Protein AF-A0A0F6YM26-F1 (afdb_monomer_lite)

Sequence (655 aa):
MTMIHPYLPYLMPYDPSFLGRGFEVSLPTLEPSTLAQAYRGGEPLDYIHYSLVLNRRRRLAVYAACNIDGARRVRGISKRPRWQPDPRAESAQTSDRDGYSESAFDHGHLVRRLDVVWGETPKEAKHANDATFFLTNSAPQHKNFNQDEWAELEDWVLERAADNSYRLCVFTGPVFEDDDPRYSELSEEVLERIAPGYRIPKVYWKVIVLRDERGGDSLAAACFAMSQVDAWNDKQGAKYNELKTYQVSLRRIESWCGLRFADAVRRADVLSDHELDRNASVAPVPILSADSIRFRSLASERSRGTSRASDCGCEGPDRIAALEERIAVLAAAVEAATKAQNTGSAAGDWPEAPPVAPPERIASRAIARDWTSVVELATDQHAKARLLEIGASAPRVARQVESADRMAERILGGAPAAAGEFPDCACIELEGRGWQCSGVLIAPRLVLSAAHCDAAGRVTRVLLGGRSVHGIFLESGDVVEAEGSVRHHEYRRGIPGGDLVLVVLAKEAKQAALSIASREELMKENEITAVGFGNADQWGSTGFGEKRKAILPLGPVPPRDSVSAYEGLARTLNYSPRLEFVAGRKGLDIDTCNGDSGGPVYVKIGAEWKLAGITSRATREAGRPCGDGGIYTLVSEYVKWIADVAARHDISFSI

InterPro domains:
  IPR001254 Serine proteases, trypsin domain [PF00089] (411-642)
  IPR001254 Serine proteases, trypsin domain [PS50240] (411-647)
  IPR001254 Serine proteases, trypsin domain [SM00020] (410-642)
  IPR001254 Serine proteases, trypsin domain [cd00190] (411-645)
  IPR001314 Peptidase S1A, chymotrypsin family [PR00722] (438-453)
  IPR001314 Peptidase S1A, chymotrypsin family [PR00722] (495-509)
  IPR001314 Peptidase S1A, chymotrypsin family [PR00722] (590-602)
  IPR001604 DNA/RNA non-specific endonuclease/pyrophosphatase/phosphodiesterase domain [PF01223] (42-267)
  IPR001604 DNA/RNA non-specific endonuclease/pyrophosphatase/phosphodiesterase domain [SM00892] (46-268)
  IPR009003 Peptidase S1, PA clan [SSF50494] (409-648)
  IPR018114 Serine proteases, trypsin family, histidine active site [PS00134] (448-453)
  IPR020821 ENPP1-3/EXOG-like, endonuclease/phosphodiesterase domain [SM00477] (47-268)
  IPR033116 Serine proteases, trypsin family, serine active site [PS00135] (591-602)
  IPR040255 Non-specific endonuclease [PTHR13966] (43-268)
  IPR044925 His-Me finger superfamily [SSF54060] (41-268)
  IPR044929 DNA/RNA non-specific endonuclease superfamily [G3DSA:3.40.570.10] (29-277)

Organism: NCBI:txid927083

pLDDT: mean 71.38, std 22.91, range [25.0, 98.44]

Radius of gyration: 29.72 Å; chains: 1; bounding box: 84×70×95 Å

Foldseek 3Di:
DPPPDPQVVQFDEAAQCQQHDPNGWDDWDFFPVQQVQWDPSQDWDTGHQKIFTFGLQQLETLKIKGKAFLQQADPDLDDQDAADEDPVAVNRFDDPQQPQVQFQWDFAFQDDLRRRQGDPDNVSSNSSSVVSSHRRRTATAGPLRRPPDVVVVVVLVNVVCNVVRFMKMKMKRAFDDPVQDWPCLQDPVRHDRGDGDHGHGQKMKMKIWGFLPQFPTAIKIWIWMFGRVLVSPPPDPPNDPDRWIWTDQPVLSCVRSSIGIDVSSNVNYPCNVQVVPPPDDDPTHTDPDSVSGDMDDPDDDPDDDDDDDDDDDDDDVVVVVVVVVVVVVVVVVVVVVVVVVVDDDDDDDDDDDDDDDDPVVVVVVVVVPCVVVVLVLLPDPVSVVVLVVVCVVPVVSVVVSVVSVQQDDFVLRFHQADQQRQQQKKWWQFPSGGTFAIWGFAFQFKIKFFQVVCPPFGTFKMWGSFQFPRPSSRVRIDIFTFPTKDFQPPDDPLAAARRMMITGTPGTDPDDHFAADALVRVQVDQKKKQWFQAARDLVRSDRRGGITIFIWGWDDQDDLVGQVVCVVVCVQFVYRSNWKTKTHAAPPSTWRAGRSGNTFIWDCDPPDIHGQWGWHAGTPPDPTRIRGITMTTGVNNCVVVVVVVCVVVVTDGDD

Structure (mmCIF, N/CA/C/O backbone):
data_AF-A0A0F6YM26-F1
#
_entry.id   AF-A0A0F6YM26-F1
#
loop_
_atom_site.group_PDB
_atom_site.id
_atom_site.type_symbol
_atom_site.label_atom_id
_atom_site.label_alt_id
_atom_site.label_comp_id
_atom_site.label_asym_id
_atom_site.label_entity_id
_atom_site.label_seq_id
_atom_site.pdbx_PDB_ins_code
_atom_site.Cartn_x
_atom_site.Cartn_y
_atom_site.Cartn_z
_atom_site.occupancy
_atom_site.B_iso_or_equiv
_atom_site.auth_seq_id
_atom_site.auth_comp_id
_atom_site.auth_asym_id
_atom_site.auth_atom_id
_atom_site.pdbx_PDB_model_num
ATOM 1 N N . MET A 1 1 ? 2.046 -1.412 -50.780 1.00 32.84 1 MET A N 1
ATOM 2 C CA . MET A 1 1 ? 3.424 -0.893 -50.672 1.00 32.84 1 MET A CA 1
ATOM 3 C C . MET A 1 1 ? 3.799 -0.969 -49.205 1.00 32.84 1 MET A C 1
ATOM 5 O O . MET A 1 1 ? 3.254 -0.208 -48.419 1.00 32.84 1 MET A O 1
ATOM 9 N N . THR A 1 2 ? 4.579 -1.975 -48.811 1.00 31.62 2 THR A N 1
ATOM 10 C CA . THR A 1 2 ? 4.907 -2.226 -47.401 1.00 31.62 2 THR A CA 1
ATOM 11 C C . THR A 1 2 ? 5.763 -1.070 -46.898 1.00 31.62 2 THR A C 1
ATOM 13 O O . THR A 1 2 ? 6.871 -0.880 -47.396 1.00 31.62 2 THR A O 1
ATOM 16 N N . MET A 1 3 ? 5.240 -0.256 -45.977 1.00 33.78 3 MET A N 1
ATOM 17 C CA . MET A 1 3 ? 6.001 0.861 -45.418 1.00 33.78 3 MET A CA 1
ATOM 18 C C . MET A 1 3 ? 7.179 0.297 -44.626 1.00 33.78 3 MET A C 1
ATOM 20 O O . MET A 1 3 ? 7.000 -0.266 -43.548 1.00 33.78 3 MET A O 1
ATOM 24 N N . ILE A 1 4 ? 8.383 0.434 -45.184 1.00 43.25 4 ILE A N 1
ATOM 25 C CA . ILE A 1 4 ? 9.629 0.172 -44.470 1.00 43.25 4 ILE A CA 1
ATOM 26 C C . ILE A 1 4 ? 9.667 1.183 -43.324 1.00 43.25 4 ILE A C 1
ATOM 28 O O . ILE A 1 4 ? 9.852 2.377 -43.550 1.00 43.25 4 ILE A O 1
ATOM 32 N N . HIS A 1 5 ? 9.412 0.703 -42.106 1.00 52.41 5 HIS A N 1
ATOM 33 C CA . HIS A 1 5 ? 9.424 1.514 -40.895 1.00 52.41 5 HIS A CA 1
ATOM 34 C C . HIS A 1 5 ? 10.746 2.304 -40.828 1.00 52.41 5 HIS A C 1
ATOM 36 O O . HIS A 1 5 ? 11.807 1.685 -40.960 1.00 52.41 5 HIS A O 1
ATOM 42 N N . PRO A 1 6 ? 10.726 3.640 -40.648 1.00 54.47 6 PRO A N 1
ATOM 43 C CA . PRO A 1 6 ? 11.885 4.500 -40.931 1.00 54.47 6 PRO A CA 1
ATOM 44 C C . PRO A 1 6 ? 13.125 4.234 -40.056 1.00 54.47 6 PRO A C 1
ATOM 46 O O . PRO A 1 6 ? 14.207 4.731 -40.356 1.00 54.47 6 PRO A O 1
ATOM 49 N N . TYR A 1 7 ? 12.978 3.414 -39.014 1.00 55.03 7 TYR A N 1
ATOM 50 C CA . TYR A 1 7 ? 14.021 3.021 -38.066 1.00 55.03 7 TYR A CA 1
ATOM 51 C C . TYR A 1 7 ? 14.627 1.627 -38.341 1.00 55.03 7 TYR A C 1
ATOM 53 O O . TYR A 1 7 ? 15.608 1.262 -37.701 1.00 55.03 7 TYR A O 1
ATOM 61 N N . LEU A 1 8 ? 14.104 0.856 -39.309 1.00 53.28 8 LEU A N 1
ATOM 62 C CA . LEU A 1 8 ? 14.617 -0.482 -39.666 1.00 53.28 8 LEU A CA 1
ATOM 63 C C . LEU A 1 8 ? 16.129 -0.563 -39.976 1.00 53.28 8 LEU A C 1
ATOM 65 O O . LEU A 1 8 ? 16.716 -1.582 -39.622 1.00 53.28 8 LEU A O 1
ATOM 69 N N . PRO A 1 9 ? 16.799 0.452 -40.570 1.00 58.94 9 PRO A N 1
ATOM 70 C CA . PRO A 1 9 ? 18.251 0.405 -40.788 1.00 58.94 9 PRO A CA 1
ATOM 71 C C . PRO A 1 9 ? 19.094 0.439 -39.502 1.00 58.94 9 PRO A C 1
ATOM 73 O O . PRO A 1 9 ? 20.309 0.291 -39.582 1.00 58.94 9 PRO A O 1
ATOM 76 N N . TYR A 1 10 ? 18.467 0.682 -38.347 1.00 67.00 10 TYR A N 1
ATOM 77 C CA . TYR A 1 10 ? 19.109 0.796 -37.038 1.00 67.00 10 TYR A CA 1
ATOM 78 C C . TYR A 1 10 ? 18.432 -0.098 -35.985 1.00 67.00 10 TYR A C 1
ATOM 80 O O . TYR A 1 10 ? 18.497 0.198 -34.796 1.00 67.00 10 TYR A O 1
ATOM 88 N N . LEU A 1 11 ? 17.755 -1.175 -36.404 1.00 81.44 11 LEU A N 1
ATOM 89 C CA . LEU A 1 11 ? 17.110 -2.115 -35.486 1.00 81.44 11 LEU A CA 1
ATOM 90 C C . LEU A 1 11 ? 18.165 -2.957 -34.748 1.00 81.44 11 LEU A C 1
ATOM 92 O O . LEU A 1 11 ? 18.592 -4.004 -35.231 1.00 81.44 11 LEU A O 1
ATOM 96 N N . MET A 1 12 ? 18.577 -2.478 -33.580 1.00 90.50 12 MET A N 1
ATOM 97 C CA . MET A 1 12 ? 19.415 -3.195 -32.622 1.00 90.50 12 MET A CA 1
ATOM 98 C C . MET A 1 12 ? 18.558 -3.408 -31.372 1.00 90.50 12 MET A C 1
ATOM 100 O O . MET A 1 12 ? 18.499 -2.495 -30.560 1.00 90.50 12 MET A O 1
ATOM 104 N N . PRO A 1 13 ? 17.807 -4.518 -31.257 1.00 94.81 13 PRO A N 1
ATOM 105 C CA . PRO A 1 13 ? 16.873 -4.740 -30.151 1.00 94.81 13 PRO A CA 1
ATOM 106 C C . PRO A 1 13 ? 17.578 -4.828 -28.795 1.00 94.81 13 PRO A C 1
ATOM 108 O O . PRO A 1 13 ? 18.801 -4.721 -28.701 1.00 94.81 13 PRO A O 1
ATOM 111 N N . TYR A 1 14 ? 16.800 -5.079 -27.741 1.00 96.81 14 TYR A N 1
ATOM 112 C CA . TYR A 1 14 ? 17.371 -5.532 -26.480 1.00 96.81 14 TYR A CA 1
ATOM 113 C C . TYR A 1 14 ? 18.284 -6.758 -26.701 1.00 96.81 14 TYR A C 1
ATOM 115 O O . TYR A 1 14 ? 17.843 -7.772 -27.244 1.00 96.81 14 TYR A O 1
ATOM 123 N N . ASP A 1 15 ? 19.541 -6.663 -26.267 1.00 96.69 15 ASP A N 1
ATOM 124 C CA . ASP A 1 15 ? 20.550 -7.721 -26.332 1.00 96.69 15 ASP A CA 1
ATOM 125 C C . ASP A 1 15 ? 20.672 -8.432 -24.968 1.00 96.69 15 ASP A C 1
ATOM 127 O O . ASP A 1 15 ? 21.162 -7.833 -24.002 1.00 96.69 15 ASP A O 1
ATOM 131 N N . PRO A 1 16 ? 20.286 -9.720 -24.868 1.00 95.62 16 PRO A N 1
ATOM 132 C CA . PRO A 1 16 ? 20.492 -10.519 -23.663 1.00 95.62 16 PRO A CA 1
ATOM 133 C C . PRO A 1 16 ? 21.963 -10.718 -23.285 1.00 95.62 16 PRO A C 1
ATOM 135 O O . PRO A 1 16 ? 22.264 -10.913 -22.111 1.00 95.62 16 PRO A O 1
ATOM 138 N N . SER A 1 17 ? 22.889 -10.684 -24.249 1.00 94.38 17 SER A N 1
ATOM 139 C CA . SER A 1 17 ? 24.329 -10.925 -24.037 1.00 94.38 17 SER A CA 1
ATOM 140 C C . SER A 1 17 ? 25.120 -9.653 -23.698 1.00 94.38 17 SER A C 1
ATOM 142 O O . SER A 1 17 ? 26.346 -9.699 -23.566 1.00 94.38 17 SER A O 1
ATOM 144 N N . PHE A 1 18 ? 24.439 -8.516 -23.540 1.00 93.69 18 PHE A N 1
ATOM 145 C CA . PHE A 1 18 ? 25.036 -7.181 -23.454 1.00 93.69 18 PHE A CA 1
ATOM 146 C C . PHE A 1 18 ? 26.049 -6.996 -22.305 1.00 93.69 18 PHE A C 1
ATOM 148 O O . PHE A 1 18 ? 27.061 -6.297 -22.457 1.00 93.69 18 PHE A O 1
ATOM 155 N N . LEU A 1 19 ? 25.810 -7.659 -21.166 1.00 89.25 19 LEU A N 1
ATOM 156 C CA . LEU A 1 19 ? 26.705 -7.652 -19.998 1.00 89.25 19 LEU A CA 1
ATOM 157 C C . LEU A 1 19 ? 27.965 -8.521 -20.185 1.00 89.25 19 LEU A C 1
ATOM 159 O O . LEU A 1 19 ? 28.849 -8.510 -19.331 1.00 89.25 19 LEU A O 1
ATOM 163 N N . GLY A 1 20 ? 28.080 -9.237 -21.305 1.00 86.94 20 GLY A N 1
ATOM 164 C CA . GLY A 1 20 ? 29.219 -10.080 -21.647 1.00 86.94 20 GLY A CA 1
ATOM 165 C C . GLY A 1 20 ? 28.920 -11.578 -21.574 1.00 86.94 20 GLY A C 1
ATOM 166 O O . GLY A 1 20 ? 27.896 -12.035 -21.067 1.00 86.94 20 GLY A O 1
ATOM 167 N N . ARG A 1 21 ? 29.853 -12.373 -22.107 1.00 83.00 21 ARG A N 1
ATOM 168 C CA . ARG A 1 21 ? 29.729 -13.834 -22.186 1.00 83.00 21 ARG A CA 1
ATOM 169 C C . ARG A 1 21 ? 29.605 -14.448 -20.786 1.00 83.00 21 ARG A C 1
ATOM 171 O O . ARG A 1 21 ? 30.507 -14.284 -19.974 1.00 83.00 21 ARG A O 1
ATOM 178 N N . GLY A 1 22 ? 28.538 -15.214 -20.558 1.00 82.25 22 GLY A N 1
ATOM 179 C CA . GLY A 1 22 ? 28.232 -15.840 -19.263 1.00 82.25 22 GLY A CA 1
ATOM 180 C C . GLY A 1 22 ? 27.305 -15.013 -18.363 1.00 82.25 22 GLY A C 1
ATOM 181 O O . GLY A 1 22 ? 26.810 -15.541 -17.372 1.00 82.25 22 GLY A O 1
ATOM 182 N N . PHE A 1 23 ? 27.009 -13.767 -18.742 1.00 88.25 23 PHE A N 1
ATOM 183 C CA . PHE A 1 23 ? 26.165 -12.823 -18.001 1.00 88.25 23 PHE A CA 1
ATOM 184 C C . PHE A 1 23 ? 24.869 -12.528 -18.761 1.00 88.25 23 PHE A C 1
ATOM 186 O O . PHE A 1 23 ? 24.423 -11.388 -18.844 1.00 88.25 23 PHE A O 1
ATOM 193 N N . GLU A 1 24 ? 24.285 -13.571 -19.355 1.00 91.69 24 GLU A N 1
ATOM 194 C CA . GLU A 1 24 ? 23.088 -13.456 -20.185 1.00 91.69 24 GLU A CA 1
ATOM 195 C C . GLU A 1 24 ? 21.850 -13.112 -19.344 1.00 91.69 24 GLU A C 1
ATOM 197 O O . GLU A 1 24 ? 21.493 -13.813 -18.392 1.00 91.69 24 GLU A O 1
ATOM 202 N N . VAL A 1 25 ? 21.175 -12.031 -19.730 1.00 94.88 25 VAL A N 1
ATOM 203 C CA . VAL A 1 25 ? 19.949 -11.527 -19.111 1.00 94.88 25 VAL A CA 1
ATOM 204 C C . VAL A 1 25 ? 18.832 -11.617 -20.151 1.00 94.88 25 VAL A C 1
ATOM 206 O O . VAL A 1 25 ? 18.571 -10.683 -20.894 1.00 94.88 25 VAL A O 1
ATOM 209 N N . SER A 1 26 ? 18.183 -12.774 -20.264 1.00 96.62 26 SER A N 1
ATOM 210 C CA . SER A 1 26 ? 17.068 -12.944 -21.206 1.00 96.62 26 SER A CA 1
ATOM 211 C C . SER A 1 26 ? 15.850 -12.098 -20.830 1.00 96.62 26 SER A C 1
ATOM 213 O O . SER A 1 26 ? 15.578 -11.875 -19.648 1.00 96.62 26 SER A O 1
ATOM 215 N N . LEU A 1 27 ? 15.065 -11.703 -21.840 1.00 97.88 27 LEU A N 1
ATOM 216 C CA . LEU A 1 27 ? 13.735 -11.124 -21.637 1.00 97.88 27 LEU A CA 1
ATOM 217 C C . LEU A 1 27 ? 12.867 -12.047 -20.755 1.00 97.88 27 LEU A C 1
ATOM 219 O O . LEU A 1 27 ? 12.913 -13.270 -20.936 1.00 97.88 27 LEU A O 1
ATOM 223 N N . PRO A 1 28 ? 12.063 -11.505 -19.821 1.00 96.88 28 PRO A N 1
ATOM 224 C CA . PRO A 1 28 ? 11.199 -12.321 -18.985 1.00 96.88 28 PRO A CA 1
ATOM 225 C C . PRO A 1 28 ? 10.093 -12.979 -19.817 1.00 96.88 28 PRO A C 1
ATOM 227 O O . PRO A 1 28 ? 9.453 -12.361 -20.674 1.00 96.88 28 PRO A O 1
ATOM 230 N N . THR A 1 29 ? 9.848 -14.251 -19.518 1.00 96.38 29 THR A N 1
ATOM 231 C CA . THR A 1 29 ? 8.728 -15.021 -20.074 1.00 96.38 29 THR A CA 1
ATOM 232 C C . THR A 1 29 ? 7.409 -14.616 -19.412 1.00 96.38 29 THR A C 1
ATOM 234 O O . THR A 1 29 ? 7.402 -14.156 -18.271 1.00 96.38 29 THR A O 1
ATOM 237 N N . LEU A 1 30 ? 6.291 -14.766 -20.128 1.00 95.44 30 LEU A N 1
ATOM 238 C CA . LEU A 1 30 ? 4.954 -14.472 -19.605 1.00 95.44 30 LEU A CA 1
ATOM 239 C C . LEU A 1 30 ? 4.305 -15.737 -19.030 1.00 95.44 30 LEU A C 1
ATOM 241 O O . LEU A 1 30 ? 4.261 -16.771 -19.698 1.00 95.44 30 LEU A O 1
ATOM 245 N N . GLU A 1 31 ? 3.727 -15.633 -17.836 1.00 86.94 31 GLU A N 1
ATOM 246 C CA . GLU A 1 31 ? 2.837 -16.657 -17.281 1.00 86.94 31 GLU A CA 1
ATOM 247 C C . GLU A 1 31 ? 1.518 -16.730 -18.085 1.00 86.94 31 GLU A C 1
ATOM 249 O O . GLU A 1 31 ? 1.109 -15.728 -18.687 1.00 86.94 31 GLU A O 1
ATOM 254 N N . PRO A 1 32 ? 0.802 -17.876 -18.102 1.00 85.06 32 PRO A N 1
ATOM 255 C CA . PRO A 1 32 ? -0.331 -18.103 -19.009 1.00 85.06 32 PRO A CA 1
ATOM 256 C C . PRO A 1 32 ? -1.444 -17.041 -18.975 1.00 85.06 32 PRO A C 1
ATOM 258 O O . PRO A 1 32 ? -2.026 -16.727 -20.014 1.00 85.06 32 PRO A O 1
ATOM 261 N N . SER A 1 33 ? -1.733 -16.461 -17.806 1.00 79.50 33 SER A N 1
ATOM 262 C CA . SER A 1 33 ? -2.749 -15.413 -17.617 1.00 79.50 33 SER A CA 1
ATOM 263 C C . SER A 1 33 ? -2.362 -14.067 -18.242 1.00 79.50 33 SER A C 1
ATOM 265 O O . SER A 1 33 ? -3.223 -13.373 -18.794 1.00 79.50 33 SER A O 1
ATOM 267 N N . THR A 1 34 ? -1.078 -13.704 -18.194 1.00 83.94 34 THR A N 1
ATOM 268 C CA . THR A 1 34 ? -0.533 -12.502 -18.841 1.00 83.94 34 THR A CA 1
ATOM 269 C C . THR A 1 34 ? -0.334 -12.748 -20.336 1.00 83.94 34 THR A C 1
ATOM 271 O O . THR A 1 34 ? -0.713 -11.908 -21.154 1.00 83.94 34 THR A O 1
ATOM 274 N N . LEU A 1 35 ? 0.154 -13.936 -20.713 1.00 92.69 35 LEU A N 1
ATOM 275 C CA . LEU A 1 35 ? 0.329 -14.365 -22.103 1.00 92.69 35 LEU A CA 1
ATOM 276 C C . LEU A 1 35 ? -0.985 -14.317 -22.900 1.00 92.69 35 LEU A C 1
ATOM 278 O O . LEU A 1 35 ? -1.013 -13.784 -24.007 1.00 92.69 35 LEU A O 1
ATOM 282 N N . ALA A 1 36 ? -2.091 -14.792 -22.316 1.00 90.69 36 ALA A N 1
ATOM 283 C CA . ALA A 1 36 ? -3.419 -14.751 -22.937 1.00 90.69 36 ALA A CA 1
ATOM 284 C C . ALA A 1 36 ? -3.937 -13.323 -23.217 1.00 90.69 36 ALA A C 1
ATOM 286 O O . ALA A 1 36 ? -4.826 -13.135 -24.049 1.00 90.69 36 ALA A O 1
ATOM 287 N N . GLN A 1 37 ? -3.388 -12.312 -22.536 1.00 89.44 37 GLN A N 1
ATOM 288 C CA . GLN A 1 37 ? -3.732 -10.897 -22.712 1.00 89.44 37 GLN A CA 1
ATOM 289 C C . GLN A 1 37 ? -2.705 -10.132 -23.559 1.00 89.44 37 GLN A C 1
ATOM 291 O O . GLN A 1 37 ? -2.953 -8.983 -23.943 1.00 89.44 37 GLN A O 1
ATOM 296 N N . ALA A 1 38 ? -1.563 -10.746 -23.869 1.00 93.19 38 ALA A N 1
ATOM 297 C CA . ALA A 1 38 ? -0.500 -10.121 -24.632 1.00 93.19 38 ALA A CA 1
ATOM 298 C C . ALA A 1 38 ? -0.879 -9.940 -26.112 1.00 93.19 38 ALA A C 1
ATOM 300 O O . ALA A 1 38 ? -1.518 -10.778 -26.755 1.00 93.19 38 ALA A O 1
ATOM 301 N N . TYR A 1 39 ? -0.464 -8.814 -26.681 1.00 95.38 39 TYR A N 1
ATOM 302 C CA . TYR A 1 39 ? -0.532 -8.576 -28.114 1.00 95.38 39 TYR A CA 1
ATOM 303 C C . TYR A 1 39 ? 0.406 -9.544 -28.841 1.00 95.38 39 TYR A C 1
ATOM 305 O O . TYR A 1 39 ? 1.466 -9.891 -28.328 1.00 95.38 39 TYR A O 1
ATOM 313 N N . ARG A 1 40 ? -0.011 -10.010 -30.027 1.00 93.81 40 ARG A N 1
ATOM 314 C CA . ARG A 1 40 ? 0.735 -10.974 -30.860 1.00 93.81 40 ARG A CA 1
ATOM 315 C C . ARG A 1 40 ? 1.226 -12.232 -30.114 1.00 93.81 40 ARG A C 1
ATOM 317 O O . ARG A 1 40 ? 2.182 -12.851 -30.555 1.00 93.81 40 ARG A O 1
ATOM 324 N N . GLY A 1 41 ? 0.567 -12.631 -29.021 1.00 92.38 41 GLY A N 1
ATOM 325 C CA . GLY A 1 41 ? 0.967 -13.803 -28.236 1.00 92.38 41 GLY A CA 1
ATOM 326 C C . GLY A 1 41 ? 2.248 -13.606 -27.420 1.00 92.38 41 GLY A C 1
ATOM 327 O O . GLY A 1 41 ? 2.931 -14.582 -27.147 1.00 92.38 41 GLY A O 1
ATOM 328 N N . GLY A 1 42 ? 2.588 -12.367 -27.046 1.00 93.50 42 GLY A N 1
ATOM 329 C CA . GLY A 1 42 ? 3.776 -12.065 -26.237 1.00 93.50 42 GLY A CA 1
ATOM 330 C C . GLY A 1 42 ? 5.042 -11.764 -27.041 1.00 93.50 42 GLY A C 1
ATOM 331 O O . GLY A 1 42 ? 6.049 -11.405 -26.441 1.00 93.50 42 GLY A O 1
ATOM 332 N N . GLU A 1 43 ? 4.987 -11.858 -28.372 1.00 95.19 43 GLU A N 1
ATOM 333 C CA . GLU A 1 43 ? 6.086 -11.489 -29.272 1.00 95.19 43 GLU A CA 1
ATOM 334 C C . GLU A 1 43 ? 6.543 -10.031 -29.047 1.00 95.19 43 GLU A C 1
ATOM 336 O O . GLU A 1 43 ? 5.712 -9.116 -29.159 1.00 95.19 43 GLU A O 1
ATOM 341 N N . PRO A 1 44 ? 7.839 -9.784 -28.769 1.00 95.69 44 PRO A N 1
ATOM 342 C CA . PRO A 1 44 ? 8.360 -8.437 -28.581 1.00 95.69 44 PRO A CA 1
ATOM 343 C C . PRO A 1 44 ? 8.176 -7.524 -29.801 1.00 95.69 44 PRO A C 1
ATOM 345 O O . PRO A 1 44 ? 8.230 -7.931 -30.965 1.00 95.69 44 PRO A O 1
ATOM 348 N N . LEU A 1 45 ? 7.990 -6.237 -29.520 1.00 94.62 45 LEU A N 1
ATOM 349 C CA . LEU A 1 45 ? 8.225 -5.160 -30.468 1.00 94.62 45 LEU A CA 1
ATOM 350 C C . LEU A 1 45 ? 9.625 -4.613 -30.227 1.00 94.62 45 LEU A C 1
ATOM 352 O O . LEU A 1 45 ? 9.900 -4.017 -29.186 1.00 94.62 45 LEU A O 1
ATOM 356 N N . ASP A 1 46 ? 10.479 -4.806 -31.221 1.00 94.81 46 ASP A N 1
ATOM 357 C CA . ASP A 1 46 ? 11.862 -4.357 -31.201 1.00 94.81 46 ASP A CA 1
ATOM 358 C C . ASP A 1 46 ? 12.006 -2.907 -31.665 1.00 94.81 46 ASP A C 1
ATOM 360 O O . ASP A 1 46 ? 11.308 -2.445 -32.582 1.00 94.81 46 ASP A O 1
ATOM 364 N N . TYR A 1 47 ? 12.948 -2.208 -31.042 1.00 93.75 47 TYR A N 1
ATOM 365 C CA . TYR A 1 47 ? 13.390 -0.862 -31.387 1.00 93.75 47 TYR A CA 1
ATOM 366 C C . TYR A 1 47 ? 14.927 -0.857 -31.400 1.00 93.75 47 TYR A C 1
ATOM 368 O O . TYR A 1 47 ? 15.556 -1.891 -31.613 1.00 93.75 47 TYR A O 1
ATOM 376 N N . ILE A 1 48 ? 15.540 0.312 -31.238 1.00 93.44 48 ILE A N 1
ATOM 377 C CA . ILE A 1 48 ? 16.985 0.452 -31.072 1.00 93.44 48 ILE A CA 1
ATOM 378 C C . ILE A 1 48 ? 17.303 0.573 -29.573 1.00 93.44 48 ILE A C 1
ATOM 380 O O . ILE A 1 48 ? 16.704 1.382 -28.865 1.00 93.44 48 ILE A O 1
ATOM 384 N N . HIS A 1 49 ? 18.215 -0.272 -29.105 1.00 94.38 49 HIS A N 1
ATOM 385 C CA . HIS A 1 49 ? 18.677 -0.495 -27.731 1.00 94.38 49 HIS A CA 1
ATOM 386 C C . HIS A 1 49 ? 17.596 -0.901 -26.714 1.00 94.38 49 HIS A C 1
ATOM 388 O O . HIS A 1 49 ? 17.862 -0.939 -25.510 1.00 94.38 49 HIS A O 1
ATOM 394 N N . TYR A 1 50 ? 16.380 -1.220 -27.175 1.00 97.50 50 TYR A N 1
ATOM 395 C CA . TYR A 1 50 ? 15.297 -1.737 -26.338 1.00 97.50 50 TYR A CA 1
ATOM 396 C C . TYR A 1 50 ? 14.253 -2.556 -27.116 1.00 97.50 50 TYR A C 1
ATOM 398 O O . TYR A 1 50 ? 14.075 -2.393 -28.327 1.00 97.50 50 TYR A O 1
ATOM 406 N N . SER A 1 51 ? 13.517 -3.391 -26.382 1.00 98.00 51 SER A N 1
ATOM 407 C CA . SER A 1 51 ? 12.349 -4.152 -26.849 1.00 98.00 51 SER A CA 1
ATOM 408 C C . SER A 1 51 ? 11.233 -4.089 -25.798 1.00 98.00 51 SER A C 1
ATOM 410 O O . SER A 1 51 ? 11.506 -3.905 -24.613 1.00 98.00 51 SER A O 1
ATOM 412 N N . LEU A 1 52 ? 9.964 -4.227 -26.192 1.00 97.69 52 LEU A N 1
ATOM 413 C CA . LEU A 1 52 ? 8.832 -4.265 -25.248 1.00 97.69 52 LEU A CA 1
ATOM 414 C C . LEU A 1 52 ? 7.756 -5.268 -25.657 1.00 97.69 52 LEU A C 1
ATOM 416 O O . LEU A 1 52 ? 7.642 -5.616 -26.830 1.00 97.69 52 LEU A O 1
ATOM 420 N N . VAL A 1 53 ? 6.931 -5.698 -24.704 1.00 97.81 53 VAL A N 1
ATOM 421 C CA . VAL A 1 53 ? 5.786 -6.589 -24.953 1.00 97.81 53 VAL A CA 1
ATOM 422 C C . VAL A 1 53 ? 4.500 -5.874 -24.557 1.00 97.81 53 VAL A C 1
ATOM 424 O O . VAL A 1 53 ? 4.381 -5.388 -23.437 1.00 97.81 53 VAL A O 1
ATOM 427 N N . LEU A 1 54 ? 3.521 -5.799 -25.462 1.00 96.56 54 LEU A N 1
ATOM 428 C CA . LEU A 1 54 ? 2.254 -5.092 -25.233 1.00 96.56 54 LEU A CA 1
ATOM 429 C C . LEU A 1 54 ? 1.168 -5.995 -24.640 1.00 96.56 54 LEU A C 1
ATOM 431 O O . LEU A 1 54 ? 1.020 -7.147 -25.036 1.00 96.56 54 LEU A O 1
ATOM 435 N N . ASN A 1 55 ? 0.328 -5.438 -23.769 1.00 93.44 55 ASN A N 1
ATOM 436 C CA . ASN A 1 55 ? -0.954 -6.006 -23.365 1.00 93.44 55 ASN A CA 1
ATOM 437 C C . ASN A 1 55 ? -2.058 -5.467 -24.289 1.00 93.44 55 ASN A C 1
ATOM 439 O O . ASN A 1 55 ? -2.346 -4.267 -24.316 1.00 93.44 55 ASN A O 1
ATOM 443 N N . ARG A 1 56 ? -2.721 -6.365 -25.025 1.00 88.94 56 ARG A N 1
ATOM 444 C CA . ARG A 1 56 ? -3.755 -6.016 -26.010 1.00 88.94 56 ARG A CA 1
ATOM 445 C C . ARG A 1 56 ? -4.974 -5.342 -25.375 1.00 88.94 56 ARG A C 1
ATOM 447 O O . ARG A 1 56 ? -5.567 -4.465 -25.995 1.00 88.94 56 ARG A O 1
ATOM 454 N N . ARG A 1 57 ? -5.371 -5.764 -24.170 1.00 83.94 57 ARG A N 1
ATOM 455 C CA . ARG A 1 57 ? -6.574 -5.266 -23.479 1.00 83.94 57 ARG A CA 1
ATOM 456 C C . ARG A 1 57 ? -6.324 -3.921 -22.800 1.00 83.94 57 ARG A C 1
ATOM 458 O O . ARG A 1 57 ? -7.194 -3.057 -22.837 1.00 83.94 57 ARG A O 1
ATOM 465 N N . ARG A 1 58 ? -5.147 -3.744 -22.192 1.00 84.88 58 ARG A N 1
ATOM 466 C CA . ARG A 1 58 ? -4.750 -2.500 -21.512 1.00 84.88 58 ARG A CA 1
ATOM 467 C C . ARG A 1 58 ? -4.242 -1.424 -22.476 1.00 84.88 58 ARG A C 1
ATOM 469 O O . ARG A 1 58 ? -4.272 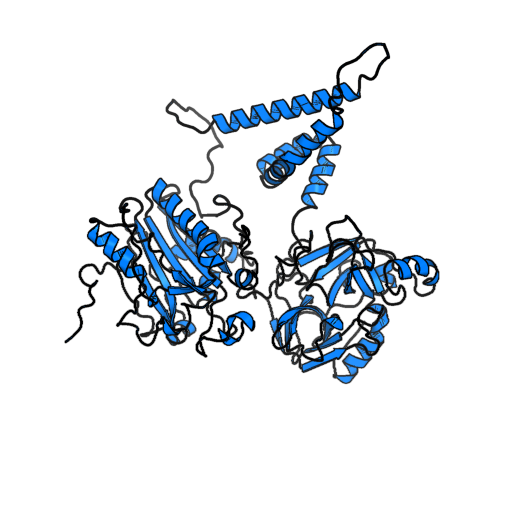-0.260 -22.101 1.00 84.88 58 ARG A O 1
ATOM 476 N N . ARG A 1 59 ? -3.834 -1.797 -23.700 1.00 89.94 59 ARG A N 1
ATOM 477 C CA . ARG A 1 59 ? -3.207 -0.914 -24.708 1.00 89.94 59 ARG A CA 1
ATOM 478 C C . ARG A 1 59 ? -1.908 -0.251 -24.215 1.00 89.94 59 ARG A C 1
ATOM 480 O O . ARG A 1 59 ? -1.589 0.871 -24.590 1.00 89.94 59 ARG A O 1
ATOM 487 N N . LEU A 1 60 ? -1.187 -0.969 -23.355 1.00 91.88 60 LEU A N 1
ATOM 488 C CA . LEU A 1 60 ? 0.026 -0.556 -22.646 1.00 91.88 60 LEU A CA 1
ATOM 489 C C . LEU A 1 60 ? 1.043 -1.697 -22.667 1.00 91.88 60 LEU A C 1
ATOM 491 O O . LEU A 1 60 ? 0.648 -2.856 -22.808 1.00 91.88 60 LEU A O 1
ATOM 495 N N . ALA A 1 61 ? 2.332 -1.408 -22.489 1.00 96.00 61 ALA A N 1
ATOM 496 C CA . ALA A 1 61 ? 3.325 -2.463 -22.309 1.00 96.00 61 ALA A CA 1
ATOM 497 C C . ALA A 1 61 ? 3.085 -3.249 -21.006 1.00 96.00 61 ALA A C 1
ATOM 499 O O . ALA A 1 61 ? 2.781 -2.661 -19.973 1.00 96.00 61 ALA A O 1
ATOM 500 N N . VAL A 1 62 ? 3.237 -4.575 -21.061 1.00 95.31 62 VAL A N 1
ATOM 501 C CA . VAL A 1 62 ? 3.425 -5.438 -19.881 1.00 95.31 62 VAL A CA 1
ATOM 502 C C . VAL A 1 62 ? 4.778 -5.112 -19.249 1.00 95.31 62 VAL A C 1
ATOM 504 O O . VAL A 1 62 ? 4.880 -4.919 -18.044 1.00 95.31 62 VAL A O 1
ATOM 507 N N . TYR A 1 63 ? 5.807 -5.019 -20.090 1.00 98.12 63 TYR A N 1
ATOM 508 C CA . TYR A 1 63 ? 7.127 -4.519 -19.738 1.00 98.12 63 TYR A CA 1
ATOM 509 C C . TYR A 1 63 ? 7.829 -3.964 -20.981 1.00 98.12 63 TYR A C 1
ATOM 511 O O . TYR A 1 63 ? 7.516 -4.347 -22.115 1.00 98.12 63 TYR A O 1
ATOM 519 N N . ALA A 1 64 ? 8.824 -3.118 -20.749 1.00 98.00 64 ALA A N 1
ATOM 520 C CA . ALA A 1 64 ? 9.868 -2.759 -21.695 1.00 98.00 64 ALA A CA 1
ATOM 521 C C . ALA A 1 64 ? 11.241 -3.093 -21.090 1.00 98.00 64 ALA A C 1
ATOM 523 O O . ALA A 1 64 ? 11.402 -3.061 -19.871 1.00 98.00 64 ALA A O 1
ATOM 524 N N . ALA A 1 65 ? 12.210 -3.444 -21.931 1.00 97.94 65 ALA A N 1
ATOM 525 C CA . ALA A 1 65 ? 13.556 -3.857 -21.548 1.00 97.94 65 ALA A CA 1
ATOM 526 C C . ALA A 1 65 ? 14.584 -3.123 -22.415 1.00 97.94 65 ALA A C 1
ATOM 528 O O . ALA A 1 65 ? 14.498 -3.194 -23.641 1.00 97.94 65 ALA A O 1
ATOM 529 N N . CYS A 1 66 ? 15.546 -2.430 -21.805 1.00 96.69 66 CYS A N 1
ATOM 530 C CA . CYS A 1 66 ? 16.595 -1.689 -22.505 1.00 96.69 66 CYS A CA 1
ATOM 531 C C . CYS A 1 66 ? 18.003 -2.041 -22.008 1.00 96.69 66 CYS A C 1
ATOM 533 O O . CYS A 1 66 ? 18.205 -2.517 -20.885 1.00 96.69 66 CYS A O 1
ATOM 535 N N . ASN A 1 67 ? 18.985 -1.781 -22.867 1.00 94.81 67 ASN A N 1
ATOM 536 C CA . ASN A 1 67 ? 20.402 -1.836 -22.534 1.00 94.81 67 ASN A CA 1
ATOM 537 C C . ASN A 1 67 ? 20.956 -0.410 -22.418 1.00 94.81 67 ASN A C 1
ATOM 539 O O . ASN A 1 67 ? 20.648 0.452 -23.246 1.00 94.81 67 ASN A O 1
ATOM 543 N N . ILE A 1 68 ? 21.802 -0.166 -21.417 1.00 90.75 68 ILE A N 1
ATOM 544 C CA . ILE A 1 68 ? 22.448 1.133 -21.174 1.00 90.75 68 ILE A CA 1
ATOM 545 C C . ILE A 1 68 ? 23.962 0.939 -21.234 1.00 90.75 68 ILE A C 1
ATOM 547 O O . ILE A 1 68 ? 24.511 0.243 -20.380 1.00 90.75 68 ILE A O 1
ATOM 551 N N . ASP A 1 69 ? 24.646 1.550 -22.209 1.00 89.31 69 ASP A N 1
ATOM 552 C CA . ASP A 1 69 ? 26.116 1.625 -22.242 1.00 89.31 69 ASP A CA 1
ATOM 553 C C . ASP A 1 69 ? 26.576 3.012 -21.759 1.00 89.31 69 ASP A C 1
ATOM 555 O O . ASP A 1 69 ? 26.503 4.004 -22.493 1.00 89.31 69 ASP A O 1
ATOM 559 N N . GLY A 1 70 ? 27.048 3.095 -20.509 1.00 83.12 70 GLY A N 1
ATOM 560 C CA . GLY A 1 70 ? 27.557 4.344 -19.936 1.00 83.12 70 GLY A CA 1
ATOM 561 C C . GLY A 1 70 ? 28.802 4.877 -20.658 1.00 83.12 70 GLY A C 1
ATOM 562 O O . GLY A 1 70 ? 28.947 6.092 -20.811 1.00 83.12 70 GLY A O 1
ATOM 563 N N . ALA A 1 71 ? 29.662 3.986 -21.165 1.00 82.50 71 ALA A N 1
ATOM 564 C CA . ALA A 1 71 ? 30.910 4.339 -21.845 1.00 82.50 71 ALA A CA 1
ATOM 565 C C . ALA A 1 71 ? 30.684 4.897 -23.263 1.00 82.50 71 ALA A C 1
ATOM 567 O O . ALA A 1 71 ? 31.441 5.751 -23.726 1.00 82.50 71 ALA A O 1
ATOM 568 N N . ARG A 1 72 ? 29.637 4.434 -23.958 1.00 88.06 72 ARG A N 1
ATOM 569 C CA . ARG A 1 72 ? 29.275 4.849 -25.330 1.00 88.06 72 ARG A CA 1
ATOM 570 C C . ARG A 1 72 ? 28.222 5.963 -25.382 1.00 88.06 72 ARG A C 1
ATOM 572 O O . ARG A 1 72 ? 27.679 6.245 -26.453 1.00 88.06 72 ARG A O 1
ATOM 579 N N . ARG A 1 73 ? 27.907 6.596 -24.247 1.00 87.12 73 ARG A N 1
ATOM 580 C CA . ARG A 1 73 ? 26.849 7.612 -24.130 1.00 87.12 73 ARG A CA 1
ATOM 581 C C . ARG A 1 73 ? 27.147 8.866 -24.962 1.00 87.12 73 ARG A C 1
ATOM 583 O O . ARG A 1 73 ? 28.154 9.546 -24.764 1.00 87.12 73 ARG A O 1
ATOM 590 N N . VAL A 1 74 ? 26.224 9.237 -25.848 1.00 86.00 74 VAL A N 1
ATOM 591 C CA . VAL A 1 74 ? 26.362 10.401 -26.735 1.00 86.00 74 VAL A CA 1
ATOM 592 C C . VAL A 1 74 ? 25.754 11.649 -26.090 1.00 86.00 74 VAL A C 1
ATOM 594 O O . VAL A 1 74 ? 24.557 11.725 -25.815 1.00 86.00 74 VAL A O 1
ATOM 597 N N . ARG A 1 75 ? 26.579 12.680 -25.882 1.00 83.69 75 ARG A N 1
ATOM 598 C CA . ARG A 1 75 ? 26.139 13.988 -25.365 1.00 83.69 75 ARG A CA 1
ATOM 599 C C . ARG A 1 75 ? 25.613 14.890 -26.495 1.00 83.69 75 ARG A C 1
ATOM 601 O O . ARG A 1 75 ? 25.927 14.695 -27.664 1.00 83.69 75 ARG A O 1
ATOM 608 N N . GLY A 1 76 ? 24.817 15.904 -26.143 1.00 79.50 76 GLY A N 1
ATOM 609 C CA . GLY A 1 76 ? 24.321 16.923 -27.086 1.00 79.50 76 GLY A CA 1
ATOM 610 C C . GLY A 1 76 ? 22.971 16.629 -27.760 1.00 79.50 76 GLY A C 1
ATOM 611 O O . GLY A 1 76 ? 22.451 17.485 -28.473 1.00 79.50 76 GLY A O 1
ATOM 612 N N . ILE A 1 77 ? 22.347 15.474 -27.503 1.00 80.00 77 ILE A N 1
ATOM 613 C CA . ILE A 1 77 ? 21.003 15.142 -28.012 1.00 80.00 77 ILE A CA 1
ATOM 614 C C . ILE A 1 77 ? 19.938 15.716 -27.054 1.00 80.00 77 ILE A C 1
ATOM 616 O O . ILE A 1 77 ? 19.422 15.063 -26.142 1.00 80.00 77 ILE A O 1
ATOM 620 N N . SER A 1 78 ? 19.657 17.010 -27.234 1.00 67.44 78 SER A N 1
ATOM 621 C CA . SER A 1 78 ? 18.762 17.807 -26.377 1.00 67.44 78 SER A CA 1
ATOM 622 C C . SER A 1 78 ? 17.330 17.949 -26.906 1.00 67.44 78 SER A C 1
ATOM 624 O O . SER A 1 78 ? 16.404 18.161 -26.123 1.00 67.44 78 SER A O 1
ATOM 626 N N . LYS A 1 79 ? 17.118 17.836 -28.224 1.00 76.69 79 LYS A N 1
ATOM 627 C CA . LYS A 1 79 ? 15.806 18.056 -28.850 1.00 76.69 79 LYS A CA 1
ATOM 628 C C . LYS A 1 79 ? 14.854 16.889 -28.564 1.00 76.69 79 LYS A C 1
ATOM 630 O O . LYS A 1 79 ? 15.054 15.792 -29.081 1.00 76.69 79 LYS A O 1
ATOM 635 N N . ARG A 1 80 ? 13.785 17.155 -27.806 1.00 81.06 80 ARG A N 1
ATOM 636 C CA . ARG A 1 80 ? 12.676 16.210 -27.603 1.00 81.06 80 ARG A CA 1
ATOM 637 C C . ARG A 1 80 ? 11.859 16.058 -28.910 1.00 81.06 80 ARG A C 1
ATOM 639 O O . ARG A 1 80 ? 11.464 17.080 -29.482 1.00 81.06 80 ARG A O 1
ATOM 646 N N . PRO A 1 81 ? 11.637 14.829 -29.412 1.00 85.25 81 PRO A N 1
ATOM 647 C CA . PRO A 1 81 ? 10.652 14.517 -30.448 1.00 85.25 81 PRO A CA 1
ATOM 648 C C . PRO A 1 81 ? 9.214 14.811 -29.993 1.00 85.25 81 PRO A C 1
ATOM 650 O O . PRO A 1 81 ? 8.968 15.201 -28.851 1.00 85.25 81 PRO A O 1
ATOM 653 N N . ARG A 1 82 ? 8.254 14.605 -30.899 1.00 86.31 82 ARG A N 1
ATOM 654 C CA . ARG A 1 82 ? 6.835 14.473 -30.541 1.00 86.31 82 ARG A CA 1
ATOM 655 C C . ARG A 1 82 ? 6.507 12.995 -30.364 1.00 86.31 82 ARG A C 1
ATOM 657 O O . ARG A 1 82 ? 7.118 12.166 -31.034 1.00 86.31 82 ARG A O 1
ATOM 664 N N . TRP A 1 83 ? 5.531 12.699 -29.511 1.00 87.44 83 TRP A N 1
ATOM 665 C CA . TRP A 1 83 ? 4.925 11.374 -29.447 1.00 87.44 83 TRP A CA 1
ATOM 666 C C . TRP A 1 83 ? 4.327 10.988 -30.801 1.00 87.44 83 TRP A C 1
ATOM 668 O O . TRP A 1 83 ? 3.812 11.845 -31.525 1.00 87.44 83 TRP A O 1
ATOM 678 N N . GLN A 1 84 ? 4.432 9.709 -31.153 1.00 89.06 84 GLN A N 1
ATOM 679 C CA . GLN A 1 84 ? 3.923 9.174 -32.412 1.00 89.06 84 GLN A CA 1
ATOM 680 C C . GLN A 1 84 ? 3.403 7.734 -32.238 1.00 89.06 84 GLN A C 1
ATOM 682 O O . GLN A 1 84 ? 3.978 6.962 -31.467 1.00 89.06 84 GLN A O 1
ATOM 687 N N . PRO A 1 85 ? 2.327 7.338 -32.939 1.00 89.00 85 PRO A N 1
ATOM 688 C CA . PRO A 1 85 ? 1.850 5.958 -32.923 1.00 89.00 85 PRO A CA 1
ATOM 689 C C . PRO A 1 85 ? 2.845 5.025 -33.623 1.00 89.00 85 PRO A C 1
ATOM 691 O O . PRO A 1 85 ? 3.409 5.373 -34.662 1.00 89.00 85 PRO A O 1
ATOM 694 N N . ASP A 1 86 ? 3.027 3.814 -33.093 1.00 90.75 86 ASP A N 1
ATOM 695 C CA . ASP A 1 86 ? 3.713 2.738 -33.810 1.00 90.75 86 ASP A CA 1
ATOM 696 C C . ASP A 1 86 ? 2.710 2.048 -34.760 1.00 90.75 86 ASP A C 1
ATOM 698 O O . ASP A 1 86 ? 1.719 1.474 -34.289 1.00 90.75 86 ASP A O 1
ATOM 702 N N . PRO A 1 87 ? 2.926 2.064 -36.089 1.00 88.75 87 PRO A N 1
ATOM 703 C CA . PRO A 1 87 ? 2.014 1.435 -37.049 1.00 88.75 87 PRO A CA 1
ATOM 704 C C . PRO A 1 87 ? 1.963 -0.100 -36.929 1.00 88.75 87 PRO A C 1
ATOM 706 O O . PRO A 1 87 ? 1.066 -0.738 -37.476 1.00 88.75 87 PRO A O 1
ATOM 709 N N . ARG A 1 88 ? 2.899 -0.726 -36.203 1.00 89.50 88 ARG A N 1
ATOM 710 C CA . ARG A 1 88 ? 2.905 -2.171 -35.909 1.00 89.50 88 ARG A CA 1
ATOM 711 C C . ARG A 1 88 ? 1.921 -2.554 -34.798 1.00 89.50 88 ARG A C 1
ATOM 713 O O . ARG A 1 88 ? 1.728 -3.745 -34.568 1.00 89.50 88 ARG A O 1
ATOM 720 N N . ALA A 1 89 ? 1.353 -1.574 -34.088 1.00 88.75 89 ALA A N 1
ATOM 721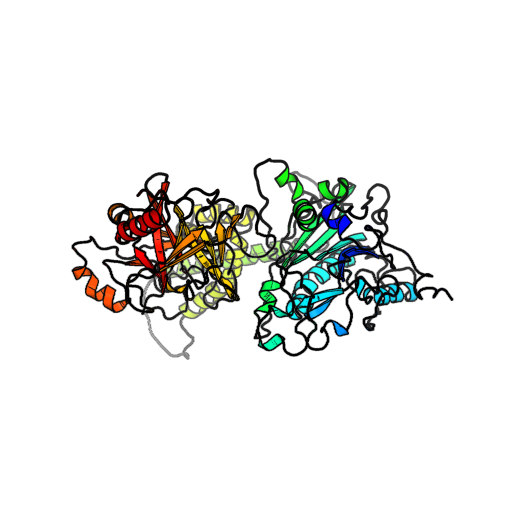 C CA . ALA A 1 89 ? 0.614 -1.774 -32.842 1.00 88.75 89 ALA A CA 1
ATOM 722 C C . ALA A 1 89 ? -0.678 -0.942 -32.728 1.00 88.75 89 ALA A C 1
ATOM 724 O O . ALA A 1 89 ? -1.184 -0.765 -31.622 1.00 88.75 89 ALA A O 1
ATOM 725 N N . GLU A 1 90 ? -1.248 -0.455 -33.839 1.00 81.81 90 GLU A N 1
ATOM 726 C CA . GLU A 1 90 ? -2.410 0.459 -33.846 1.00 81.81 90 GLU A CA 1
ATOM 727 C C . GLU A 1 90 ? -3.589 0.010 -32.965 1.00 81.81 90 GLU A C 1
ATOM 729 O O . GLU A 1 90 ? -4.218 0.835 -32.309 1.00 81.81 90 GLU A O 1
ATOM 734 N N . SER A 1 91 ? -3.862 -1.296 -32.882 1.00 82.44 91 SER A N 1
ATOM 735 C CA . SER A 1 91 ? -4.949 -1.856 -32.063 1.00 82.44 91 SER A CA 1
ATOM 736 C C . SER A 1 91 ? -4.597 -2.110 -30.586 1.00 82.44 91 SER A C 1
ATOM 738 O O . SER A 1 91 ? -5.425 -2.656 -29.859 1.00 82.44 91 SER A O 1
ATOM 740 N N . ALA A 1 92 ? -3.360 -1.840 -30.162 1.00 84.81 92 ALA A N 1
ATOM 741 C CA . ALA A 1 92 ? -2.799 -2.259 -28.872 1.00 84.81 92 ALA A CA 1
ATOM 742 C C . ALA A 1 92 ? -1.942 -1.172 -28.187 1.00 84.81 92 ALA A C 1
ATOM 744 O O . ALA A 1 92 ? -1.165 -1.490 -27.289 1.00 84.81 92 ALA A O 1
ATOM 745 N N . GLN A 1 93 ? -2.099 0.093 -28.586 1.00 83.69 93 GLN A N 1
ATOM 746 C CA . GLN A 1 93 ? -1.397 1.250 -28.020 1.00 83.69 93 GLN A CA 1
ATOM 747 C C . GLN A 1 93 ? -2.361 2.381 -27.629 1.00 83.69 93 GLN A C 1
ATOM 749 O O . GLN A 1 93 ? -3.539 2.381 -28.010 1.00 83.69 93 GLN A O 1
ATOM 754 N N . THR A 1 94 ? -1.847 3.345 -26.871 1.00 77.88 94 THR A N 1
ATOM 755 C CA . THR A 1 94 ? -2.508 4.619 -26.563 1.00 77.88 94 THR A CA 1
ATOM 756 C C . THR A 1 94 ? -2.515 5.559 -27.774 1.00 77.88 94 THR A C 1
ATOM 758 O O . THR A 1 94 ? -1.813 5.350 -28.764 1.00 77.88 94 THR A O 1
ATOM 761 N N . SER A 1 95 ? -3.332 6.606 -27.707 1.00 72.44 95 SER A N 1
ATOM 762 C CA . SER A 1 95 ? -3.436 7.665 -28.711 1.00 72.44 95 SER A CA 1
ATOM 763 C C . SER A 1 95 ? -3.633 9.026 -28.045 1.00 72.44 95 SER A C 1
ATOM 765 O O . SER A 1 95 ? -4.177 9.107 -26.944 1.00 72.44 95 SER A O 1
ATOM 767 N N . ASP A 1 96 ? -3.304 10.114 -28.744 1.00 63.47 96 ASP A N 1
ATOM 768 C CA . ASP A 1 96 ? -3.564 11.484 -28.265 1.00 63.47 96 ASP A CA 1
ATOM 769 C C . ASP A 1 96 ? -5.060 11.732 -27.953 1.00 63.47 96 ASP A C 1
ATOM 771 O O . ASP A 1 96 ? -5.409 12.613 -27.169 1.00 63.47 96 ASP A O 1
ATOM 775 N N . ARG A 1 97 ? -5.964 10.931 -28.543 1.00 58.12 97 ARG A N 1
ATOM 776 C CA . ARG A 1 97 ? -7.419 10.980 -28.310 1.00 58.12 97 ARG A CA 1
ATOM 777 C C . ARG A 1 97 ? -7.866 10.295 -27.015 1.00 58.12 97 ARG A C 1
ATOM 779 O O . ARG A 1 97 ? -9.023 10.450 -26.638 1.00 58.12 97 ARG A O 1
ATOM 786 N N . ASP A 1 98 ? -6.979 9.572 -26.331 1.00 60.59 98 ASP A N 1
ATOM 787 C CA . ASP A 1 98 ? -7.252 8.975 -25.016 1.00 60.59 98 ASP A CA 1
ATOM 788 C C . ASP A 1 98 ? -7.165 10.007 -23.863 1.00 60.59 98 ASP A C 1
ATOM 790 O O . ASP A 1 98 ? -7.320 9.638 -22.703 1.00 60.59 98 ASP A O 1
ATOM 794 N N . GLY A 1 99 ? -6.977 11.303 -24.165 1.00 52.94 99 GLY A N 1
ATOM 795 C CA . GLY A 1 99 ? -7.252 12.417 -23.240 1.00 52.94 99 GLY A CA 1
ATOM 796 C C . GLY A 1 99 ? -6.045 13.142 -22.644 1.00 52.94 99 GLY A C 1
ATOM 797 O O . GLY A 1 99 ? -6.214 14.135 -21.940 1.00 52.94 99 GLY A O 1
ATOM 798 N N . TYR A 1 100 ? -4.827 12.695 -22.944 1.00 59.03 100 TYR A N 1
ATOM 799 C CA . TYR A 1 100 ? -3.598 13.199 -22.325 1.00 59.03 100 TYR A CA 1
ATOM 800 C C . TYR A 1 100 ? -3.422 14.728 -22.396 1.00 59.03 100 TYR A C 1
ATOM 802 O O . TYR A 1 100 ? -2.964 15.333 -21.428 1.00 59.03 100 TYR A O 1
ATOM 810 N N . SER A 1 101 ? -3.833 15.376 -23.495 1.00 50.22 101 SER A N 1
ATOM 811 C CA . SER A 1 101 ? -3.579 16.805 -23.749 1.00 50.22 101 SER A CA 1
ATOM 812 C C . SER A 1 101 ? -4.254 17.788 -22.783 1.00 50.22 101 SER A C 1
ATOM 814 O O . SER A 1 101 ? -3.795 18.923 -22.688 1.00 50.22 101 SER A O 1
ATOM 816 N N . GLU A 1 102 ? -5.316 17.382 -22.080 1.00 51.56 102 GLU A N 1
ATOM 817 C CA . GLU A 1 102 ? -6.030 18.225 -21.099 1.00 51.56 102 GLU A CA 1
ATOM 818 C C . GLU A 1 102 ? -6.132 17.569 -19.703 1.00 51.56 102 GLU A C 1
ATOM 820 O O . GLU A 1 102 ? -6.819 18.084 -18.827 1.00 51.56 102 GLU A O 1
ATOM 825 N N . SER A 1 103 ? -5.433 16.450 -19.471 1.00 62.41 103 SER A N 1
ATOM 826 C CA . SER A 1 103 ? -5.495 15.691 -18.211 1.00 62.41 103 SER A CA 1
ATOM 827 C C . SER A 1 103 ? -4.383 16.053 -17.213 1.00 62.41 103 SER A C 1
ATOM 829 O O . SER A 1 103 ? -3.413 16.738 -17.550 1.00 62.41 103 SER A O 1
ATOM 831 N N . ALA A 1 104 ? -4.469 15.525 -15.989 1.00 64.88 104 ALA A N 1
ATOM 832 C CA . ALA A 1 104 ? -3.380 15.548 -15.005 1.00 64.88 104 ALA A CA 1
ATOM 833 C C . ALA A 1 104 ? -2.253 14.522 -15.291 1.00 64.88 104 ALA A C 1
ATOM 835 O O . ALA A 1 104 ? -1.248 14.485 -14.581 1.00 64.88 104 ALA A O 1
ATOM 836 N N . PHE A 1 105 ? -2.398 13.704 -16.339 1.00 75.31 105 PHE A N 1
ATOM 837 C CA . PHE A 1 105 ? -1.465 12.642 -16.713 1.00 75.31 105 PHE A CA 1
ATOM 838 C C . PHE A 1 105 ? -0.631 13.022 -17.939 1.00 75.31 105 PHE A C 1
ATOM 840 O O . PHE A 1 105 ? -1.138 13.564 -18.922 1.00 75.31 105 PHE A O 1
ATOM 847 N N . ASP A 1 106 ? 0.650 12.676 -17.891 1.00 77.69 106 ASP A N 1
ATOM 848 C CA . ASP A 1 106 ? 1.562 12.710 -19.027 1.00 77.69 106 ASP A CA 1
ATOM 849 C C . ASP A 1 106 ? 1.663 11.322 -19.681 1.00 77.69 106 ASP A C 1
ATOM 851 O O . ASP A 1 106 ? 1.384 10.284 -19.070 1.00 77.69 106 ASP A O 1
ATOM 855 N N . HIS A 1 107 ? 2.158 11.297 -20.920 1.00 83.06 107 HIS A N 1
ATOM 856 C CA . HIS A 1 107 ? 2.799 10.106 -21.472 1.00 83.06 107 HIS A CA 1
ATOM 857 C C . HIS A 1 107 ? 4.136 9.884 -20.743 1.00 83.06 107 HIS A C 1
ATOM 859 O O . HIS A 1 107 ? 5.175 10.423 -21.138 1.00 83.06 107 HIS A O 1
ATOM 865 N N . GLY A 1 108 ? 4.094 9.115 -19.659 1.00 86.62 108 GLY A N 1
ATOM 866 C CA . GLY A 1 108 ? 5.270 8.666 -18.923 1.00 86.62 108 GLY A CA 1
ATOM 867 C C . GLY A 1 108 ? 6.056 7.638 -19.729 1.00 86.62 108 GLY A C 1
ATOM 868 O O . GLY A 1 108 ? 5.458 6.763 -20.356 1.00 86.62 108 GLY A O 1
ATOM 869 N N . HIS A 1 109 ? 7.384 7.753 -19.757 1.00 89.88 109 HIS A N 1
ATOM 870 C CA . HIS A 1 109 ? 8.249 6.814 -20.479 1.00 89.88 109 HIS A CA 1
ATOM 871 C C . HIS A 1 109 ? 8.482 5.540 -19.651 1.00 89.88 109 HIS A C 1
ATOM 873 O O . HIS A 1 109 ? 8.810 5.628 -18.472 1.00 89.88 109 HIS A O 1
ATOM 879 N N . LEU A 1 110 ? 8.407 4.361 -20.278 1.00 91.81 110 LEU A N 1
ATOM 880 C CA . LEU A 1 110 ? 8.854 3.106 -19.651 1.00 91.81 110 LEU A CA 1
ATOM 881 C C . LEU A 1 110 ? 10.356 2.860 -19.882 1.00 91.81 110 LEU A C 1
ATOM 883 O O . LEU A 1 110 ? 11.087 2.539 -18.946 1.00 91.81 110 LEU A O 1
ATOM 887 N N . VAL A 1 111 ? 10.835 3.075 -21.110 1.00 92.62 111 VAL A N 1
ATOM 888 C CA . VAL A 1 111 ? 12.261 3.272 -21.421 1.00 92.62 111 VAL A CA 1
ATOM 889 C C . VAL A 1 111 ? 12.510 4.766 -21.558 1.00 92.62 111 VAL A C 1
ATOM 891 O O . VAL A 1 111 ? 11.970 5.398 -22.472 1.00 92.62 111 VAL A O 1
ATOM 894 N N . ARG A 1 112 ? 13.314 5.343 -20.660 1.00 87.88 112 ARG A N 1
ATOM 895 C CA . ARG A 1 112 ? 13.602 6.779 -20.648 1.00 87.88 112 ARG A CA 1
ATOM 896 C C . ARG A 1 112 ? 14.428 7.162 -21.869 1.00 87.88 112 ARG A C 1
ATOM 898 O O . ARG A 1 112 ? 15.360 6.463 -22.263 1.00 87.88 112 ARG A O 1
ATOM 905 N N . ARG A 1 113 ? 14.163 8.353 -22.415 1.00 86.75 113 ARG A N 1
ATOM 906 C CA . ARG A 1 113 ? 14.868 8.865 -23.600 1.00 86.75 113 ARG A CA 1
ATOM 907 C C . ARG A 1 113 ? 16.391 8.884 -23.483 1.00 86.75 113 ARG A C 1
ATOM 909 O O . ARG A 1 113 ? 17.015 8.990 -24.519 1.00 86.75 113 ARG A O 1
ATOM 916 N N . LEU A 1 114 ? 16.968 8.949 -22.274 1.00 84.19 114 LEU A N 1
ATOM 917 C CA . LEU A 1 114 ? 18.409 9.144 -22.037 1.00 84.19 114 LEU A CA 1
ATOM 918 C C . LEU A 1 114 ? 19.179 7.835 -21.826 1.00 84.19 114 LEU A C 1
ATOM 920 O O . LEU A 1 114 ? 20.401 7.842 -21.983 1.00 84.19 114 LEU A O 1
ATOM 924 N N . ASP A 1 115 ? 18.473 6.753 -21.503 1.00 86.88 115 ASP A N 1
ATOM 925 C CA . ASP A 1 115 ? 19.023 5.427 -21.196 1.00 86.88 115 ASP A CA 1
ATOM 926 C C . ASP A 1 115 ? 19.623 4.786 -22.450 1.00 86.88 115 ASP A C 1
ATOM 928 O O . ASP A 1 115 ? 20.691 4.183 -22.420 1.00 86.88 115 ASP A O 1
ATOM 932 N N . VAL A 1 116 ? 18.962 5.010 -23.586 1.00 90.06 116 VAL A N 1
ATOM 933 C CA . VAL A 1 116 ? 19.317 4.458 -24.898 1.00 90.06 116 VAL A CA 1
ATOM 934 C C . VAL A 1 116 ? 20.155 5.412 -25.764 1.00 90.06 116 VAL A C 1
ATOM 936 O O . VAL A 1 116 ? 20.383 5.144 -26.937 1.00 90.06 116 VAL A O 1
ATOM 939 N N . VAL A 1 117 ? 20.634 6.548 -25.239 1.00 89.69 117 VAL A N 1
ATOM 940 C CA . VAL A 1 117 ? 21.398 7.543 -26.035 1.00 89.69 117 VAL A CA 1
ATOM 941 C C . VAL A 1 117 ? 22.882 7.215 -26.000 1.00 89.69 117 VAL A C 1
ATOM 943 O O . VAL A 1 117 ? 23.712 7.955 -25.470 1.00 89.69 117 VAL A O 1
ATOM 946 N N . TRP A 1 118 ? 23.206 6.074 -26.588 1.00 90.56 118 TRP A N 1
ATOM 947 C CA . TRP A 1 118 ? 24.558 5.576 -26.775 1.00 90.56 118 TRP A CA 1
ATOM 948 C C . TRP A 1 118 ? 24.695 4.957 -28.169 1.00 90.56 118 TRP A C 1
ATOM 950 O O . TRP A 1 118 ? 23.697 4.686 -28.841 1.00 90.56 118 TRP A O 1
ATOM 960 N N . GLY A 1 119 ? 25.930 4.813 -28.645 1.00 89.56 119 GLY A N 1
ATOM 961 C CA . GLY A 1 119 ? 26.200 4.264 -29.974 1.00 89.56 119 GLY A CA 1
ATOM 962 C C . GLY A 1 119 ? 27.544 4.690 -30.548 1.00 89.56 119 GLY A C 1
ATOM 963 O O . GLY A 1 119 ? 28.273 5.477 -29.944 1.00 89.56 119 GLY A O 1
ATOM 964 N N . GLU A 1 120 ? 27.866 4.198 -31.741 1.00 88.44 120 GLU A N 1
ATOM 965 C CA . GLU A 1 120 ? 29.091 4.571 -32.463 1.00 88.44 120 GLU A CA 1
ATOM 966 C C . GLU A 1 120 ? 28.968 5.941 -33.141 1.00 88.44 120 GLU A C 1
ATOM 968 O O . GLU A 1 120 ? 29.971 6.607 -33.406 1.00 88.44 120 GLU A O 1
ATOM 973 N N . THR A 1 121 ? 27.739 6.392 -33.421 1.00 88.38 121 THR A N 1
ATOM 974 C CA . THR A 1 121 ? 27.496 7.676 -34.093 1.00 88.38 121 THR A CA 1
ATOM 975 C C . THR A 1 121 ? 26.402 8.510 -33.416 1.00 88.38 121 THR A C 1
ATOM 977 O O . THR A 1 121 ? 25.404 7.967 -32.940 1.00 88.38 121 THR A O 1
ATOM 980 N N . PRO A 1 122 ? 26.474 9.857 -33.475 1.00 88.25 122 PRO A N 1
ATOM 981 C CA . PRO A 1 122 ? 25.371 10.710 -33.029 1.00 88.25 122 PRO A CA 1
ATOM 982 C C . PRO A 1 122 ? 24.059 10.479 -33.787 1.00 88.25 122 PRO A C 1
ATOM 984 O O . PRO A 1 122 ? 22.986 10.777 -33.268 1.00 88.25 122 PRO A O 1
ATOM 987 N N . LYS A 1 123 ? 24.122 9.939 -35.013 1.00 87.94 123 LYS A N 1
ATOM 988 C CA . LYS A 1 123 ? 22.938 9.579 -35.800 1.00 87.94 123 LYS A CA 1
ATOM 989 C C . LYS A 1 123 ? 22.213 8.378 -35.192 1.00 87.94 123 LYS A C 1
ATOM 991 O O . LYS A 1 123 ? 20.991 8.402 -35.120 1.00 87.94 123 LYS A O 1
ATOM 996 N N . GLU A 1 124 ? 22.943 7.356 -34.763 1.00 89.00 124 GLU A N 1
ATOM 997 C CA . GLU A 1 124 ? 22.408 6.168 -34.0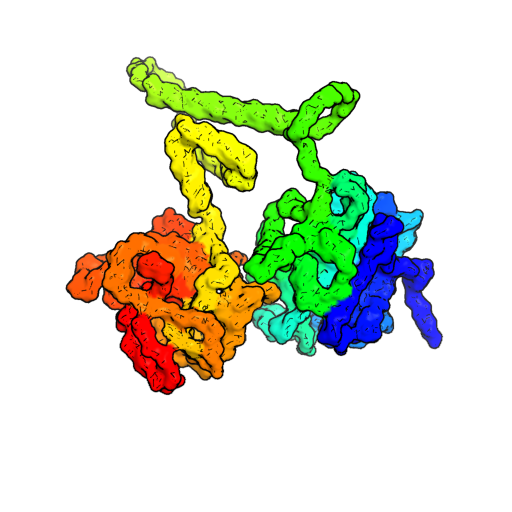89 1.00 89.00 124 GLU A CA 1
ATOM 998 C C . GLU A 1 124 ? 21.727 6.547 -32.767 1.00 89.00 124 GLU A C 1
ATOM 1000 O O . GLU A 1 124 ? 20.516 6.378 -32.628 1.00 89.00 124 GLU A O 1
ATOM 1005 N N . ALA A 1 125 ? 22.463 7.203 -31.865 1.00 89.38 125 ALA A N 1
ATOM 1006 C CA . ALA A 1 125 ? 21.939 7.644 -30.572 1.00 89.38 125 ALA A CA 1
ATOM 1007 C C . ALA A 1 125 ? 20.747 8.619 -30.707 1.00 89.38 125 ALA A C 1
ATOM 1009 O O . ALA A 1 125 ? 19.857 8.647 -29.854 1.00 89.38 125 ALA A O 1
ATOM 1010 N N . LYS A 1 126 ? 20.674 9.395 -31.803 1.00 89.94 126 LYS A N 1
ATOM 1011 C CA . LYS A 1 126 ? 19.484 10.199 -32.118 1.00 89.94 126 LYS A CA 1
ATOM 1012 C C . LYS A 1 126 ? 18.285 9.322 -32.492 1.00 89.94 126 LYS A C 1
ATOM 1014 O O . LYS A 1 126 ? 17.196 9.599 -32.003 1.00 89.94 126 LYS A O 1
ATOM 1019 N N . HIS A 1 127 ? 18.451 8.287 -33.321 1.00 89.50 127 HIS A N 1
ATOM 1020 C CA . HIS A 1 127 ? 17.347 7.365 -33.623 1.00 89.50 127 HIS A CA 1
ATOM 1021 C C . HIS A 1 127 ? 16.855 6.642 -32.364 1.00 89.50 127 HIS A C 1
ATOM 1023 O O . HIS A 1 127 ? 15.660 6.390 -32.266 1.00 89.50 127 HIS A O 1
ATOM 1029 N N . ALA A 1 128 ? 17.728 6.393 -31.384 1.00 91.00 128 ALA A N 1
ATOM 1030 C CA . ALA A 1 128 ? 17.329 5.845 -30.092 1.00 91.00 128 ALA A CA 1
ATOM 1031 C C . ALA A 1 128 ? 16.496 6.810 -29.245 1.00 91.00 128 ALA A C 1
ATOM 1033 O O . ALA A 1 128 ? 15.387 6.458 -28.848 1.00 91.00 128 ALA A O 1
ATOM 1034 N N . ASN A 1 129 ? 16.943 8.059 -29.078 1.00 91.62 129 ASN A N 1
ATOM 1035 C CA . ASN A 1 129 ? 16.114 9.115 -28.480 1.00 91.62 129 ASN A CA 1
ATOM 1036 C C . ASN A 1 129 ? 14.784 9.312 -29.234 1.00 91.62 129 ASN A C 1
ATOM 1038 O O . ASN A 1 129 ? 13.771 9.600 -28.610 1.00 91.62 129 ASN A O 1
ATOM 1042 N N . ASP A 1 130 ? 14.771 9.198 -30.565 1.00 90.88 130 ASP A N 1
ATOM 1043 C CA . ASP A 1 130 ? 13.546 9.319 -31.361 1.00 90.88 130 ASP A CA 1
ATOM 1044 C C . ASP A 1 130 ? 12.598 8.120 -31.162 1.00 90.88 130 ASP A C 1
ATOM 1046 O O . ASP A 1 130 ? 11.382 8.302 -31.148 1.00 90.88 130 ASP A O 1
ATOM 1050 N N . ALA A 1 131 ? 13.136 6.908 -30.993 1.00 91.38 131 ALA A N 1
ATOM 1051 C CA . ALA A 1 131 ? 12.352 5.689 -30.819 1.00 91.38 131 ALA A CA 1
ATOM 1052 C C . ALA A 1 131 ? 11.607 5.642 -29.475 1.00 91.38 131 ALA A C 1
ATOM 1054 O O . ALA A 1 131 ? 10.479 5.156 -29.443 1.00 91.38 131 ALA A O 1
ATOM 1055 N N . THR A 1 132 ? 12.142 6.211 -28.385 1.00 92.31 132 THR A N 1
ATOM 1056 C CA . THR A 1 132 ? 11.433 6.176 -27.086 1.00 92.31 132 THR A CA 1
ATOM 1057 C C . THR A 1 132 ? 10.105 6.945 -27.081 1.00 92.31 132 THR A C 1
ATOM 1059 O O . THR A 1 132 ? 9.309 6.756 -26.165 1.00 92.31 132 THR A O 1
ATOM 1062 N N . PHE A 1 133 ? 9.848 7.776 -28.099 1.00 92.00 133 PHE A N 1
ATOM 1063 C CA . PHE A 1 133 ? 8.619 8.560 -28.275 1.00 92.00 133 PHE A CA 1
ATOM 1064 C C . PHE A 1 133 ? 7.530 7.823 -29.080 1.00 92.00 133 PHE A C 1
ATOM 1066 O O . PHE A 1 133 ? 6.533 8.429 -29.483 1.00 92.00 133 PHE A O 1
ATOM 1073 N N . PHE A 1 134 ? 7.672 6.514 -29.310 1.00 92.44 134 PHE A N 1
ATOM 1074 C CA . PHE A 1 134 ? 6.537 5.692 -29.728 1.00 92.44 134 PHE A CA 1
ATOM 1075 C C . PHE A 1 134 ? 5.546 5.498 -28.573 1.00 92.44 134 PHE A C 1
ATOM 1077 O O . PHE A 1 134 ? 5.935 5.161 -27.457 1.00 92.44 134 PHE A O 1
ATOM 1084 N N . LEU A 1 135 ? 4.249 5.669 -28.845 1.00 90.62 135 LEU A N 1
ATOM 1085 C CA . LEU A 1 135 ? 3.175 5.572 -27.841 1.00 90.62 135 LEU A CA 1
ATOM 1086 C C . LEU A 1 135 ? 3.099 4.199 -27.146 1.00 90.62 135 LEU A C 1
ATOM 1088 O O . LEU A 1 135 ? 2.668 4.112 -25.997 1.00 90.62 135 LEU A O 1
ATOM 1092 N N . THR A 1 136 ? 3.604 3.147 -27.790 1.00 93.19 136 THR A N 1
ATOM 1093 C CA . THR A 1 136 ? 3.828 1.807 -27.218 1.00 93.19 136 THR A CA 1
ATOM 1094 C C . THR A 1 136 ? 4.764 1.783 -26.004 1.00 93.19 136 THR A C 1
ATOM 1096 O O . THR A 1 136 ? 4.611 0.915 -25.149 1.00 93.19 136 THR A O 1
ATOM 1099 N N . ASN A 1 137 ? 5.711 2.724 -25.917 1.00 94.56 137 ASN A N 1
ATOM 1100 C CA . ASN A 1 137 ? 6.633 2.922 -24.792 1.00 94.56 137 ASN A CA 1
ATOM 1101 C C . ASN A 1 137 ? 6.070 3.893 -23.727 1.00 94.56 137 ASN A C 1
ATOM 1103 O O . ASN A 1 137 ? 6.772 4.237 -22.775 1.00 94.56 137 ASN A O 1
ATOM 1107 N N . SER A 1 138 ? 4.822 4.356 -23.887 1.00 90.56 138 SER A N 1
ATOM 1108 C CA . SER A 1 138 ? 4.175 5.288 -22.958 1.00 90.56 138 SER A CA 1
ATOM 1109 C C . SER A 1 138 ? 3.200 4.601 -22.001 1.00 90.56 138 SER A C 1
ATOM 1111 O O . SER A 1 138 ? 2.541 3.625 -22.363 1.00 90.56 138 SER A O 1
ATOM 1113 N N . ALA A 1 139 ? 3.062 5.155 -20.796 1.00 89.12 139 ALA A N 1
ATOM 1114 C CA . ALA A 1 139 ? 2.035 4.795 -19.822 1.00 89.12 139 ALA A CA 1
ATOM 1115 C C . ALA A 1 139 ? 1.475 6.051 -19.115 1.00 89.12 139 ALA A C 1
ATOM 1117 O O . ALA A 1 139 ? 2.156 7.076 -19.077 1.00 89.12 139 ALA A O 1
ATOM 1118 N N . PRO A 1 140 ? 0.230 6.034 -18.594 1.00 83.81 140 PRO A N 1
ATOM 1119 C CA . PRO A 1 140 ? -0.364 7.186 -17.920 1.00 83.81 140 PRO A CA 1
ATOM 1120 C C . PRO A 1 140 ? 0.258 7.378 -16.538 1.00 83.81 140 PRO A C 1
ATOM 1122 O O . PRO A 1 140 ? -0.065 6.658 -15.589 1.00 83.81 140 PRO A O 1
ATOM 1125 N N . GLN A 1 141 ? 1.142 8.363 -16.432 1.00 81.62 141 GLN A N 1
ATOM 1126 C CA . GLN A 1 141 ? 1.795 8.751 -15.186 1.00 81.62 141 GLN A CA 1
ATOM 1127 C C . GLN A 1 141 ? 1.356 10.168 -14.815 1.00 81.62 141 GLN A C 1
ATOM 1129 O O . GLN A 1 141 ? 1.336 11.056 -15.668 1.00 81.62 141 GLN A O 1
ATOM 1134 N N . HIS A 1 142 ? 0.950 10.373 -13.563 1.00 76.56 142 HIS A N 1
ATOM 1135 C CA . HIS A 1 142 ? 0.568 11.688 -13.057 1.00 76.56 142 HIS A CA 1
ATOM 1136 C C . HIS A 1 142 ? 1.743 12.662 -13.198 1.00 76.56 142 HIS A C 1
ATOM 1138 O O . HIS A 1 142 ? 2.892 12.263 -13.012 1.00 76.56 142 HIS A O 1
ATOM 1144 N N . LYS A 1 143 ? 1.474 13.930 -13.524 1.00 73.12 143 LYS A N 1
ATOM 1145 C CA . LYS A 1 143 ? 2.525 14.921 -13.822 1.00 73.12 143 LYS A CA 1
ATOM 1146 C C . LYS A 1 143 ? 3.580 15.028 -12.725 1.00 73.12 143 LYS A C 1
ATOM 1148 O O . LYS A 1 143 ? 4.759 14.989 -13.049 1.00 73.12 143 LYS A O 1
ATOM 1153 N N . ASN A 1 144 ? 3.163 15.075 -11.462 1.00 65.25 144 ASN A N 1
ATOM 1154 C CA . ASN A 1 144 ? 4.083 15.202 -10.327 1.00 65.25 144 ASN A CA 1
ATOM 1155 C C . ASN A 1 144 ? 4.985 13.948 -10.243 1.00 65.25 144 ASN A C 1
ATOM 1157 O O . ASN A 1 144 ? 6.193 14.061 -10.421 1.00 65.25 144 ASN A O 1
ATOM 1161 N N . PHE A 1 145 ? 4.378 12.750 -10.212 1.00 69.31 145 PHE A N 1
ATOM 1162 C CA . PHE A 1 145 ? 5.071 11.448 -10.241 1.00 69.31 145 PHE A CA 1
ATOM 1163 C C . PHE A 1 145 ? 6.075 11.302 -11.403 1.00 69.31 145 PHE A C 1
ATOM 1165 O O . PHE A 1 145 ? 7.171 10.777 -11.224 1.00 69.31 145 PHE A O 1
ATOM 1172 N N . ASN A 1 146 ? 5.698 11.739 -12.610 1.00 67.00 146 ASN A N 1
ATOM 1173 C CA . ASN A 1 146 ? 6.504 11.624 -13.833 1.00 67.00 146 ASN A CA 1
ATOM 1174 C C . ASN A 1 146 ? 7.667 12.633 -13.892 1.00 67.00 146 ASN A C 1
ATOM 1176 O O . ASN A 1 146 ? 8.669 12.375 -14.562 1.00 67.00 146 ASN A O 1
ATOM 1180 N N . GLN A 1 147 ? 7.516 13.807 -13.272 1.00 59.97 147 GLN A N 1
ATOM 1181 C CA . GLN A 1 147 ? 8.444 14.932 -13.443 1.00 59.97 147 GLN A CA 1
ATOM 1182 C C . GLN A 1 147 ? 9.392 15.136 -12.259 1.00 59.97 147 GLN A C 1
ATOM 1184 O O . GLN A 1 147 ? 10.478 15.672 -12.484 1.00 59.97 147 GLN A O 1
ATOM 1189 N N . ASP A 1 148 ? 9.020 14.692 -11.055 1.00 58.88 148 ASP A N 1
ATOM 1190 C CA . ASP A 1 148 ? 9.862 14.760 -9.861 1.00 58.88 148 ASP A CA 1
ATOM 1191 C C . ASP A 1 148 ? 10.423 13.362 -9.494 1.00 58.88 148 ASP A C 1
ATOM 1193 O O . ASP A 1 148 ? 11.567 13.048 -9.825 1.00 58.88 148 ASP A O 1
ATOM 1197 N N . GLU A 1 149 ? 9.654 12.471 -8.865 1.00 54.91 149 GLU A N 1
ATOM 1198 C CA . GLU A 1 149 ? 10.236 11.357 -8.089 1.00 54.91 149 GLU A CA 1
ATOM 1199 C C . GLU A 1 149 ? 10.611 10.127 -8.935 1.00 54.91 149 GLU A C 1
ATOM 1201 O O . GLU A 1 149 ? 11.630 9.476 -8.679 1.00 54.91 149 GLU A O 1
ATOM 1206 N N . TRP A 1 150 ? 9.856 9.823 -10.000 1.00 55.47 150 TRP A N 1
ATOM 1207 C CA . TRP A 1 150 ? 10.286 8.817 -10.984 1.00 55.47 150 TRP A CA 1
ATOM 1208 C C . TRP A 1 150 ? 11.558 9.271 -11.722 1.00 55.47 150 TRP A C 1
ATOM 1210 O O . TRP A 1 150 ? 12.405 8.446 -12.077 1.00 55.47 150 TRP A O 1
ATOM 1220 N N . ALA A 1 151 ? 11.725 10.587 -11.908 1.00 56.47 151 ALA A N 1
ATOM 1221 C CA . ALA A 1 151 ? 12.917 11.160 -12.517 1.00 56.47 151 ALA A CA 1
ATOM 1222 C C . ALA A 1 151 ? 14.141 11.075 -11.588 1.00 56.47 151 ALA A C 1
ATOM 1224 O O . ALA A 1 151 ? 15.215 10.748 -12.086 1.00 56.47 151 ALA A O 1
ATOM 1225 N N . GLU A 1 152 ? 13.994 11.261 -10.268 1.00 60.91 152 GLU A N 1
ATOM 1226 C CA . GLU A 1 152 ? 15.098 11.091 -9.302 1.00 60.91 152 GLU A CA 1
ATOM 1227 C C . GLU A 1 152 ? 15.667 9.664 -9.301 1.00 60.91 152 GLU A C 1
ATOM 1229 O O . GLU A 1 152 ? 16.888 9.487 -9.365 1.00 60.91 152 GLU A O 1
ATOM 1234 N N . LEU A 1 153 ? 14.808 8.634 -9.304 1.00 59.84 153 LEU A N 1
ATOM 1235 C CA . LEU A 1 153 ? 15.266 7.245 -9.445 1.00 59.84 153 LEU A CA 1
ATOM 1236 C C . LEU A 1 153 ? 15.998 7.046 -10.781 1.00 59.84 153 LEU A C 1
ATOM 1238 O O . LEU A 1 153 ? 17.044 6.404 -10.828 1.00 59.84 153 LEU A O 1
ATOM 1242 N N . GLU A 1 154 ? 15.475 7.596 -11.876 1.00 61.78 154 GLU A N 1
ATOM 1243 C CA . GLU A 1 154 ? 16.097 7.481 -13.198 1.00 61.78 154 GLU A CA 1
ATOM 1244 C C . GLU A 1 154 ? 17.419 8.242 -13.348 1.00 61.78 154 GLU A C 1
ATOM 1246 O O . GLU A 1 154 ? 18.313 7.774 -14.059 1.00 61.78 154 GLU A O 1
ATOM 1251 N N . ASP A 1 155 ? 17.564 9.397 -12.703 1.00 64.19 155 ASP A N 1
ATOM 1252 C CA . ASP A 1 155 ? 18.818 10.145 -12.669 1.00 64.19 155 ASP A CA 1
ATOM 1253 C C . ASP A 1 155 ? 19.853 9.418 -11.804 1.00 64.19 155 ASP A C 1
ATOM 1255 O O . ASP A 1 155 ? 20.971 9.215 -12.274 1.00 64.19 155 ASP A O 1
ATOM 1259 N N . TRP A 1 156 ? 19.462 8.851 -10.655 1.00 63.88 156 TRP A N 1
ATOM 1260 C CA . TRP A 1 156 ? 20.329 7.977 -9.852 1.00 63.88 156 TRP A CA 1
ATOM 1261 C C . TRP A 1 156 ? 20.891 6.793 -10.660 1.00 63.88 156 TRP A C 1
ATOM 1263 O O . TRP A 1 156 ? 22.094 6.519 -10.600 1.00 63.88 156 TRP A O 1
ATOM 1273 N N . VAL A 1 157 ? 20.052 6.111 -11.458 1.00 60.59 157 VAL A N 1
ATOM 1274 C CA . VAL A 1 157 ? 20.500 4.994 -12.318 1.00 60.59 157 VAL A CA 1
ATOM 1275 C C . VAL A 1 157 ? 21.519 5.474 -13.348 1.00 60.59 157 VAL A C 1
ATOM 1277 O O . VAL A 1 157 ? 22.552 4.829 -13.544 1.00 60.59 157 VAL A O 1
ATOM 1280 N N . LEU A 1 158 ? 21.248 6.605 -14.006 1.00 57.50 158 LEU A N 1
ATOM 1281 C CA . LEU A 1 158 ? 22.113 7.135 -15.058 1.00 57.50 158 LEU A CA 1
ATOM 1282 C C . LEU A 1 158 ? 23.418 7.737 -14.541 1.00 57.50 158 LEU A C 1
ATOM 1284 O O . LEU A 1 158 ? 24.431 7.619 -15.228 1.00 57.50 158 LEU A O 1
ATOM 1288 N N . GLU A 1 159 ? 23.415 8.378 -13.376 1.00 57.88 159 GLU A N 1
ATOM 1289 C CA . GLU A 1 159 ? 24.607 8.983 -12.777 1.00 57.88 159 GLU A CA 1
ATOM 1290 C C . GLU A 1 159 ? 25.568 7.898 -12.285 1.00 57.88 159 GLU A C 1
ATOM 1292 O O . GLU A 1 159 ? 26.718 7.858 -12.732 1.00 57.88 159 GLU A O 1
ATOM 1297 N N . ARG A 1 160 ? 25.087 6.905 -11.515 1.00 54.88 160 ARG A N 1
ATOM 1298 C CA . ARG A 1 160 ? 25.929 5.764 -11.100 1.00 54.88 160 ARG A CA 1
ATOM 1299 C C . ARG A 1 160 ? 26.440 4.943 -12.292 1.00 54.88 160 ARG A C 1
ATOM 1301 O O . ARG A 1 160 ? 27.570 4.448 -12.230 1.00 54.88 160 ARG A O 1
ATOM 1308 N N . ALA A 1 161 ? 25.661 4.826 -13.374 1.00 50.25 161 ALA A N 1
ATOM 1309 C CA . ALA A 1 161 ? 26.103 4.189 -14.618 1.00 50.25 161 ALA A CA 1
ATOM 1310 C C . ALA A 1 161 ? 27.163 5.007 -15.374 1.00 50.25 161 ALA A C 1
ATOM 1312 O O . ALA A 1 161 ? 28.123 4.431 -15.891 1.00 50.25 161 ALA A O 1
ATOM 1313 N N . ALA A 1 162 ? 27.008 6.333 -15.437 1.00 45.59 162 ALA A N 1
ATOM 1314 C CA . ALA A 1 162 ? 27.918 7.223 -16.154 1.00 45.59 162 ALA A CA 1
ATOM 1315 C C . ALA A 1 162 ? 29.276 7.362 -15.448 1.00 45.59 162 ALA A C 1
ATOM 1317 O O . ALA A 1 162 ? 30.308 7.218 -16.104 1.00 45.59 162 ALA A O 1
ATOM 1318 N N . ASP A 1 163 ? 29.284 7.566 -14.129 1.00 49.47 163 ASP A N 1
ATOM 1319 C CA . ASP A 1 163 ? 30.513 7.809 -13.356 1.00 49.47 163 ASP A CA 1
ATOM 1320 C C . ASP A 1 163 ? 31.434 6.581 -13.282 1.00 49.47 163 ASP A C 1
ATOM 1322 O O . ASP A 1 163 ? 32.642 6.709 -13.094 1.00 49.47 163 ASP A O 1
ATOM 1326 N N . ASN A 1 164 ? 30.877 5.382 -13.473 1.00 50.56 164 ASN A N 1
ATOM 1327 C CA . ASN A 1 164 ? 31.615 4.117 -13.442 1.00 50.56 164 ASN A CA 1
ATOM 1328 C C . ASN A 1 164 ? 31.698 3.420 -14.813 1.00 50.56 164 ASN A C 1
ATOM 1330 O O . ASN A 1 164 ? 32.253 2.328 -14.898 1.00 50.56 164 ASN A O 1
ATOM 1334 N N . SER A 1 165 ? 31.156 4.021 -15.883 1.00 56.88 165 SER A N 1
ATOM 1335 C CA . SER A 1 165 ? 31.090 3.419 -17.230 1.00 56.88 165 SER A CA 1
ATOM 1336 C C . SER A 1 165 ? 30.417 2.034 -17.280 1.00 56.88 165 SER A C 1
ATOM 1338 O O . SER A 1 165 ? 30.794 1.183 -18.087 1.00 56.88 165 SER A O 1
ATOM 1340 N N . TYR A 1 166 ? 29.414 1.792 -16.428 1.00 70.75 166 TYR A N 1
ATOM 1341 C CA . TYR A 1 166 ? 28.743 0.492 -16.358 1.00 70.75 166 TYR A CA 1
ATOM 1342 C C . TYR A 1 166 ? 27.896 0.191 -17.599 1.00 70.75 166 TYR A C 1
ATOM 1344 O O . TYR A 1 166 ? 27.347 1.080 -18.259 1.00 70.75 166 TYR A O 1
ATOM 1352 N N . ARG A 1 167 ? 27.727 -1.111 -17.847 1.00 85.88 167 ARG A N 1
ATOM 1353 C CA . ARG A 1 167 ? 26.651 -1.656 -18.674 1.00 85.88 167 ARG A CA 1
ATOM 1354 C C . ARG A 1 167 ? 25.524 -2.161 -17.791 1.00 85.88 167 ARG A C 1
ATOM 1356 O O . ARG A 1 167 ? 25.780 -2.924 -16.861 1.00 85.88 167 ARG A O 1
ATOM 1363 N N . LEU A 1 168 ? 24.296 -1.762 -18.108 1.00 88.69 168 LEU A N 1
ATOM 1364 C CA . LEU A 1 168 ? 23.091 -2.194 -17.399 1.00 88.69 168 LEU A CA 1
ATOM 1365 C C . LEU A 1 168 ? 22.094 -2.846 -18.362 1.00 88.69 168 LEU A C 1
ATOM 1367 O O . LEU A 1 168 ? 21.964 -2.429 -19.515 1.00 88.69 168 LEU A O 1
ATOM 1371 N N . CYS A 1 169 ? 21.344 -3.817 -17.850 1.00 92.94 169 CYS A N 1
ATOM 1372 C CA . CYS A 1 169 ? 20.053 -4.222 -18.397 1.00 92.94 169 CYS A CA 1
ATOM 1373 C C . CYS A 1 169 ? 18.960 -3.697 -17.463 1.00 92.94 169 CYS A C 1
ATOM 1375 O O . CYS A 1 169 ? 19.000 -3.971 -16.262 1.00 92.94 169 CYS A O 1
ATOM 1377 N N . VAL A 1 170 ? 17.999 -2.946 -17.996 1.00 93.31 170 VAL A N 1
ATOM 1378 C CA . VAL A 1 170 ? 16.910 -2.351 -17.209 1.00 93.31 170 VAL A CA 1
ATOM 1379 C C . VAL A 1 170 ? 15.570 -2.798 -17.773 1.00 93.31 170 VAL A C 1
ATOM 1381 O O . VAL A 1 170 ? 15.355 -2.761 -18.982 1.00 93.31 170 VAL A O 1
ATOM 1384 N N . PHE A 1 171 ? 14.666 -3.208 -16.889 1.00 96.75 171 PHE A N 1
ATOM 1385 C CA . PHE A 1 171 ? 13.298 -3.598 -17.210 1.00 96.75 171 PHE A CA 1
ATOM 1386 C C . PHE A 1 171 ? 12.332 -2.685 -16.465 1.00 96.75 171 PHE A C 1
ATOM 1388 O O . PHE A 1 171 ? 12.519 -2.456 -15.273 1.00 96.75 171 PHE A O 1
ATOM 1395 N N . THR A 1 172 ? 11.289 -2.211 -17.134 1.00 95.50 172 THR A N 1
ATOM 1396 C CA . THR A 1 172 ? 10.281 -1.311 -16.561 1.00 95.50 172 THR A CA 1
ATOM 1397 C C . THR A 1 172 ? 8.888 -1.775 -16.958 1.00 95.50 172 THR A C 1
ATOM 1399 O O . THR A 1 172 ? 8.677 -2.145 -18.115 1.00 95.50 172 THR A O 1
ATOM 1402 N N . GLY A 1 173 ? 7.909 -1.675 -16.064 1.00 94.75 173 GLY A N 1
ATOM 1403 C CA . GLY A 1 173 ? 6.510 -1.891 -16.428 1.00 94.75 173 GLY A CA 1
ATOM 1404 C C . GLY A 1 173 ? 5.511 -1.291 -15.437 1.00 94.75 173 GLY A C 1
ATOM 1405 O O . GLY A 1 173 ? 5.881 -0.915 -14.324 1.00 94.75 173 GLY A O 1
ATOM 1406 N N . PRO A 1 174 ? 4.236 -1.171 -15.834 1.00 91.94 174 PRO A N 1
ATOM 1407 C CA . PRO A 1 174 ? 3.122 -1.018 -14.905 1.00 91.94 174 PRO A CA 1
ATOM 1408 C C . PRO A 1 174 ? 2.798 -2.350 -14.207 1.00 91.94 174 PRO A C 1
ATOM 1410 O O . PRO A 1 174 ? 3.128 -3.428 -14.709 1.00 91.94 174 PRO A O 1
ATOM 1413 N N . VAL A 1 175 ? 2.062 -2.281 -13.100 1.00 84.69 175 VAL A N 1
ATOM 1414 C CA . VAL A 1 175 ? 1.232 -3.398 -12.622 1.00 84.69 175 VAL A CA 1
ATOM 1415 C C . VAL A 1 175 ? -0.201 -3.196 -13.116 1.00 84.69 175 VAL A C 1
ATOM 1417 O O . VAL A 1 175 ? -0.703 -2.075 -13.115 1.00 84.69 175 VAL A O 1
ATOM 1420 N N . PHE A 1 176 ? -0.867 -4.267 -13.552 1.00 81.81 176 PHE A N 1
ATOM 1421 C CA . PHE A 1 176 ? -2.267 -4.220 -13.979 1.00 81.81 176 PHE A CA 1
ATOM 1422 C C . PHE A 1 176 ? -3.169 -4.918 -12.962 1.00 81.81 176 PHE A C 1
ATOM 1424 O O . PHE A 1 176 ? -3.124 -6.140 -12.843 1.00 81.81 176 PHE A O 1
ATOM 1431 N N . GLU A 1 177 ? -4.041 -4.158 -12.305 1.00 68.06 177 GLU A N 1
ATOM 1432 C CA . GLU A 1 177 ? -5.042 -4.686 -11.372 1.00 68.06 177 GLU A CA 1
ATOM 1433 C C . GLU A 1 177 ? -6.467 -4.570 -11.955 1.00 68.06 177 GLU A C 1
ATOM 1435 O O . GLU A 1 177 ? -6.756 -3.751 -12.839 1.00 68.06 177 GLU A O 1
ATOM 1440 N N . ASP A 1 178 ? -7.382 -5.427 -11.490 1.00 63.38 178 ASP A N 1
ATOM 1441 C CA . ASP A 1 178 ? -8.781 -5.449 -11.947 1.00 63.38 178 ASP A CA 1
ATOM 1442 C C . ASP A 1 178 ? -9.648 -4.339 -11.325 1.00 63.38 178 ASP A C 1
ATOM 1444 O O . ASP A 1 178 ? -10.771 -4.112 -11.789 1.00 63.38 178 ASP A O 1
ATOM 1448 N N . ASP A 1 179 ? -9.119 -3.620 -10.338 1.00 58.31 179 ASP A N 1
ATOM 1449 C CA . ASP A 1 179 ? -9.676 -2.411 -9.729 1.00 58.31 179 ASP A CA 1
ATOM 1450 C C . ASP A 1 179 ? -8.896 -1.137 -10.112 1.00 58.31 179 ASP A C 1
ATOM 1452 O O . ASP A 1 179 ? -9.195 -0.072 -9.579 1.00 58.31 179 ASP A O 1
ATOM 1456 N N . ASP A 1 180 ? -7.924 -1.215 -11.039 1.00 65.81 180 ASP A N 1
ATOM 1457 C CA . ASP A 1 180 ? -7.286 -0.018 -11.604 1.00 65.81 180 ASP A CA 1
ATOM 1458 C C . ASP A 1 180 ? -8.378 0.955 -12.072 1.00 65.81 180 ASP A C 1
ATOM 1460 O O . ASP A 1 180 ? -9.205 0.565 -12.919 1.00 65.81 180 ASP A O 1
ATOM 1464 N N . PRO A 1 181 ? -8.400 2.195 -11.549 1.00 60.47 181 PRO A N 1
ATOM 1465 C CA . PRO A 1 181 ? -9.518 3.091 -11.757 1.00 60.47 181 PRO A CA 1
ATOM 1466 C C . PRO A 1 181 ? -9.674 3.371 -13.240 1.00 60.47 181 PRO A C 1
ATOM 1468 O O . PRO A 1 181 ? -8.703 3.608 -13.980 1.00 60.47 181 PRO A O 1
ATOM 1471 N N . ARG A 1 182 ? -10.924 3.358 -13.694 1.00 55.91 182 ARG A N 1
ATOM 1472 C CA . ARG A 1 182 ? -11.243 3.965 -14.978 1.00 55.91 182 ARG A CA 1
ATOM 1473 C C . ARG A 1 182 ? -10.925 5.446 -14.886 1.00 55.91 182 ARG A C 1
ATOM 1475 O O . ARG A 1 182 ? -11.117 6.057 -13.838 1.00 55.91 182 ARG A O 1
ATOM 1482 N N . TYR A 1 183 ? -10.549 6.046 -16.013 1.00 48.50 183 TYR A N 1
ATOM 1483 C CA . TYR A 1 183 ? -10.390 7.501 -16.083 1.00 48.50 183 TYR A CA 1
ATOM 1484 C C . TYR A 1 183 ? -11.619 8.236 -15.501 1.00 48.50 183 TYR A C 1
ATOM 1486 O O . TYR A 1 183 ? -11.464 9.223 -14.801 1.00 48.50 183 TYR A O 1
ATOM 1494 N N . SER A 1 184 ? -12.824 7.690 -15.715 1.00 40.66 184 SER A N 1
ATOM 1495 C CA . SER A 1 184 ? -14.123 8.189 -15.235 1.00 40.66 184 SER A CA 1
ATOM 1496 C C . SER A 1 184 ? -14.408 8.059 -13.728 1.00 40.66 184 SER A C 1
ATOM 1498 O O . SER A 1 184 ? -15.489 8.448 -13.302 1.00 40.66 184 SER A O 1
ATOM 1500 N N . GLU A 1 185 ? -13.521 7.446 -12.941 1.00 41.88 185 GLU A N 1
ATOM 1501 C CA . GLU A 1 185 ? -13.742 7.127 -11.515 1.00 41.88 185 GLU A CA 1
ATOM 1502 C C . GLU A 1 185 ? -12.882 8.000 -10.570 1.00 41.88 185 GLU A C 1
ATOM 1504 O O . GLU A 1 185 ? -12.977 7.874 -9.351 1.00 41.88 185 GLU A O 1
ATOM 1509 N N . LEU A 1 186 ? -12.076 8.917 -11.121 1.00 46.81 186 LEU A N 1
ATOM 1510 C CA . LEU A 1 186 ? -11.266 9.903 -10.392 1.00 46.81 186 LEU A CA 1
ATOM 1511 C C . LEU A 1 186 ? -11.982 11.272 -10.398 1.00 46.81 186 LEU A C 1
ATOM 1513 O O . LEU A 1 186 ? -12.538 11.651 -11.417 1.00 46.81 186 LEU A O 1
ATOM 1517 N N . SER A 1 187 ? -11.988 11.995 -9.270 1.00 43.34 187 SER A N 1
ATOM 1518 C CA . SER A 1 187 ? -12.908 13.106 -8.913 1.00 43.34 187 SER A CA 1
ATOM 1519 C C . SER A 1 187 ? -13.411 14.070 -10.016 1.00 43.34 187 SER A C 1
ATOM 1521 O O . SER A 1 187 ? -12.639 14.519 -10.861 1.00 43.34 187 SER A O 1
ATOM 1523 N N . GLU A 1 188 ? -14.671 14.517 -9.876 1.00 41.22 188 GLU A N 1
ATOM 1524 C CA . GLU A 1 188 ? -15.460 15.343 -10.822 1.00 41.22 188 GLU A CA 1
ATOM 1525 C C . GLU A 1 188 ? -14.735 16.525 -11.503 1.00 41.22 188 GLU A C 1
ATOM 1527 O O . GLU A 1 188 ? -14.974 16.770 -12.682 1.00 41.22 188 GLU A O 1
ATOM 1532 N N . GLU A 1 189 ? -13.815 17.228 -10.831 1.00 43.50 189 GLU A N 1
ATOM 1533 C CA . GLU A 1 189 ? -13.084 18.372 -11.419 1.00 43.50 189 GLU A CA 1
ATOM 1534 C C . GLU A 1 189 ? -12.117 17.990 -12.563 1.00 43.50 189 GLU A C 1
ATOM 1536 O O . GLU A 1 189 ? -11.714 18.853 -13.339 1.00 43.50 189 GLU A O 1
ATOM 1541 N N . VAL A 1 190 ? -11.749 16.709 -12.700 1.00 44.12 190 VAL A N 1
ATOM 1542 C CA . VAL A 1 190 ? -10.774 16.208 -13.697 1.00 44.12 190 VAL A CA 1
ATOM 1543 C C . VAL A 1 190 ? -11.462 15.657 -14.968 1.00 44.12 190 VAL A C 1
ATOM 1545 O O . VAL A 1 190 ? -10.795 15.256 -15.928 1.00 44.12 190 VAL A O 1
ATOM 1548 N N . LEU A 1 191 ? -12.804 15.605 -14.991 1.00 43.91 191 LEU A N 1
ATOM 1549 C CA . LEU A 1 191 ? -13.541 14.612 -15.788 1.00 43.91 191 LEU A CA 1
ATOM 1550 C C . LEU A 1 191 ? -14.250 15.066 -17.070 1.00 43.91 191 LEU A C 1
ATOM 1552 O O . LEU A 1 191 ? -14.549 14.201 -17.892 1.00 43.91 191 LEU A O 1
ATOM 1556 N N . GLU A 1 192 ? -14.545 16.349 -17.292 1.00 36.16 192 GLU A N 1
ATOM 1557 C CA . GLU A 1 192 ? -15.562 16.749 -18.295 1.00 36.16 192 GLU A CA 1
ATOM 1558 C C . GLU A 1 192 ? -15.263 16.411 -19.781 1.00 36.16 192 GLU A C 1
ATOM 1560 O O . GLU A 1 192 ? -16.098 16.695 -20.642 1.00 36.16 192 GLU A O 1
ATOM 1565 N N . ARG A 1 193 ? -14.093 15.852 -20.141 1.00 45.78 193 ARG A N 1
ATOM 1566 C CA . ARG A 1 193 ? -13.601 15.875 -21.540 1.00 45.78 193 ARG A CA 1
ATOM 1567 C C . ARG A 1 193 ? -12.981 14.599 -22.128 1.00 45.78 193 ARG A C 1
ATOM 1569 O O . ARG A 1 193 ? -12.489 14.661 -23.254 1.00 45.78 193 ARG A O 1
ATOM 1576 N N . ILE A 1 194 ? -12.949 13.461 -21.426 1.00 48.12 194 ILE A N 1
ATOM 1577 C CA . ILE A 1 194 ? -12.051 12.338 -21.795 1.00 48.12 194 ILE A CA 1
ATOM 1578 C C . ILE A 1 194 ? -12.779 10.990 -21.985 1.00 48.12 194 ILE A C 1
ATOM 1580 O O . ILE A 1 194 ? -13.828 10.725 -21.403 1.00 48.12 194 ILE A O 1
ATOM 1584 N N . ALA A 1 195 ? -12.251 10.159 -22.894 1.00 41.69 195 ALA A N 1
ATOM 1585 C CA . ALA A 1 195 ? -12.958 9.035 -23.506 1.00 41.69 195 ALA A CA 1
ATOM 1586 C C . ALA A 1 195 ? -13.189 7.822 -22.565 1.00 41.69 195 ALA A C 1
ATOM 1588 O O . ALA A 1 195 ? -12.282 7.404 -21.839 1.00 41.69 195 ALA A O 1
ATOM 1589 N N . PRO A 1 196 ? -14.378 7.185 -22.609 1.00 44.00 196 PRO A N 1
ATOM 1590 C CA . PRO A 1 196 ? -14.729 6.096 -21.701 1.00 44.00 196 PRO A CA 1
ATOM 1591 C C . PRO A 1 196 ? -14.011 4.773 -22.023 1.00 44.00 196 PRO A C 1
ATOM 1593 O O . PRO A 1 196 ? -13.997 4.313 -23.163 1.00 44.00 196 PRO A O 1
ATOM 1596 N N . GLY A 1 197 ? -13.509 4.098 -20.980 1.00 50.22 197 GLY A N 1
ATOM 1597 C CA . GLY A 1 197 ? -13.108 2.681 -21.029 1.00 50.22 197 GLY A CA 1
ATOM 1598 C C . GLY A 1 197 ? -11.656 2.359 -20.658 1.00 50.22 197 GLY A C 1
ATOM 1599 O O . GLY A 1 197 ? -11.337 1.184 -20.480 1.00 50.22 197 GLY A O 1
ATOM 1600 N N . TYR A 1 198 ? -10.789 3.361 -20.512 1.00 65.12 198 TYR A N 1
ATOM 1601 C CA . TYR A 1 198 ? -9.371 3.182 -20.178 1.00 65.12 198 TYR A CA 1
ATOM 1602 C C . TYR A 1 198 ? -9.126 3.098 -18.661 1.00 65.12 198 TYR A C 1
ATOM 1604 O O . TYR A 1 198 ? -9.826 3.765 -17.900 1.00 65.12 198 TYR A O 1
ATOM 1612 N N . ARG A 1 199 ? -8.148 2.281 -18.233 1.00 72.69 199 ARG A N 1
ATOM 1613 C CA . ARG A 1 199 ? -7.803 2.018 -16.822 1.00 72.69 199 ARG A CA 1
ATOM 1614 C C . ARG A 1 199 ? -6.352 2.371 -16.518 1.00 72.69 199 ARG A C 1
ATOM 1616 O O . ARG A 1 199 ? -5.448 1.838 -17.172 1.00 72.69 199 ARG A O 1
ATOM 1623 N N . ILE A 1 200 ? -6.148 3.208 -15.508 1.00 78.44 200 ILE A N 1
ATOM 1624 C CA . ILE A 1 200 ? -4.848 3.781 -15.144 1.00 78.44 200 ILE A CA 1
ATOM 1625 C C . ILE A 1 200 ? -4.145 2.852 -14.139 1.00 78.44 200 ILE A C 1
ATOM 1627 O O . ILE A 1 200 ? -4.699 2.638 -13.065 1.00 78.44 200 ILE A O 1
ATOM 1631 N N . PRO A 1 201 ? -2.953 2.300 -14.450 1.00 81.94 201 PRO A N 1
ATOM 1632 C CA . PRO A 1 201 ? -2.160 1.530 -13.492 1.00 81.94 201 PRO A CA 1
ATOM 1633 C C . PRO A 1 201 ? -1.848 2.337 -12.230 1.00 81.94 201 PRO A C 1
ATOM 1635 O O . PRO A 1 201 ? -1.289 3.432 -12.327 1.00 81.94 201 PRO A O 1
ATOM 1638 N N . LYS A 1 202 ? -2.154 1.796 -11.049 1.00 74.81 202 LYS A N 1
ATOM 1639 C CA . LYS A 1 202 ? -1.802 2.442 -9.768 1.00 74.81 202 LYS A CA 1
ATOM 1640 C C . LYS A 1 202 ? -0.293 2.468 -9.492 1.00 74.81 202 LYS A C 1
ATOM 1642 O O . LYS A 1 202 ? 0.185 3.388 -8.831 1.00 74.81 202 LYS A O 1
ATOM 1647 N N . VAL A 1 203 ? 0.456 1.477 -9.988 1.00 78.12 203 VAL A N 1
ATOM 1648 C CA . VAL A 1 203 ? 1.863 1.244 -9.618 1.00 78.12 203 VAL A CA 1
ATOM 1649 C C . VAL A 1 203 ? 2.742 0.937 -10.831 1.00 78.12 203 VAL A C 1
ATOM 1651 O O . VAL A 1 203 ? 2.318 0.252 -11.764 1.00 78.12 203 VAL A O 1
ATOM 1654 N N . TYR A 1 204 ? 3.987 1.410 -10.775 1.00 86.38 204 TYR A N 1
ATOM 1655 C CA . TYR A 1 204 ? 5.068 1.090 -11.708 1.00 86.38 204 TYR A CA 1
ATOM 1656 C C . TYR A 1 204 ? 6.226 0.401 -10.986 1.00 86.38 204 TYR A C 1
ATOM 1658 O O . TYR A 1 204 ? 6.444 0.609 -9.791 1.00 86.38 204 TYR A O 1
ATOM 1666 N N . TRP A 1 205 ? 6.985 -0.408 -11.719 1.00 88.75 205 TRP A N 1
ATOM 1667 C CA . TRP A 1 205 ? 8.152 -1.126 -11.217 1.00 88.75 205 TRP A CA 1
ATOM 1668 C C . TRP A 1 205 ? 9.344 -0.994 -12.165 1.00 88.75 205 TRP A C 1
ATOM 1670 O O . TRP A 1 205 ? 9.185 -0.748 -13.365 1.00 88.75 205 TRP A O 1
ATOM 1680 N N . LYS A 1 206 ? 10.550 -1.179 -11.618 1.00 90.12 206 LYS A N 1
ATOM 1681 C CA . LYS A 1 206 ? 11.809 -1.197 -12.372 1.00 90.12 206 LYS A CA 1
ATOM 1682 C C . LYS A 1 206 ? 12.748 -2.272 -11.823 1.00 90.12 206 LYS A C 1
ATOM 1684 O O . LYS A 1 206 ? 12.878 -2.410 -10.613 1.00 90.12 206 LYS A O 1
ATOM 1689 N N . VAL A 1 207 ? 13.407 -3.034 -12.689 1.00 90.62 207 VAL A N 1
ATOM 1690 C CA . VAL A 1 207 ? 14.450 -4.013 -12.334 1.00 90.62 207 VAL A CA 1
ATOM 1691 C C . VAL A 1 207 ? 15.733 -3.608 -13.036 1.00 90.62 207 VAL A C 1
ATOM 1693 O O . VAL A 1 207 ? 15.735 -3.406 -14.248 1.00 90.62 207 VAL A O 1
ATOM 1696 N N . ILE A 1 208 ? 16.820 -3.502 -12.281 1.00 88.06 208 ILE A N 1
ATOM 1697 C CA . ILE A 1 208 ? 18.155 -3.179 -12.785 1.00 88.06 208 ILE A CA 1
ATOM 1698 C C . ILE A 1 208 ? 19.030 -4.406 -12.589 1.00 88.06 208 ILE A C 1
ATOM 1700 O O . ILE A 1 208 ? 19.093 -4.938 -11.481 1.00 88.06 208 ILE A O 1
ATOM 1704 N N . VAL A 1 209 ? 19.719 -4.828 -13.645 1.00 88.75 209 VAL A N 1
ATOM 1705 C CA . VAL A 1 209 ? 20.668 -5.944 -13.632 1.00 88.75 209 VAL A CA 1
ATOM 1706 C C . VAL A 1 209 ? 22.004 -5.464 -14.189 1.00 88.75 209 VAL A C 1
ATOM 1708 O O . VAL A 1 209 ? 22.055 -4.848 -15.257 1.00 88.75 209 VAL A O 1
ATOM 1711 N N . LEU A 1 210 ? 23.085 -5.756 -13.472 1.00 86.00 210 LEU A N 1
ATOM 1712 C CA . LEU A 1 210 ? 24.453 -5.431 -13.866 1.00 86.00 210 LEU A CA 1
ATOM 1713 C C . LEU A 1 210 ? 25.414 -6.578 -13.539 1.00 86.00 210 LEU A C 1
ATOM 1715 O O . LEU A 1 210 ? 25.071 -7.512 -12.814 1.00 86.00 210 LEU A O 1
ATOM 1719 N N . ARG A 1 211 ? 26.630 -6.489 -14.073 1.00 83.31 211 ARG A N 1
ATOM 1720 C CA . ARG A 1 211 ? 27.736 -7.391 -13.751 1.00 83.31 211 ARG A CA 1
ATOM 1721 C C . ARG A 1 211 ? 28.538 -6.813 -12.583 1.00 83.31 211 ARG A C 1
ATOM 1723 O O . ARG A 1 211 ? 29.115 -5.734 -12.712 1.00 83.31 211 ARG A O 1
ATOM 1730 N N . ASP A 1 212 ? 28.587 -7.522 -11.460 1.00 70.62 212 ASP A N 1
ATOM 1731 C CA . ASP A 1 212 ? 29.515 -7.228 -10.368 1.00 70.62 212 ASP A CA 1
ATOM 1732 C C . ASP A 1 212 ? 30.917 -7.742 -10.733 1.00 70.62 212 ASP A C 1
ATOM 1734 O O . ASP A 1 212 ? 31.297 -8.886 -10.463 1.00 70.62 212 ASP A O 1
ATOM 1738 N N . GLU A 1 213 ? 31.700 -6.860 -11.353 1.00 62.91 213 GLU A N 1
ATOM 1739 C CA . GLU A 1 213 ? 33.107 -7.108 -11.684 1.00 62.91 213 GLU A CA 1
ATOM 1740 C C . GLU A 1 213 ? 34.046 -7.009 -10.462 1.00 62.91 213 GLU A C 1
ATOM 1742 O O . GLU A 1 213 ? 35.216 -7.379 -10.567 1.00 62.91 213 GLU A O 1
ATOM 1747 N N . ARG A 1 214 ? 33.574 -6.529 -9.296 1.00 54.53 214 ARG A N 1
ATOM 1748 C CA . ARG A 1 214 ? 34.408 -6.322 -8.091 1.00 54.53 214 ARG A CA 1
ATOM 1749 C C . ARG A 1 214 ? 34.250 -7.434 -7.047 1.00 54.53 214 ARG A C 1
ATOM 1751 O O . ARG A 1 214 ? 35.197 -7.697 -6.308 1.00 54.53 214 ARG A O 1
ATOM 1758 N N . GLY A 1 215 ? 33.096 -8.095 -6.990 1.00 49.72 215 GLY A N 1
ATOM 1759 C CA . GLY A 1 215 ? 32.766 -9.179 -6.056 1.00 49.72 215 GLY A CA 1
ATOM 1760 C C . GLY A 1 215 ? 32.881 -10.597 -6.615 1.00 49.72 215 GLY A C 1
ATOM 1761 O O . GLY A 1 215 ? 32.283 -11.515 -6.062 1.00 49.72 215 GLY A O 1
ATOM 1762 N N . GLY A 1 216 ? 33.662 -10.799 -7.681 1.00 54.97 216 GLY A N 1
ATOM 1763 C CA . GLY A 1 216 ? 34.005 -12.141 -8.171 1.00 54.97 216 GLY A CA 1
ATOM 1764 C C . GLY A 1 216 ? 33.302 -12.584 -9.453 1.00 54.97 216 GLY A C 1
ATOM 1765 O O . GLY A 1 216 ? 33.134 -13.783 -9.649 1.00 54.97 216 GLY A O 1
ATOM 1766 N N . ASP A 1 217 ? 32.945 -11.639 -10.326 1.00 66.56 217 ASP A N 1
ATOM 1767 C CA . ASP A 1 217 ? 32.408 -11.894 -11.668 1.00 66.56 217 ASP A CA 1
ATOM 1768 C C . ASP A 1 217 ? 31.030 -12.585 -11.649 1.00 66.56 217 ASP A C 1
ATOM 1770 O O . ASP A 1 217 ? 30.853 -13.729 -12.073 1.00 66.56 217 ASP A O 1
ATOM 1774 N N . SER A 1 218 ? 30.036 -11.880 -11.099 1.00 75.38 218 SER A N 1
ATOM 1775 C CA . SER A 1 218 ? 28.656 -12.366 -10.938 1.00 75.38 218 SER A CA 1
ATOM 1776 C C . SER A 1 218 ? 27.619 -11.341 -11.427 1.00 75.38 218 SER A C 1
ATOM 1778 O O . SER A 1 218 ? 27.965 -10.208 -11.753 1.00 75.38 218 SER A O 1
ATOM 1780 N N . LEU A 1 219 ? 26.340 -11.723 -11.517 1.00 84.88 219 LEU A N 1
ATOM 1781 C CA . LEU A 1 219 ? 25.253 -10.755 -11.716 1.00 84.88 219 LEU A CA 1
ATOM 1782 C C . LEU A 1 219 ? 24.814 -10.179 -10.364 1.00 84.88 219 LEU A C 1
ATOM 1784 O O . LEU A 1 219 ? 24.638 -10.932 -9.406 1.00 84.88 219 LEU A O 1
ATOM 1788 N N . ALA A 1 220 ? 24.521 -8.881 -10.334 1.00 81.06 220 ALA A N 1
ATOM 1789 C CA . ALA A 1 220 ? 23.819 -8.212 -9.242 1.00 81.06 220 ALA A CA 1
ATOM 1790 C C . ALA A 1 220 ? 22.529 -7.568 -9.772 1.00 81.06 220 ALA A C 1
ATOM 1792 O O . ALA A 1 220 ? 22.517 -6.994 -10.866 1.00 81.06 220 ALA A O 1
ATOM 1793 N N . ALA A 1 221 ? 21.442 -7.656 -9.000 1.00 84.19 221 ALA A N 1
ATOM 1794 C CA . ALA A 1 221 ? 20.164 -7.045 -9.348 1.00 84.19 221 ALA A CA 1
ATOM 1795 C C . ALA A 1 221 ? 19.525 -6.289 -8.173 1.00 84.19 221 ALA A C 1
ATOM 1797 O O . ALA A 1 221 ? 19.654 -6.681 -7.009 1.00 84.19 221 ALA A O 1
ATOM 1798 N N . ALA A 1 222 ? 18.807 -5.215 -8.505 1.00 80.31 222 ALA A N 1
ATOM 1799 C CA . ALA A 1 222 ? 17.963 -4.456 -7.587 1.00 80.31 222 ALA A CA 1
ATOM 1800 C C . ALA A 1 222 ? 16.619 -4.144 -8.253 1.00 80.31 222 ALA A C 1
ATOM 1802 O O . ALA A 1 222 ? 16.567 -3.778 -9.431 1.00 80.31 222 ALA A O 1
ATOM 1803 N N . CYS A 1 223 ? 15.535 -4.293 -7.493 1.00 81.62 223 CYS A N 1
ATOM 1804 C CA . CYS A 1 223 ? 14.173 -4.172 -7.997 1.00 81.62 223 CYS A CA 1
ATOM 1805 C C . CYS A 1 223 ? 13.389 -3.137 -7.184 1.00 81.62 223 CYS A C 1
ATOM 1807 O O . CYS A 1 223 ? 13.488 -3.102 -5.959 1.00 81.62 223 CYS A O 1
ATOM 1809 N N . PHE A 1 224 ? 12.601 -2.312 -7.864 1.00 79.56 224 PHE A N 1
ATOM 1810 C CA . PHE A 1 224 ? 11.950 -1.120 -7.327 1.00 79.56 224 PHE A CA 1
ATOM 1811 C C . PHE A 1 224 ? 10.462 -1.116 -7.675 1.00 79.56 224 PHE A C 1
ATOM 1813 O O . PHE A 1 224 ? 10.087 -1.575 -8.756 1.00 79.56 224 PHE A O 1
ATOM 1820 N N . ALA A 1 225 ? 9.628 -0.555 -6.799 1.00 75.94 225 ALA A N 1
ATOM 1821 C CA . ALA A 1 225 ? 8.215 -0.291 -7.066 1.00 75.94 225 ALA A CA 1
ATOM 1822 C C . ALA A 1 225 ? 7.774 1.061 -6.480 1.00 75.94 225 ALA A C 1
ATOM 1824 O O . ALA A 1 225 ? 8.217 1.446 -5.394 1.00 75.94 225 ALA A O 1
ATOM 1825 N N . MET A 1 226 ? 6.905 1.771 -7.207 1.00 73.75 226 MET A N 1
ATOM 1826 C CA . MET A 1 226 ? 6.428 3.121 -6.881 1.00 73.75 226 MET A CA 1
ATOM 1827 C C . MET A 1 226 ? 4.947 3.290 -7.239 1.00 73.75 226 MET A C 1
ATOM 1829 O O . MET A 1 226 ? 4.558 3.136 -8.400 1.00 73.75 226 MET A O 1
ATOM 1833 N N . SER A 1 227 ? 4.125 3.638 -6.248 1.00 74.25 227 SER A N 1
ATOM 1834 C CA . SER A 1 227 ? 2.716 3.998 -6.450 1.00 74.25 227 SER A CA 1
ATOM 1835 C C . SER A 1 227 ? 2.588 5.447 -6.915 1.00 74.25 227 SER A C 1
ATOM 1837 O O . SER A 1 227 ? 3.265 6.321 -6.379 1.00 74.25 227 SER A O 1
ATOM 1839 N N . GLN A 1 228 ? 1.690 5.709 -7.868 1.00 68.44 228 GLN A N 1
ATOM 1840 C CA . GLN A 1 228 ? 1.299 7.074 -8.245 1.00 68.44 228 GLN A CA 1
ATOM 1841 C C . GLN A 1 228 ? -0.006 7.542 -7.575 1.00 68.44 228 GLN A C 1
ATOM 1843 O O . GLN A 1 228 ? -0.451 8.657 -7.836 1.00 68.44 228 GLN A O 1
ATOM 1848 N N . VAL A 1 229 ? -0.625 6.710 -6.726 1.00 65.38 229 VAL A N 1
ATOM 1849 C CA . VAL A 1 229 ? -1.926 6.999 -6.088 1.00 65.38 229 VAL A CA 1
ATOM 1850 C C . VAL A 1 229 ? -1.862 8.239 -5.196 1.00 65.38 229 VAL A C 1
ATOM 1852 O O . VAL A 1 229 ? -2.763 9.072 -5.246 1.00 65.38 229 VAL A O 1
ATOM 1855 N N . ASP A 1 230 ? -0.781 8.402 -4.430 1.00 57.06 230 ASP A N 1
ATOM 1856 C CA . ASP A 1 230 ? -0.599 9.556 -3.541 1.00 57.06 230 ASP A CA 1
ATOM 1857 C C . ASP A 1 230 ? -0.569 10.876 -4.336 1.00 57.06 230 ASP A C 1
ATOM 1859 O O . ASP A 1 230 ? -1.148 11.879 -3.917 1.00 57.06 230 ASP A O 1
ATOM 1863 N N . ALA A 1 231 ? -0.002 10.851 -5.549 1.00 59.53 231 ALA A N 1
ATOM 1864 C CA . ALA A 1 231 ? 0.055 12.007 -6.437 1.00 59.53 231 ALA A CA 1
ATOM 1865 C C . ALA A 1 231 ? -1.325 12.426 -6.988 1.00 59.53 231 ALA A C 1
ATOM 1867 O O . ALA A 1 231 ? -1.484 13.579 -7.379 1.00 59.53 231 ALA A O 1
ATOM 1868 N N . TRP A 1 232 ? -2.335 11.543 -6.997 1.00 60.25 232 TRP A N 1
ATOM 1869 C CA . TRP A 1 232 ? -3.693 11.879 -7.463 1.00 60.25 232 TRP A CA 1
ATOM 1870 C C . TRP A 1 232 ? -4.460 12.796 -6.501 1.00 60.25 232 TRP A C 1
ATOM 1872 O O . TRP A 1 232 ? -5.415 13.452 -6.916 1.00 60.25 232 TRP A O 1
ATOM 1882 N N . ASN A 1 233 ? -4.056 12.845 -5.228 1.00 49.12 233 ASN A N 1
ATOM 1883 C CA . ASN A 1 233 ? -4.709 13.659 -4.200 1.00 49.12 233 ASN A CA 1
ATOM 1884 C C . ASN A 1 233 ? -4.042 15.036 -3.999 1.00 49.12 233 ASN A C 1
ATOM 1886 O O . ASN A 1 233 ? -4.579 15.875 -3.270 1.00 49.12 233 ASN A O 1
ATOM 1890 N N . ASP A 1 234 ? -2.906 15.307 -4.655 1.00 50.41 234 ASP A N 1
ATOM 1891 C CA . ASP A 1 234 ? -2.209 16.594 -4.562 1.00 50.41 234 ASP A CA 1
ATOM 1892 C C . ASP A 1 234 ? -2.905 17.691 -5.388 1.00 50.41 234 ASP A C 1
ATOM 1894 O O . ASP A 1 234 ? -2.595 17.945 -6.552 1.00 50.41 234 ASP A O 1
ATOM 1898 N N . LYS A 1 235 ? -3.838 18.397 -4.741 1.00 43.41 235 LYS A N 1
ATOM 1899 C CA . LYS A 1 235 ? -4.493 19.591 -5.300 1.00 43.41 235 LYS A CA 1
ATOM 1900 C C . LYS A 1 235 ? -3.658 20.879 -5.215 1.00 43.41 235 LYS A C 1
ATOM 1902 O O . LYS A 1 235 ? -4.161 21.925 -5.625 1.00 43.41 235 LYS A O 1
ATOM 1907 N N . GLN A 1 236 ? -2.450 20.861 -4.642 1.00 40.81 236 GLN A N 1
ATOM 1908 C CA . GLN A 1 236 ? -1.686 22.086 -4.346 1.00 40.81 236 GLN A CA 1
ATOM 1909 C C . GLN A 1 236 ? -0.348 22.193 -5.091 1.00 40.81 236 GLN A C 1
ATOM 1911 O O . GLN A 1 236 ? 0.225 23.283 -5.114 1.00 40.81 236 GLN A O 1
ATOM 1916 N N . GLY A 1 237 ? 0.137 21.121 -5.728 1.00 42.16 237 GLY A N 1
ATOM 1917 C CA . GLY A 1 237 ? 1.409 21.136 -6.460 1.00 42.16 237 GLY A CA 1
ATOM 1918 C C . GLY A 1 237 ? 2.603 21.387 -5.539 1.00 42.16 237 GLY A C 1
ATOM 1919 O O . GLY A 1 237 ? 3.601 21.989 -5.944 1.00 42.16 237 GLY A O 1
ATOM 1920 N N . ALA A 1 238 ? 2.475 20.990 -4.272 1.00 37.59 238 ALA A N 1
ATOM 1921 C CA . ALA A 1 238 ? 3.567 21.055 -3.319 1.00 37.59 238 ALA A CA 1
ATOM 1922 C C . ALA A 1 238 ? 4.535 19.915 -3.639 1.00 37.59 238 ALA A C 1
ATOM 1924 O O . ALA A 1 238 ? 4.129 18.758 -3.643 1.00 37.59 238 ALA A O 1
ATOM 1925 N N . LYS A 1 239 ? 5.815 20.232 -3.876 1.00 38.97 239 LYS A N 1
ATOM 1926 C CA . LYS A 1 239 ? 6.863 19.219 -4.063 1.00 38.97 239 LYS A CA 1
ATOM 1927 C C . LYS A 1 239 ? 6.925 18.300 -2.841 1.00 38.97 239 LYS A C 1
ATOM 1929 O O . LYS A 1 239 ? 7.471 18.685 -1.805 1.00 38.97 239 LYS A O 1
ATOM 1934 N N . TYR A 1 240 ? 6.352 17.106 -2.962 1.00 39.28 240 TYR A N 1
ATOM 1935 C CA . TYR A 1 240 ? 6.402 16.077 -1.936 1.00 39.28 240 TYR A CA 1
ATOM 1936 C C . TYR A 1 240 ? 7.665 15.243 -2.130 1.00 39.28 240 TYR A C 1
ATOM 1938 O O . TYR A 1 240 ? 7.655 14.223 -2.804 1.00 39.28 240 TYR A O 1
ATOM 1946 N N . ASN A 1 241 ? 8.747 15.630 -1.453 1.00 36.50 241 ASN A N 1
ATOM 1947 C CA . ASN A 1 241 ? 10.004 14.869 -1.401 1.00 36.50 241 ASN A CA 1
ATOM 1948 C C . ASN A 1 241 ? 9.878 13.494 -0.673 1.00 36.50 241 ASN A C 1
ATOM 1950 O O . ASN A 1 241 ? 10.852 13.007 -0.106 1.00 36.50 241 ASN A O 1
ATOM 1954 N N . GLU A 1 242 ? 8.687 12.883 -0.612 1.00 42.66 242 GLU A N 1
ATOM 1955 C CA . GLU A 1 242 ? 8.404 11.630 0.108 1.00 42.66 242 GLU A CA 1
ATOM 1956 C C . GLU A 1 242 ? 7.494 10.649 -0.684 1.00 42.66 242 GLU A C 1
ATOM 1958 O O . GLU A 1 242 ? 6.856 9.795 -0.060 1.00 42.66 242 GLU A O 1
ATOM 1963 N N . LEU A 1 243 ? 7.436 10.675 -2.033 1.00 41.22 243 LEU A N 1
ATOM 1964 C CA . LEU A 1 243 ? 6.929 9.485 -2.748 1.00 41.22 243 LEU A CA 1
ATOM 1965 C C . LEU A 1 243 ? 7.898 8.323 -2.521 1.00 41.22 243 LEU A C 1
ATOM 1967 O O . LEU A 1 243 ? 9.044 8.318 -2.969 1.00 41.22 243 LEU A O 1
ATOM 1971 N N . LYS A 1 244 ? 7.428 7.326 -1.773 1.00 52.66 244 LYS A N 1
ATOM 1972 C CA . LYS A 1 244 ? 8.262 6.235 -1.270 1.00 52.66 244 LYS A CA 1
ATOM 1973 C C . LYS A 1 244 ? 8.619 5.279 -2.400 1.00 52.66 244 LYS A C 1
ATOM 1975 O O . LYS A 1 244 ? 7.858 4.367 -2.721 1.00 52.66 244 LYS A O 1
ATOM 1980 N N . THR A 1 245 ? 9.810 5.446 -2.961 1.00 56.44 245 THR A N 1
ATOM 1981 C CA . THR A 1 245 ? 10.447 4.396 -3.753 1.00 56.44 245 THR A CA 1
ATOM 1982 C C . THR A 1 245 ? 10.772 3.233 -2.825 1.00 56.44 245 THR A C 1
ATOM 1984 O O . THR A 1 245 ? 11.536 3.384 -1.871 1.00 56.44 245 THR A O 1
ATOM 1987 N N . TYR A 1 246 ? 10.189 2.064 -3.080 1.00 63.06 246 TYR A N 1
ATOM 1988 C CA . TYR A 1 246 ? 10.488 0.859 -2.313 1.00 63.06 246 TYR A CA 1
ATOM 1989 C C . TYR A 1 246 ? 11.398 -0.063 -3.106 1.00 63.06 246 TYR A C 1
ATOM 1991 O O . TYR A 1 246 ? 11.125 -0.343 -4.275 1.00 63.06 246 TYR A O 1
ATOM 1999 N N . GLN A 1 247 ? 12.413 -0.618 -2.448 1.00 66.94 247 GLN A N 1
ATOM 2000 C CA . GLN A 1 247 ? 13.074 -1.818 -2.935 1.00 66.94 247 GLN A CA 1
ATOM 2001 C C . GLN A 1 247 ? 12.200 -3.044 -2.617 1.00 66.94 247 GLN A C 1
ATOM 2003 O O . GLN A 1 247 ? 11.736 -3.225 -1.487 1.00 66.94 247 GLN A O 1
ATOM 2008 N N . VAL A 1 248 ? 11.960 -3.882 -3.623 1.00 66.88 248 VAL A N 1
ATOM 2009 C CA . VAL A 1 248 ? 11.101 -5.080 -3.570 1.00 66.88 248 VAL A CA 1
ATOM 2010 C C . VAL A 1 248 ? 11.865 -6.302 -4.083 1.00 66.88 248 VAL A C 1
ATOM 2012 O O . VAL A 1 248 ? 12.896 -6.142 -4.729 1.00 66.88 248 VAL A O 1
ATOM 2015 N N . SER A 1 249 ? 11.404 -7.524 -3.797 1.00 75.00 249 SER A N 1
ATOM 2016 C CA . SER A 1 249 ? 12.013 -8.724 -4.390 1.00 75.00 249 SER A CA 1
ATOM 2017 C C . SER A 1 249 ? 11.609 -8.879 -5.858 1.00 75.00 249 SER A C 1
ATOM 2019 O O . SER A 1 249 ? 10.527 -8.453 -6.280 1.00 75.00 249 SER A O 1
ATOM 2021 N N . LEU A 1 250 ? 12.456 -9.540 -6.646 1.00 79.75 250 LEU A N 1
ATOM 2022 C CA . LEU A 1 250 ? 12.146 -9.850 -8.040 1.00 79.75 250 LEU A CA 1
ATOM 2023 C C . LEU A 1 250 ? 10.923 -10.769 -8.144 1.00 79.75 250 LEU A C 1
ATOM 2025 O O . LEU A 1 250 ? 10.068 -10.551 -9.000 1.00 79.75 250 LEU A O 1
ATOM 2029 N N . ARG A 1 251 ? 10.787 -11.749 -7.235 1.00 73.81 251 ARG A N 1
ATOM 2030 C CA . ARG A 1 251 ? 9.627 -12.662 -7.195 1.00 73.81 251 ARG A CA 1
ATOM 2031 C C . ARG A 1 251 ? 8.303 -11.937 -7.002 1.00 73.81 251 ARG A C 1
ATOM 2033 O O . ARG A 1 251 ? 7.277 -12.376 -7.517 1.00 73.81 251 ARG A O 1
ATOM 2040 N N . ARG A 1 252 ? 8.316 -10.835 -6.256 1.00 71.75 252 ARG A N 1
ATOM 2041 C CA . ARG A 1 252 ? 7.135 -10.010 -6.026 1.00 71.75 252 ARG A CA 1
ATOM 2042 C C . ARG A 1 252 ? 6.695 -9.317 -7.324 1.00 71.75 252 ARG A C 1
ATOM 2044 O O . ARG A 1 252 ? 5.526 -9.422 -7.680 1.00 71.75 252 ARG A O 1
ATOM 2051 N N . ILE A 1 253 ? 7.627 -8.758 -8.104 1.00 78.31 253 ILE A N 1
ATOM 2052 C CA . ILE A 1 253 ? 7.345 -8.234 -9.459 1.00 78.31 253 ILE A CA 1
ATOM 2053 C C . ILE A 1 253 ? 6.864 -9.345 -10.408 1.00 78.31 253 ILE A C 1
ATOM 2055 O O . ILE A 1 253 ? 5.885 -9.150 -11.130 1.00 78.31 253 ILE A O 1
ATOM 2059 N N . GLU A 1 254 ? 7.511 -10.516 -10.383 1.00 81.50 254 GLU A N 1
ATOM 2060 C CA . GLU A 1 254 ? 7.093 -11.704 -11.144 1.00 81.50 254 GLU A CA 1
ATOM 2061 C C . GLU A 1 254 ? 5.634 -12.087 -10.859 1.00 81.50 254 GLU A C 1
ATOM 2063 O O . GLU A 1 254 ? 4.850 -12.269 -11.792 1.00 81.50 254 GLU A O 1
ATOM 2068 N N . SER A 1 255 ? 5.264 -12.139 -9.577 1.00 73.19 255 SER A N 1
ATOM 2069 C CA . SER A 1 255 ? 3.910 -12.442 -9.104 1.00 73.19 255 SER A CA 1
ATOM 2070 C C . SER A 1 255 ? 2.886 -11.401 -9.569 1.00 73.19 255 SER A C 1
ATOM 2072 O O . SER A 1 255 ? 1.878 -11.756 -10.178 1.00 73.19 255 SER A O 1
ATOM 2074 N N . TRP A 1 256 ? 3.168 -10.112 -9.350 1.00 74.06 256 TRP A N 1
ATOM 2075 C CA . TRP A 1 256 ? 2.264 -9.009 -9.699 1.00 74.06 256 TRP A CA 1
ATOM 2076 C C . TRP A 1 256 ? 1.985 -8.890 -11.200 1.00 74.06 256 TRP A C 1
ATOM 2078 O O . TRP A 1 256 ? 0.889 -8.502 -11.600 1.00 74.06 256 TRP A O 1
ATOM 2088 N N . CYS A 1 257 ? 2.975 -9.203 -12.037 1.00 83.06 257 CYS A N 1
ATOM 2089 C CA . CYS A 1 257 ? 2.903 -8.959 -13.478 1.00 83.06 257 CYS A CA 1
ATOM 2090 C C . CYS A 1 257 ? 2.655 -10.237 -14.299 1.00 83.06 257 CYS A C 1
ATOM 2092 O O . CYS A 1 257 ? 2.452 -10.166 -15.515 1.00 83.06 257 CYS A O 1
ATOM 2094 N N . GLY A 1 258 ? 2.694 -11.414 -13.663 1.00 80.50 258 GLY A N 1
ATOM 2095 C CA . GLY A 1 258 ? 2.723 -12.705 -14.353 1.00 80.50 258 GLY A CA 1
ATOM 2096 C C . GLY A 1 258 ? 3.950 -12.823 -15.260 1.00 80.50 258 GLY A C 1
ATOM 2097 O O . GLY A 1 258 ? 3.823 -13.149 -16.442 1.00 80.50 258 GLY A O 1
ATOM 2098 N N . LEU A 1 259 ? 5.124 -12.497 -14.715 1.00 91.19 259 LEU A N 1
ATOM 2099 C CA . LEU A 1 259 ? 6.418 -12.549 -15.397 1.00 91.19 259 LEU A CA 1
ATOM 2100 C C . LEU A 1 259 ? 7.315 -13.627 -14.790 1.00 91.19 259 LEU A C 1
ATOM 2102 O O . LEU A 1 259 ? 7.186 -13.982 -13.622 1.00 91.19 259 LEU A O 1
ATOM 2106 N N . ARG A 1 260 ? 8.262 -14.123 -15.585 1.00 88.69 260 ARG A N 1
ATOM 2107 C CA . ARG A 1 260 ? 9.264 -15.103 -15.164 1.00 88.69 260 ARG A CA 1
ATOM 2108 C C . ARG A 1 260 ? 10.619 -14.777 -15.787 1.00 88.69 260 ARG A C 1
ATOM 2110 O O . ARG A 1 260 ? 10.857 -15.055 -16.965 1.00 88.69 260 ARG A O 1
ATOM 2117 N N . PHE A 1 261 ? 11.488 -14.180 -14.978 1.00 93.50 261 PHE A N 1
ATOM 2118 C CA . PHE A 1 261 ? 12.887 -13.894 -15.284 1.00 93.50 261 PHE A CA 1
ATOM 2119 C C . PHE A 1 261 ? 13.737 -15.171 -15.209 1.00 93.50 261 PHE A C 1
ATOM 2121 O O . PHE A 1 261 ? 13.368 -16.166 -14.578 1.00 93.50 261 PHE A O 1
ATOM 2128 N N . ALA A 1 262 ? 14.905 -15.139 -15.853 1.00 89.94 262 ALA A N 1
ATOM 2129 C CA . ALA A 1 262 ? 15.872 -16.228 -15.786 1.00 89.94 262 ALA A CA 1
ATOM 2130 C C . ALA A 1 262 ? 16.417 -16.410 -14.356 1.00 89.94 262 ALA A C 1
ATOM 2132 O O . ALA A 1 262 ? 16.665 -15.437 -13.639 1.00 89.94 262 ALA A O 1
ATOM 2133 N N . ASP A 1 263 ? 16.687 -17.655 -13.952 1.00 85.12 263 ASP A N 1
ATOM 2134 C CA . ASP A 1 263 ? 17.132 -17.957 -12.583 1.00 85.12 263 ASP A CA 1
ATOM 2135 C C . ASP A 1 263 ? 18.479 -17.312 -12.212 1.00 85.12 263 ASP A C 1
ATOM 2137 O O . ASP A 1 263 ? 18.771 -17.138 -11.031 1.00 85.12 263 ASP A O 1
ATOM 2141 N N . ALA A 1 264 ? 19.297 -16.930 -13.199 1.00 84.88 264 ALA A N 1
ATOM 2142 C CA . ALA A 1 264 ? 20.504 -16.137 -12.974 1.00 84.88 264 ALA A CA 1
ATOM 2143 C C . ALA A 1 264 ? 20.181 -14.747 -12.394 1.00 84.88 264 ALA A C 1
ATOM 2145 O O . ALA A 1 264 ? 20.819 -14.333 -11.432 1.00 84.88 264 ALA A O 1
ATOM 2146 N N . VAL A 1 265 ? 19.141 -14.079 -12.908 1.00 87.25 265 VAL A N 1
ATOM 2147 C CA . VAL A 1 265 ? 18.674 -12.771 -12.418 1.00 87.25 265 VAL A CA 1
ATOM 2148 C C . VAL A 1 265 ? 18.011 -12.912 -11.047 1.00 87.25 265 VAL A C 1
ATOM 2150 O O . VAL A 1 265 ? 18.263 -12.112 -10.152 1.00 87.25 265 VAL A O 1
ATOM 2153 N N . ARG A 1 266 ? 17.236 -13.984 -10.829 1.00 84.50 266 ARG A N 1
ATOM 2154 C CA . ARG A 1 266 ? 16.650 -14.283 -9.509 1.00 84.50 266 ARG A CA 1
ATOM 2155 C C . ARG A 1 266 ? 17.701 -14.463 -8.419 1.00 84.50 266 ARG A C 1
ATOM 2157 O O . ARG A 1 266 ? 17.521 -13.932 -7.336 1.00 84.50 266 ARG A O 1
ATOM 2164 N N . ARG A 1 267 ? 18.795 -15.182 -8.699 1.00 81.25 267 ARG A N 1
ATOM 2165 C CA . ARG A 1 267 ? 19.913 -15.359 -7.747 1.00 81.25 267 ARG A CA 1
ATOM 2166 C C . ARG A 1 267 ? 20.753 -14.091 -7.543 1.00 81.25 267 ARG A C 1
ATOM 2168 O O . ARG A 1 267 ? 21.504 -14.026 -6.573 1.00 81.25 267 ARG A O 1
ATOM 2175 N N . ALA A 1 268 ? 20.647 -13.125 -8.454 1.00 80.19 268 ALA A N 1
ATOM 2176 C CA . ALA A 1 268 ? 21.329 -11.835 -8.395 1.00 80.19 268 ALA A CA 1
ATOM 2177 C C . ALA A 1 268 ? 20.571 -10.788 -7.557 1.00 80.19 268 ALA A C 1
ATOM 2179 O O . ALA A 1 268 ? 21.185 -9.838 -7.069 1.00 80.19 268 ALA A O 1
ATOM 2180 N N . ASP A 1 269 ? 19.254 -10.947 -7.385 1.00 79.69 269 ASP A N 1
ATOM 2181 C CA . ASP A 1 269 ? 18.434 -10.062 -6.555 1.00 79.69 269 ASP A CA 1
ATOM 2182 C C . ASP A 1 269 ? 18.844 -10.175 -5.082 1.00 79.69 269 ASP A C 1
ATOM 2184 O O . ASP A 1 269 ? 18.804 -11.250 -4.477 1.00 79.69 269 ASP A O 1
ATOM 2188 N N . VAL A 1 270 ? 19.216 -9.044 -4.484 1.00 65.81 270 VAL A N 1
ATOM 2189 C CA . VAL A 1 270 ? 19.639 -8.970 -3.083 1.00 65.81 270 VAL A CA 1
ATOM 2190 C C . VAL A 1 270 ? 18.569 -9.462 -2.107 1.00 65.81 270 VAL A C 1
ATOM 2192 O O . VAL A 1 270 ? 18.923 -10.092 -1.112 1.00 65.81 270 VAL A O 1
ATOM 2195 N N . LEU A 1 271 ? 17.281 -9.265 -2.409 1.00 65.75 271 LEU A N 1
ATOM 2196 C CA . LEU A 1 271 ? 16.182 -9.636 -1.511 1.00 65.75 271 LEU A CA 1
ATOM 2197 C C . LEU A 1 271 ? 15.717 -11.098 -1.672 1.00 65.75 271 LEU A C 1
ATOM 2199 O O . LEU A 1 271 ? 14.919 -11.570 -0.864 1.00 65.75 271 LEU A O 1
ATOM 2203 N N . SER A 1 272 ? 16.259 -11.841 -2.645 1.00 61.41 272 SER A N 1
ATOM 2204 C CA . SER A 1 272 ? 15.814 -13.205 -2.982 1.00 61.41 272 SER A CA 1
ATOM 2205 C C . SER A 1 272 ? 16.167 -14.301 -1.961 1.00 61.41 272 SER A C 1
ATOM 2207 O O . SER A 1 272 ? 15.458 -15.307 -1.891 1.00 61.41 272 SER A O 1
ATOM 2209 N N . ASP A 1 273 ? 17.221 -14.133 -1.150 1.00 47.44 273 ASP A N 1
ATOM 2210 C CA . ASP A 1 273 ? 17.637 -15.161 -0.171 1.00 47.44 273 ASP A CA 1
ATOM 2211 C C . ASP A 1 273 ? 16.697 -15.214 1.039 1.00 47.44 273 ASP A C 1
ATOM 2213 O O . ASP A 1 273 ? 16.496 -16.278 1.622 1.00 47.44 273 ASP A O 1
ATOM 2217 N N . HIS A 1 274 ? 16.060 -14.092 1.386 1.00 45.56 274 HIS A N 1
ATOM 2218 C CA . HIS A 1 274 ? 15.124 -14.021 2.508 1.00 45.56 274 HIS A CA 1
ATOM 2219 C C . HIS A 1 274 ? 13.773 -14.713 2.231 1.00 45.56 274 HIS A C 1
ATOM 2221 O O . HIS A 1 274 ? 13.003 -14.918 3.163 1.00 45.56 274 HIS A O 1
ATOM 2227 N N . GLU A 1 275 ? 13.493 -15.113 0.984 1.00 40.31 275 GLU A N 1
ATOM 2228 C CA . GLU A 1 275 ? 12.292 -15.880 0.604 1.00 40.31 275 GLU A CA 1
ATOM 2229 C C . GLU A 1 275 ? 12.528 -17.407 0.580 1.00 40.31 275 GLU A C 1
ATOM 2231 O O . GLU A 1 275 ? 11.596 -18.175 0.327 1.00 40.31 275 GLU A O 1
ATOM 2236 N N . LEU A 1 276 ? 13.765 -17.877 0.809 1.00 36.91 276 LEU A N 1
ATOM 2237 C CA . LEU A 1 276 ? 14.076 -19.314 0.867 1.00 36.91 276 LEU A CA 1
ATOM 2238 C C . LEU A 1 276 ? 13.756 -19.945 2.233 1.00 36.91 276 LEU A C 1
ATOM 2240 O O . LEU A 1 276 ? 13.495 -21.150 2.290 1.00 36.91 276 LEU A O 1
ATOM 2244 N N . ASP A 1 277 ? 13.679 -19.142 3.298 1.00 31.64 277 ASP A N 1
ATOM 2245 C CA . ASP A 1 277 ? 13.042 -19.540 4.555 1.00 31.64 277 ASP A CA 1
ATOM 2246 C C . ASP A 1 277 ? 11.518 -19.401 4.426 1.00 31.64 277 ASP A C 1
ATOM 2248 O O . ASP A 1 277 ? 10.970 -18.309 4.272 1.00 31.64 277 ASP A O 1
ATOM 2252 N N . ARG A 1 278 ? 10.813 -20.537 4.491 1.00 32.28 278 ARG A N 1
ATOM 2253 C CA . ARG A 1 278 ? 9.398 -20.695 4.089 1.00 32.28 278 ARG A CA 1
ATOM 2254 C C . ARG A 1 278 ? 8.350 -20.036 5.011 1.00 32.28 278 ARG A C 1
ATOM 2256 O O . ARG A 1 278 ? 7.260 -20.582 5.148 1.00 32.28 278 ARG A O 1
ATOM 2263 N N . ASN A 1 279 ? 8.656 -18.917 5.666 1.00 31.28 279 ASN A N 1
ATOM 2264 C CA . ASN A 1 279 ? 7.709 -18.191 6.527 1.00 31.28 279 ASN A CA 1
ATOM 2265 C C . ASN A 1 279 ? 7.984 -16.677 6.686 1.00 31.28 279 ASN A C 1
ATOM 2267 O O . ASN A 1 279 ? 7.336 -16.040 7.514 1.00 31.28 279 ASN A O 1
ATOM 2271 N N . ALA A 1 280 ? 8.908 -16.077 5.923 1.00 30.61 280 ALA A N 1
ATOM 2272 C CA . ALA A 1 280 ? 9.221 -14.647 6.027 1.00 30.61 280 ALA A CA 1
ATOM 2273 C C . ALA A 1 280 ? 8.804 -13.865 4.767 1.00 30.61 280 ALA A C 1
ATOM 2275 O O . ALA A 1 280 ? 9.427 -13.978 3.714 1.00 30.61 280 ALA A O 1
ATOM 2276 N N . SER A 1 281 ? 7.779 -13.014 4.876 1.00 35.72 281 SER A N 1
ATOM 2277 C CA . SER A 1 281 ? 7.510 -11.987 3.862 1.00 35.72 281 SER A CA 1
ATOM 2278 C C . SER A 1 281 ? 8.554 -10.875 3.987 1.00 35.72 281 SER A C 1
ATOM 2280 O O . SER A 1 281 ? 8.563 -10.149 4.987 1.00 35.72 281 SER A O 1
ATOM 2282 N N . VAL A 1 282 ? 9.416 -10.700 2.984 1.00 39.97 282 VAL A N 1
ATOM 2283 C CA . VAL A 1 282 ? 10.375 -9.585 2.967 1.00 39.97 282 VAL A CA 1
ATOM 2284 C C . VAL A 1 282 ? 9.595 -8.283 2.833 1.00 39.97 282 VAL A C 1
ATOM 2286 O O . VAL A 1 282 ? 9.029 -8.010 1.774 1.00 39.97 282 VAL A O 1
ATOM 2289 N N . ALA A 1 283 ? 9.518 -7.483 3.894 1.00 40.88 283 ALA A N 1
ATOM 2290 C CA . ALA A 1 283 ? 8.846 -6.190 3.831 1.00 40.88 283 ALA A CA 1
ATOM 2291 C C . ALA A 1 283 ? 9.520 -5.297 2.764 1.00 40.88 283 ALA A C 1
ATOM 2293 O O . ALA A 1 283 ? 10.752 -5.251 2.723 1.00 40.88 283 ALA A O 1
ATOM 2294 N N . PRO A 1 284 ? 8.754 -4.603 1.900 1.00 46.25 284 PRO A N 1
ATOM 2295 C CA . PRO A 1 284 ? 9.295 -3.598 0.987 1.00 46.25 284 PRO A CA 1
ATOM 2296 C C . PRO A 1 284 ? 10.157 -2.581 1.744 1.00 46.25 284 PRO A C 1
ATOM 2298 O O . PRO A 1 284 ? 9.709 -1.998 2.732 1.00 46.25 284 PRO A O 1
ATOM 2301 N N . VAL A 1 285 ? 11.401 -2.392 1.305 1.00 49.47 285 VAL A N 1
ATOM 2302 C CA . VAL A 1 285 ? 12.378 -1.550 2.010 1.00 49.47 285 VAL A CA 1
ATOM 2303 C C . VAL A 1 285 ? 12.254 -0.122 1.477 1.00 49.47 285 VAL A C 1
ATOM 2305 O O . VAL A 1 285 ? 12.499 0.076 0.286 1.00 49.47 285 VAL A O 1
ATOM 2308 N N . PRO A 1 286 ? 11.866 0.877 2.291 1.00 46.78 286 PRO A N 1
ATOM 2309 C CA . PRO A 1 286 ? 11.795 2.258 1.830 1.00 46.78 286 PRO A CA 1
ATOM 2310 C C . PRO A 1 286 ? 13.200 2.782 1.522 1.00 46.78 286 PRO A C 1
ATOM 2312 O O . PRO A 1 286 ? 14.122 2.622 2.324 1.00 46.78 286 PRO A O 1
ATOM 2315 N N . ILE A 1 287 ? 13.355 3.419 0.366 1.00 49.72 287 ILE A N 1
ATOM 2316 C CA . ILE A 1 287 ? 14.600 4.069 -0.038 1.00 49.72 287 ILE A CA 1
ATOM 2317 C C . ILE A 1 287 ? 14.551 5.503 0.480 1.00 49.72 287 ILE A C 1
ATOM 2319 O O . ILE A 1 287 ? 13.785 6.327 -0.009 1.00 49.72 287 ILE A O 1
ATOM 2323 N N . LEU A 1 288 ? 15.353 5.772 1.508 1.00 42.53 288 LEU A N 1
ATOM 2324 C CA . LEU A 1 288 ? 15.461 7.088 2.149 1.00 42.53 288 LEU A CA 1
ATOM 2325 C C . LEU A 1 288 ? 16.549 7.955 1.498 1.00 42.53 288 LEU A C 1
ATOM 2327 O O . LEU A 1 288 ? 16.555 9.172 1.647 1.00 42.53 288 LEU A O 1
ATOM 2331 N N . SER A 1 289 ? 17.492 7.321 0.798 1.00 44.53 289 SER A N 1
ATOM 2332 C CA . SER A 1 289 ? 18.569 7.983 0.061 1.00 44.53 289 SER A CA 1
ATOM 2333 C C . SER A 1 289 ? 19.210 7.044 -0.964 1.00 44.53 289 SER A C 1
ATOM 2335 O O . SER A 1 289 ? 19.052 5.820 -0.904 1.00 44.53 289 SER A O 1
ATOM 2337 N N . ALA A 1 290 ? 20.024 7.621 -1.850 1.00 45.75 290 ALA A N 1
ATOM 2338 C CA . ALA A 1 290 ? 20.846 6.920 -2.833 1.00 45.75 290 ALA A CA 1
ATOM 2339 C C . ALA A 1 290 ? 21.698 5.763 -2.269 1.00 45.75 290 ALA A C 1
ATOM 2341 O O . ALA A 1 290 ? 22.034 4.853 -3.027 1.00 45.75 290 ALA A O 1
ATOM 2342 N N . ASP A 1 291 ? 22.058 5.793 -0.983 1.00 49.22 291 ASP A N 1
ATOM 2343 C CA . ASP A 1 291 ? 22.928 4.800 -0.335 1.00 49.22 291 ASP A CA 1
ATOM 2344 C C . ASP A 1 291 ? 22.157 3.758 0.491 1.00 49.22 291 ASP A C 1
ATOM 2346 O O . ASP A 1 291 ? 22.730 2.770 0.943 1.00 49.22 291 ASP A O 1
ATOM 2350 N N . SER A 1 292 ? 20.837 3.924 0.635 1.00 52.03 292 SER A N 1
ATOM 2351 C CA . SER A 1 292 ? 19.957 2.922 1.260 1.00 52.03 292 SER A CA 1
ATOM 2352 C C . SER A 1 292 ? 19.589 1.750 0.331 1.00 52.03 292 SER A C 1
ATOM 2354 O O . SER A 1 292 ? 19.065 0.734 0.795 1.00 52.03 292 SER A O 1
ATOM 2356 N N . ILE A 1 293 ? 19.887 1.866 -0.970 1.00 57.62 293 ILE A N 1
ATOM 2357 C CA . ILE A 1 293 ? 19.615 0.841 -1.987 1.00 57.62 293 ILE A CA 1
ATOM 2358 C C . ILE A 1 293 ? 20.616 -0.308 -1.845 1.00 57.62 293 ILE A C 1
ATOM 2360 O O . ILE A 1 293 ? 21.827 -0.126 -1.979 1.00 57.62 293 ILE A O 1
ATOM 2364 N N . ARG A 1 294 ? 20.108 -1.521 -1.620 1.00 57.41 294 ARG A N 1
ATOM 2365 C CA . ARG A 1 294 ? 20.933 -2.719 -1.428 1.00 57.41 294 ARG A CA 1
ATOM 2366 C C . ARG A 1 294 ? 21.246 -3.381 -2.772 1.00 57.41 294 ARG A C 1
ATOM 2368 O O . ARG A 1 294 ? 20.374 -3.489 -3.628 1.00 57.41 294 ARG A O 1
ATOM 2375 N N . PHE A 1 295 ? 22.456 -3.910 -2.925 1.00 58.47 295 PHE A N 1
ATOM 2376 C CA . PHE A 1 295 ? 22.827 -4.837 -4.002 1.00 58.47 295 PHE A CA 1
ATOM 2377 C C . PHE A 1 295 ? 23.519 -6.057 -3.395 1.00 58.47 295 PHE A C 1
ATOM 2379 O O . PHE A 1 295 ? 24.148 -5.961 -2.337 1.00 58.47 295 PHE A O 1
ATOM 2386 N N . ARG A 1 296 ? 23.403 -7.217 -4.048 1.00 47.78 296 ARG A N 1
ATOM 2387 C CA . ARG A 1 296 ? 24.120 -8.424 -3.631 1.00 47.78 296 ARG A CA 1
ATOM 2388 C C . ARG A 1 296 ? 25.572 -8.305 -4.079 1.00 47.78 296 ARG A C 1
ATOM 2390 O O . ARG A 1 296 ? 25.853 -8.510 -5.249 1.00 47.78 296 ARG A O 1
ATOM 2397 N N . SER A 1 297 ? 26.451 -8.013 -3.119 1.00 46.53 297 SER A N 1
ATOM 2398 C CA . SER A 1 297 ? 27.875 -7.710 -3.307 1.00 46.53 297 SER A CA 1
ATOM 2399 C C . SER A 1 297 ? 28.175 -6.439 -4.115 1.00 46.53 297 SER A C 1
ATOM 2401 O O . SER A 1 297 ? 27.713 -6.248 -5.230 1.00 46.53 297 SER A O 1
ATOM 2403 N N . LEU A 1 298 ? 29.035 -5.604 -3.526 1.00 43.03 298 LEU A N 1
ATOM 2404 C CA . LEU A 1 298 ? 30.123 -4.888 -4.197 1.00 43.03 298 LEU A CA 1
ATOM 2405 C C . LEU A 1 298 ? 31.261 -4.787 -3.157 1.00 43.03 298 LEU A C 1
ATOM 2407 O O . LEU A 1 298 ? 31.505 -3.732 -2.581 1.00 43.03 298 LEU A O 1
ATOM 2411 N N . ALA A 1 299 ? 31.901 -5.932 -2.883 1.00 36.03 299 ALA A N 1
ATOM 2412 C CA . ALA A 1 299 ? 32.930 -6.161 -1.854 1.00 36.03 299 ALA A CA 1
ATOM 2413 C C . ALA A 1 299 ? 32.479 -6.017 -0.379 1.00 36.03 299 ALA A C 1
ATOM 2415 O O . ALA A 1 299 ? 32.470 -4.937 0.209 1.00 36.03 299 ALA A O 1
ATOM 2416 N N . SER A 1 300 ? 32.229 -7.156 0.273 1.00 33.75 300 SER A N 1
ATOM 2417 C CA . SER A 1 300 ? 32.249 -7.245 1.737 1.00 33.75 300 SER A CA 1
ATOM 2418 C C . SER A 1 300 ? 33.663 -7.004 2.287 1.00 33.75 300 SER A C 1
ATOM 2420 O O . SER A 1 300 ? 34.618 -7.618 1.818 1.00 33.75 300 SER A O 1
ATOM 2422 N N . GLU A 1 301 ? 33.762 -6.195 3.342 1.00 39.31 301 GLU A N 1
ATOM 2423 C CA . GLU A 1 301 ? 34.860 -6.193 4.323 1.00 39.31 301 GLU A CA 1
ATOM 2424 C C . GLU A 1 301 ? 36.310 -6.004 3.811 1.00 39.31 301 GLU A C 1
ATOM 2426 O O . GLU A 1 301 ? 37.083 -6.944 3.619 1.00 39.31 301 GLU A O 1
ATOM 2431 N N . ARG A 1 302 ? 36.773 -4.749 3.829 1.00 28.86 302 ARG A N 1
ATOM 2432 C CA . ARG A 1 302 ? 38.123 -4.421 4.327 1.00 28.86 302 ARG A CA 1
ATOM 2433 C C . ARG A 1 302 ? 37.972 -3.323 5.381 1.00 28.86 302 ARG A C 1
ATOM 2435 O O . ARG A 1 302 ? 37.892 -2.154 5.036 1.00 28.86 302 ARG A O 1
ATOM 2442 N N . SER A 1 303 ? 37.888 -3.661 6.667 1.00 29.22 303 SER A N 1
ATOM 2443 C CA . SER A 1 303 ? 39.119 -3.825 7.449 1.00 29.22 303 SER A CA 1
ATOM 2444 C C . SER A 1 303 ? 38.995 -4.755 8.677 1.00 29.22 303 SER A C 1
ATOM 2446 O O . SER A 1 303 ? 38.801 -4.324 9.812 1.00 29.22 303 SER A O 1
ATOM 2448 N N . ARG A 1 304 ? 39.296 -6.045 8.490 1.00 28.78 304 ARG A N 1
ATOM 2449 C CA . ARG A 1 304 ? 39.887 -6.889 9.547 1.00 28.78 304 ARG A CA 1
ATOM 2450 C C . ARG A 1 304 ? 41.169 -7.530 9.011 1.00 28.78 304 ARG A C 1
ATOM 2452 O O . ARG A 1 304 ? 41.120 -8.238 8.017 1.00 28.78 304 ARG A O 1
ATOM 2459 N N . GLY A 1 305 ? 42.303 -7.302 9.683 1.00 26.36 305 GLY A N 1
ATOM 2460 C CA . GLY A 1 305 ? 43.528 -8.095 9.478 1.00 26.36 305 GLY A CA 1
ATOM 2461 C C . GLY A 1 305 ? 44.637 -7.496 8.597 1.00 26.36 305 GLY A C 1
ATOM 2462 O O . GLY A 1 305 ? 44.862 -7.934 7.479 1.00 26.36 305 GLY A O 1
ATOM 2463 N N . THR A 1 306 ? 45.422 -6.588 9.185 1.00 30.12 306 THR A N 1
ATOM 2464 C CA . THR A 1 306 ? 46.900 -6.516 9.072 1.00 30.12 306 THR A CA 1
ATOM 2465 C C . THR A 1 306 ? 47.623 -6.487 7.704 1.00 30.12 306 THR A C 1
ATOM 2467 O O . THR A 1 306 ? 47.869 -7.514 7.079 1.00 30.12 306 THR A O 1
ATOM 2470 N N . SER A 1 307 ? 48.267 -5.332 7.469 1.00 31.09 307 SER A N 1
ATOM 2471 C CA . SER A 1 307 ? 49.702 -5.149 7.130 1.00 31.09 307 SER A CA 1
ATOM 2472 C C . SER A 1 307 ? 50.075 -4.507 5.776 1.00 31.09 307 SER A C 1
ATOM 2474 O O . SER A 1 307 ? 49.724 -4.982 4.705 1.00 31.09 307 SER A O 1
ATOM 2476 N N . ARG A 1 308 ? 50.885 -3.438 5.898 1.00 29.56 308 ARG A N 1
ATOM 2477 C CA . ARG A 1 308 ? 51.701 -2.731 4.886 1.00 29.56 308 ARG A CA 1
ATOM 2478 C C . ARG A 1 308 ? 50.983 -2.176 3.647 1.00 29.56 308 ARG A C 1
ATOM 2480 O O . ARG A 1 308 ? 51.015 -2.760 2.572 1.00 29.56 308 ARG A O 1
ATOM 2487 N N . ALA A 1 309 ? 50.495 -0.945 3.794 1.00 27.80 309 ALA A N 1
ATOM 2488 C CA . ALA A 1 309 ? 50.364 -0.010 2.680 1.00 27.80 309 ALA A CA 1
ATOM 2489 C C . ALA A 1 309 ? 51.712 0.676 2.378 1.00 27.80 309 ALA A C 1
ATOM 2491 O O . ALA A 1 309 ? 52.479 0.976 3.295 1.00 27.80 309 ALA A O 1
ATOM 2492 N N . SER A 1 310 ? 51.956 0.956 1.099 1.00 28.55 310 SER A N 1
ATOM 2493 C CA . SER A 1 310 ? 52.911 1.955 0.606 1.00 28.55 310 SER A CA 1
ATOM 2494 C C . SER A 1 310 ? 52.189 2.818 -0.430 1.00 28.55 310 SER A C 1
ATOM 2496 O O . SER A 1 310 ? 51.430 2.277 -1.233 1.00 28.55 310 SER A O 1
ATOM 2498 N N . ASP A 1 311 ? 52.410 4.129 -0.374 1.00 30.48 311 ASP A N 1
ATOM 2499 C CA . ASP A 1 311 ? 51.601 5.187 -0.994 1.00 30.48 311 ASP A CA 1
ATOM 2500 C C . ASP A 1 311 ? 51.155 4.999 -2.454 1.00 30.48 311 ASP A C 1
ATOM 2502 O O . ASP A 1 311 ? 51.962 4.793 -3.359 1.00 30.48 311 ASP A O 1
ATOM 2506 N N . CYS A 1 312 ? 49.872 5.273 -2.692 1.00 25.06 312 CYS A N 1
ATOM 2507 C CA . CYS A 1 312 ? 49.429 6.356 -3.581 1.00 25.06 312 CYS A CA 1
ATOM 2508 C C . CYS A 1 312 ? 47.961 6.686 -3.249 1.00 25.06 312 CYS A C 1
ATOM 2510 O O . CYS A 1 312 ? 47.165 5.779 -3.016 1.00 25.06 312 CYS A O 1
ATOM 2512 N N . GLY A 1 313 ? 47.607 7.970 -3.133 1.00 29.80 313 GLY A N 1
ATOM 2513 C CA . GLY A 1 313 ? 46.342 8.377 -2.509 1.00 29.80 313 GLY A CA 1
ATOM 2514 C C . GLY A 1 313 ? 45.495 9.342 -3.330 1.00 29.80 313 GLY A C 1
ATOM 2515 O O . GLY A 1 313 ? 46.023 10.128 -4.113 1.00 29.80 313 GLY A O 1
ATOM 2516 N N . CYS A 1 314 ? 44.190 9.321 -3.055 1.00 25.00 314 CYS A N 1
ATOM 2517 C CA . CYS A 1 314 ? 43.304 10.483 -3.114 1.00 25.00 314 CYS A CA 1
ATOM 2518 C C . CYS A 1 314 ? 42.024 10.229 -2.285 1.00 25.00 314 CYS A C 1
ATOM 2520 O O . CYS A 1 314 ? 41.390 9.188 -2.424 1.00 25.00 314 CYS A O 1
ATOM 2522 N N . GLU A 1 315 ? 41.702 11.203 -1.428 1.00 36.59 315 GLU A N 1
ATOM 2523 C CA . GLU A 1 315 ? 40.386 11.553 -0.856 1.00 36.59 315 GLU A CA 1
ATOM 2524 C C . GLU A 1 315 ? 39.547 10.455 -0.161 1.00 36.59 315 GLU A C 1
ATOM 2526 O O . GLU A 1 315 ? 38.801 9.690 -0.765 1.00 36.59 315 GLU A O 1
ATOM 2531 N N . GLY A 1 316 ? 39.608 10.459 1.176 1.00 35.81 316 GLY A N 1
ATOM 2532 C CA . GLY A 1 316 ? 38.840 9.574 2.061 1.00 35.81 316 GLY A CA 1
ATOM 2533 C C . GLY A 1 316 ? 39.085 9.824 3.562 1.00 35.81 316 GLY A C 1
ATOM 2534 O O . GLY A 1 316 ? 38.111 9.931 4.309 1.00 35.81 316 GLY A O 1
ATOM 2535 N N . PRO A 1 317 ? 40.345 9.993 4.022 1.00 38.06 317 PRO A N 1
ATOM 2536 C CA . PRO A 1 317 ? 40.652 10.220 5.441 1.00 38.06 317 PRO A CA 1
ATOM 2537 C C . PRO A 1 317 ? 40.108 11.541 6.008 1.00 38.06 317 PRO A C 1
ATOM 2539 O O . PRO A 1 317 ? 39.677 11.584 7.160 1.00 38.06 317 PRO A O 1
ATOM 2542 N N . ASP A 1 318 ? 40.081 12.606 5.202 1.00 39.03 318 ASP A N 1
ATOM 2543 C CA . ASP A 1 318 ? 39.829 13.973 5.685 1.00 39.03 318 ASP A CA 1
ATOM 2544 C C . ASP A 1 318 ? 38.415 14.176 6.249 1.00 39.03 318 ASP A C 1
ATOM 2546 O O . ASP A 1 318 ? 38.218 14.967 7.170 1.00 39.03 318 ASP A O 1
ATOM 2550 N N . ARG A 1 319 ? 37.418 13.420 5.759 1.00 37.34 319 ARG A N 1
ATOM 2551 C CA . ARG A 1 319 ? 36.052 13.460 6.312 1.00 37.34 319 ARG A CA 1
ATOM 2552 C C . ARG A 1 319 ? 35.953 12.824 7.697 1.00 37.34 319 ARG A C 1
ATOM 2554 O O . ARG A 1 319 ? 35.168 13.304 8.508 1.00 37.34 319 ARG A O 1
ATOM 2561 N N . ILE A 1 320 ? 36.728 11.771 7.966 1.00 39.09 320 ILE A N 1
ATOM 2562 C CA . ILE A 1 320 ? 36.732 11.095 9.271 1.00 39.09 320 ILE A CA 1
ATOM 2563 C C . ILE A 1 320 ? 37.477 11.964 10.285 1.00 39.09 320 ILE A C 1
ATOM 2565 O O . ILE A 1 320 ? 36.920 12.255 11.339 1.00 39.09 320 ILE A O 1
ATOM 2569 N N . ALA A 1 321 ? 38.651 12.492 9.921 1.00 43.22 321 ALA A N 1
ATOM 2570 C CA . ALA A 1 321 ? 39.399 13.421 10.769 1.00 43.22 321 ALA A CA 1
ATOM 2571 C C . ALA A 1 321 ? 38.574 14.677 11.126 1.00 43.22 321 ALA A C 1
ATOM 2573 O O . ALA A 1 321 ? 38.511 15.069 12.291 1.00 43.22 321 ALA A O 1
ATOM 2574 N N . ALA A 1 322 ? 37.856 15.259 10.156 1.00 41.69 322 ALA A N 1
ATOM 2575 C CA . ALA A 1 322 ? 36.963 16.396 10.396 1.00 41.69 322 ALA A CA 1
ATOM 2576 C C . ALA A 1 322 ? 35.730 16.052 11.262 1.00 41.69 322 ALA A C 1
ATOM 2578 O O . ALA A 1 322 ? 35.166 16.938 11.910 1.00 41.69 322 ALA A O 1
ATOM 2579 N N . LEU A 1 323 ? 35.288 14.787 11.289 1.00 40.09 323 LEU A N 1
ATOM 2580 C CA . LEU A 1 323 ? 34.244 14.321 12.210 1.00 40.09 323 LEU A CA 1
ATOM 2581 C C . LEU A 1 323 ? 34.796 14.124 13.626 1.00 40.09 323 LEU A C 1
ATOM 2583 O O . LEU A 1 323 ? 34.174 14.580 14.583 1.00 40.09 323 LEU A O 1
ATOM 2587 N N . GLU A 1 324 ? 35.965 13.496 13.760 1.00 43.94 324 GLU A N 1
ATOM 2588 C CA . GLU A 1 324 ? 36.650 13.291 15.042 1.00 43.94 324 GLU A CA 1
ATOM 2589 C C . GLU A 1 324 ? 36.975 14.631 15.722 1.00 43.94 324 GLU A C 1
ATOM 2591 O O . GLU A 1 324 ? 36.704 14.799 16.913 1.00 43.94 324 GLU A O 1
ATOM 2596 N N . GLU A 1 325 ? 37.444 15.624 14.959 1.00 46.38 325 GLU A N 1
ATOM 2597 C CA . GLU A 1 325 ? 37.686 16.986 15.448 1.00 46.38 325 GLU A CA 1
ATOM 2598 C C . GLU A 1 325 ? 36.387 17.663 15.932 1.00 46.38 325 GLU A C 1
ATOM 2600 O O . GLU A 1 325 ? 36.345 18.226 17.029 1.00 46.38 325 GLU A O 1
ATOM 2605 N N . ARG A 1 326 ? 35.283 17.550 15.176 1.00 45.16 326 ARG A N 1
ATOM 2606 C CA . ARG A 1 326 ? 33.975 18.112 15.577 1.00 45.16 326 ARG A CA 1
ATOM 2607 C C . ARG A 1 326 ? 33.389 17.419 16.811 1.00 45.16 326 ARG A C 1
ATOM 2609 O O . ARG A 1 326 ? 32.819 18.099 17.665 1.00 45.16 326 ARG A O 1
ATOM 2616 N N . ILE A 1 327 ? 33.561 16.102 16.943 1.00 44.62 327 ILE A N 1
ATOM 2617 C CA . ILE A 1 327 ? 33.154 15.338 18.133 1.00 44.62 327 ILE A CA 1
ATOM 2618 C C . ILE A 1 327 ? 33.990 15.755 19.351 1.00 44.62 327 ILE A C 1
ATOM 2620 O O . ILE A 1 327 ? 33.424 15.978 20.422 1.00 44.62 327 ILE A O 1
ATOM 2624 N N . ALA A 1 328 ? 35.305 15.937 19.195 1.00 47.56 328 ALA A N 1
ATOM 2625 C CA . ALA A 1 328 ? 36.178 16.413 20.269 1.00 47.56 328 ALA A CA 1
ATOM 2626 C C . ALA A 1 328 ? 35.800 17.830 20.744 1.00 47.56 328 ALA A C 1
ATOM 2628 O O . ALA A 1 328 ? 35.718 18.074 21.950 1.00 47.56 328 ALA A O 1
ATOM 2629 N N . VAL A 1 329 ? 35.489 18.745 19.816 1.00 48.53 329 VAL A N 1
ATOM 2630 C CA . VAL A 1 329 ? 35.010 20.103 20.136 1.00 48.53 329 VAL A CA 1
ATOM 2631 C C . VAL A 1 329 ? 33.669 20.070 20.880 1.00 48.53 329 VAL A C 1
ATOM 2633 O O . VAL A 1 329 ? 33.501 20.791 21.865 1.00 48.53 329 VAL A O 1
ATOM 2636 N N . LEU A 1 330 ? 32.725 19.216 20.467 1.00 43.47 330 LEU A N 1
ATOM 2637 C CA . LEU A 1 330 ? 31.436 19.055 21.152 1.00 43.47 330 LEU A CA 1
ATOM 2638 C C . LEU A 1 330 ? 31.593 18.447 22.554 1.00 43.47 330 LEU A C 1
ATOM 2640 O O . LEU A 1 330 ? 30.992 18.952 23.504 1.00 43.47 330 LEU A O 1
ATOM 2644 N N . ALA A 1 331 ? 32.434 17.422 22.712 1.00 45.38 331 ALA A N 1
ATOM 2645 C CA . ALA A 1 331 ? 32.731 16.825 24.013 1.00 45.38 331 ALA A CA 1
ATOM 2646 C C . ALA A 1 331 ? 33.372 17.847 24.972 1.00 45.38 331 ALA A C 1
ATOM 2648 O O . ALA A 1 331 ? 32.924 17.987 26.112 1.00 45.38 331 ALA A O 1
ATOM 2649 N N . ALA A 1 332 ? 34.344 18.629 24.490 1.00 47.59 332 ALA A N 1
ATOM 2650 C CA . ALA A 1 332 ? 34.973 19.700 25.262 1.00 47.59 332 ALA A CA 1
ATOM 2651 C C . ALA A 1 332 ? 33.982 20.816 25.642 1.00 47.59 332 ALA A C 1
ATOM 2653 O O . ALA A 1 332 ? 34.020 21.313 26.768 1.00 47.59 332 ALA A O 1
ATOM 2654 N N . ALA A 1 333 ? 33.058 21.187 24.747 1.00 45.06 333 ALA A N 1
ATOM 2655 C CA . ALA A 1 333 ? 32.015 22.172 25.037 1.00 45.06 333 ALA A CA 1
ATOM 2656 C C . ALA A 1 333 ? 31.031 21.684 26.120 1.00 45.06 333 ALA A C 1
ATOM 2658 O O . ALA A 1 333 ? 30.662 22.453 27.011 1.00 45.06 333 ALA A O 1
ATOM 2659 N N . VAL A 1 334 ? 30.648 20.401 26.090 1.00 43.16 334 VAL A N 1
ATOM 2660 C CA . VAL A 1 334 ? 29.802 19.773 27.121 1.00 43.16 334 VAL A CA 1
ATOM 2661 C C . VAL A 1 334 ? 30.534 19.678 28.464 1.00 43.16 334 VAL A C 1
ATOM 2663 O O . VAL A 1 334 ? 29.952 20.003 29.503 1.00 43.16 334 VAL A O 1
ATOM 2666 N N . GLU A 1 335 ? 31.814 19.298 28.471 1.00 45.50 335 GLU A N 1
ATOM 2667 C CA . GLU A 1 335 ? 32.619 19.251 29.698 1.00 45.50 335 GLU A CA 1
ATOM 2668 C C . GLU A 1 335 ? 32.822 20.654 30.300 1.00 45.50 335 GLU A C 1
ATOM 2670 O O . GLU A 1 335 ? 32.673 20.838 31.511 1.00 45.50 335 GLU A O 1
ATOM 2675 N N . ALA A 1 336 ? 33.079 21.667 29.464 1.00 45.31 336 ALA A N 1
ATOM 2676 C CA . ALA A 1 336 ? 33.204 23.060 29.889 1.00 45.31 336 ALA A CA 1
ATOM 2677 C C . ALA A 1 336 ? 31.890 23.608 30.474 1.00 45.31 336 ALA A C 1
ATOM 2679 O O . ALA A 1 336 ? 31.908 24.223 31.542 1.00 45.31 336 ALA A O 1
ATOM 2680 N N . ALA A 1 337 ? 30.745 23.328 29.840 1.00 42.94 337 ALA A N 1
ATOM 2681 C CA . ALA A 1 337 ? 29.428 23.699 30.365 1.00 42.94 337 ALA A CA 1
ATOM 2682 C C . ALA A 1 337 ? 29.118 23.003 31.706 1.00 42.94 337 ALA A C 1
ATOM 2684 O O . ALA A 1 337 ? 28.563 23.621 32.617 1.00 42.94 337 ALA A O 1
ATOM 2685 N N . THR A 1 338 ? 29.539 21.744 31.860 1.00 43.34 338 THR A N 1
ATOM 2686 C CA . THR A 1 338 ? 29.369 20.967 33.101 1.00 43.34 338 THR A CA 1
ATOM 2687 C C . THR A 1 338 ? 30.283 21.477 34.224 1.00 43.34 338 THR A C 1
ATOM 2689 O O . THR A 1 338 ? 29.864 21.547 35.379 1.00 43.34 338 THR A O 1
ATOM 2692 N N . LYS A 1 339 ? 31.515 21.903 33.910 1.00 43.16 339 LYS A N 1
ATOM 2693 C CA . LYS A 1 339 ? 32.412 22.574 34.871 1.00 43.16 339 LYS A CA 1
ATOM 2694 C C . LYS A 1 339 ? 31.876 23.944 35.292 1.00 43.16 339 LYS A C 1
ATOM 2696 O O . LYS A 1 339 ? 31.868 24.231 36.486 1.00 43.16 339 LYS A O 1
ATOM 2701 N N . ALA A 1 340 ? 31.358 24.740 34.355 1.00 43.81 340 ALA A N 1
ATOM 2702 C CA . ALA A 1 340 ? 30.787 26.059 34.641 1.00 43.81 340 ALA A CA 1
ATOM 2703 C C . ALA A 1 340 ? 29.561 26.005 35.577 1.00 43.81 340 ALA A C 1
ATOM 2705 O O . ALA A 1 340 ? 29.372 26.915 36.380 1.00 43.81 340 ALA A O 1
ATOM 2706 N N . GLN A 1 341 ? 28.761 24.929 35.536 1.00 40.88 341 GLN A N 1
ATOM 2707 C CA . GLN A 1 341 ? 27.658 24.721 36.488 1.00 40.88 341 GLN A CA 1
ATOM 2708 C C . GLN A 1 341 ? 28.119 24.414 37.925 1.00 40.88 341 GLN A C 1
ATOM 2710 O O . GLN A 1 341 ? 27.353 24.644 38.859 1.00 40.88 341 GLN A O 1
ATOM 2715 N N . ASN A 1 342 ? 29.348 23.925 38.123 1.00 40.81 342 ASN A N 1
ATOM 2716 C CA . ASN A 1 342 ? 29.852 23.503 39.436 1.00 40.81 342 ASN A CA 1
ATOM 2717 C C . ASN A 1 342 ? 30.687 24.572 40.168 1.00 40.81 342 ASN A C 1
ATOM 2719 O O . ASN A 1 342 ? 30.967 24.410 41.354 1.00 40.81 342 ASN A O 1
ATOM 2723 N N . THR A 1 343 ? 31.070 25.672 39.509 1.00 40.34 343 THR A N 1
ATOM 2724 C CA . THR A 1 343 ? 31.864 26.764 40.110 1.00 40.34 343 THR A CA 1
ATOM 2725 C C . THR A 1 343 ? 31.025 28.020 40.361 1.00 40.34 343 THR A C 1
ATOM 2727 O O . THR A 1 343 ? 31.304 29.092 39.824 1.00 40.34 343 THR A O 1
ATOM 2730 N N . GLY A 1 344 ? 29.974 27.898 41.174 1.00 42.41 344 GLY A N 1
ATOM 2731 C CA . GLY A 1 344 ? 29.181 29.047 41.617 1.00 42.41 344 GLY A CA 1
ATOM 2732 C C . GLY A 1 344 ? 29.781 29.731 42.850 1.00 42.41 344 GLY A C 1
ATOM 2733 O O . GLY A 1 344 ? 29.607 29.230 43.959 1.00 42.41 344 GLY A O 1
ATOM 2734 N N . SER A 1 345 ? 30.424 30.897 42.693 1.00 32.22 345 SER A N 1
ATOM 2735 C CA . SER A 1 345 ? 30.810 31.746 43.837 1.00 32.22 345 SER A CA 1
ATOM 2736 C C . SER A 1 345 ? 31.014 33.240 43.513 1.00 32.22 345 SER A C 1
ATOM 2738 O O . SER A 1 345 ? 31.935 33.592 42.786 1.00 32.22 345 SER A O 1
ATOM 2740 N N . ALA A 1 346 ? 30.224 34.081 44.198 1.00 31.62 346 ALA A N 1
ATOM 2741 C CA . ALA A 1 346 ? 30.508 35.457 44.664 1.00 31.62 346 ALA A CA 1
ATOM 2742 C C . ALA A 1 346 ? 30.612 36.669 43.685 1.00 31.62 346 ALA A C 1
ATOM 2744 O O . ALA A 1 346 ? 31.642 36.927 43.080 1.00 31.62 346 ALA A O 1
ATOM 2745 N N . ALA A 1 347 ? 29.526 37.462 43.680 1.00 35.41 347 ALA A N 1
ATOM 2746 C CA . ALA A 1 347 ? 29.373 38.939 43.721 1.00 35.41 347 ALA A CA 1
ATOM 2747 C C . ALA A 1 347 ? 30.498 39.945 43.320 1.00 35.41 347 ALA A C 1
ATOM 2749 O O . ALA A 1 347 ? 31.600 39.895 43.859 1.00 35.41 347 ALA A O 1
ATOM 2750 N N . GLY A 1 348 ? 30.113 41.002 42.568 1.00 26.70 348 GLY A N 1
ATOM 2751 C CA . GLY A 1 348 ? 30.782 42.327 42.547 1.00 26.70 348 GLY A CA 1
ATOM 2752 C C . GLY A 1 348 ? 30.581 43.217 41.288 1.00 26.70 348 GLY A C 1
ATOM 2753 O O . GLY A 1 348 ? 31.040 42.856 40.213 1.00 26.70 348 GLY A O 1
ATOM 2754 N N . ASP A 1 349 ? 29.921 44.373 41.457 1.00 28.59 349 ASP A N 1
ATOM 2755 C CA . ASP A 1 349 ? 29.960 45.700 40.771 1.00 28.59 349 ASP A CA 1
ATOM 2756 C C . ASP A 1 349 ? 31.029 46.003 39.658 1.00 28.59 349 ASP A C 1
ATOM 2758 O O . ASP A 1 349 ? 32.167 45.557 39.772 1.00 28.59 349 ASP A O 1
ATOM 2762 N N . TRP A 1 350 ? 30.848 46.851 38.610 1.00 25.27 350 TRP A N 1
ATOM 2763 C CA . TRP A 1 350 ? 29.746 47.765 38.182 1.00 25.27 350 TRP A CA 1
ATOM 2764 C C . TRP A 1 350 ? 29.313 47.661 36.673 1.00 25.27 350 TRP A C 1
ATOM 2766 O O . TRP A 1 350 ? 28.463 46.807 36.422 1.00 25.27 350 TRP A O 1
ATOM 2776 N N . PRO A 1 351 ? 29.704 48.510 35.668 1.00 34.56 351 PRO A N 1
ATOM 2777 C CA . PRO A 1 351 ? 28.665 49.075 34.783 1.00 34.56 351 PRO A CA 1
ATOM 2778 C C . PRO A 1 351 ? 28.747 48.818 33.255 1.00 34.56 351 PRO A C 1
ATOM 2780 O O . PRO A 1 351 ? 29.814 48.717 32.662 1.00 34.56 351 PRO A O 1
ATOM 2783 N N . GLU A 1 352 ? 27.551 48.843 32.649 1.00 36.19 352 GLU A N 1
ATOM 2784 C CA . GLU A 1 352 ? 27.157 49.206 31.267 1.00 36.19 352 GLU A CA 1
ATOM 2785 C C . GLU A 1 352 ? 27.926 48.677 30.030 1.00 36.19 352 GLU A C 1
ATOM 2787 O O . GLU A 1 352 ? 28.909 49.244 29.559 1.00 36.19 352 GLU A O 1
ATOM 2792 N N . ALA A 1 353 ? 27.299 47.699 29.362 1.00 26.33 353 ALA A N 1
ATOM 2793 C CA . ALA A 1 353 ? 27.393 47.439 27.920 1.00 26.33 353 ALA A CA 1
ATOM 2794 C C . ALA A 1 353 ? 25.996 47.006 27.392 1.00 26.33 353 ALA A C 1
ATOM 2796 O O . ALA A 1 353 ? 25.197 46.488 28.178 1.00 26.33 353 ALA A O 1
ATOM 2797 N N . PRO A 1 354 ? 25.644 47.235 26.108 1.00 27.42 354 PRO A N 1
ATOM 2798 C CA . PRO A 1 354 ? 24.275 47.045 25.606 1.00 27.42 354 PRO A CA 1
ATOM 2799 C C . PRO A 1 354 ? 23.824 45.568 25.599 1.00 27.42 354 PRO A C 1
ATOM 2801 O O . PRO A 1 354 ? 24.663 44.666 25.555 1.00 27.42 354 PRO A O 1
ATOM 2804 N N . PRO A 1 355 ? 22.503 45.291 25.620 1.00 29.89 355 PRO A N 1
ATOM 2805 C CA . PRO A 1 355 ? 21.974 43.961 25.918 1.00 29.89 355 PRO A CA 1
ATOM 2806 C C . PRO A 1 355 ? 22.244 42.938 24.805 1.00 29.89 355 PRO A C 1
ATOM 2808 O O . PRO A 1 355 ? 21.487 42.812 23.841 1.00 29.89 355 PRO A O 1
ATOM 2811 N N . VAL A 1 356 ? 23.288 42.133 24.997 1.00 32.31 356 VAL A N 1
ATOM 2812 C CA . VAL A 1 356 ? 23.433 40.826 24.344 1.00 32.31 356 VAL A CA 1
ATOM 2813 C C . VAL A 1 356 ? 22.549 39.824 25.093 1.00 32.31 356 VAL A C 1
ATOM 2815 O O . VAL A 1 356 ? 22.542 39.787 26.322 1.00 32.31 356 VAL A O 1
ATOM 2818 N N . ALA A 1 357 ? 21.763 39.029 24.364 1.00 28.88 357 ALA A N 1
ATOM 2819 C CA . ALA A 1 357 ? 20.829 38.075 24.964 1.00 28.88 357 ALA A CA 1
ATOM 2820 C C . ALA A 1 357 ? 21.554 37.014 25.828 1.00 28.88 357 ALA A C 1
ATOM 2822 O O . ALA A 1 357 ? 22.652 36.590 25.461 1.00 28.88 357 ALA A O 1
ATOM 2823 N N . PRO A 1 358 ? 20.949 36.548 26.941 1.00 28.88 358 PRO A N 1
ATOM 2824 C CA . PRO A 1 358 ? 21.616 35.647 27.880 1.00 28.88 358 PRO A CA 1
ATOM 2825 C C . PRO A 1 358 ? 22.008 34.295 27.243 1.00 28.88 358 PRO A C 1
ATOM 2827 O O . PRO A 1 358 ? 21.293 33.814 26.352 1.00 28.88 358 PRO A O 1
ATOM 2830 N N . PRO A 1 359 ? 23.096 33.644 27.718 1.00 28.42 359 PRO A N 1
ATOM 2831 C CA . PRO A 1 359 ? 23.697 32.465 27.072 1.00 28.42 359 PRO A CA 1
ATOM 2832 C C . PRO A 1 359 ? 22.738 31.291 26.827 1.00 28.42 359 PRO A C 1
ATOM 2834 O O . PRO A 1 359 ? 22.881 30.561 25.844 1.00 28.42 359 PRO A O 1
ATOM 2837 N N . GLU A 1 360 ? 21.717 31.147 27.673 1.00 31.47 360 GLU A N 1
ATOM 2838 C CA . GLU A 1 360 ? 20.688 30.104 27.584 1.00 31.47 360 GLU A CA 1
ATOM 2839 C C . GLU A 1 360 ? 19.959 30.089 26.227 1.00 31.47 360 GLU A C 1
ATOM 2841 O O . GLU A 1 360 ? 19.632 29.017 25.718 1.00 31.47 360 GLU A O 1
ATOM 2846 N N . ARG A 1 361 ? 19.771 31.256 25.585 1.00 30.73 361 ARG A N 1
ATOM 2847 C CA . ARG A 1 361 ? 19.110 31.362 24.266 1.00 30.73 361 ARG A CA 1
ATOM 2848 C C . ARG A 1 361 ? 20.021 31.088 23.066 1.00 30.73 361 ARG A C 1
ATOM 2850 O O . ARG A 1 361 ? 19.515 30.930 21.952 1.00 30.73 361 ARG A O 1
ATOM 2857 N N . ILE A 1 362 ? 21.338 31.037 23.268 1.00 28.16 362 ILE A N 1
ATOM 2858 C CA . ILE A 1 362 ? 22.303 30.662 22.224 1.00 28.16 362 ILE A CA 1
ATOM 2859 C C . ILE A 1 362 ? 22.513 29.143 22.256 1.00 28.16 362 ILE A C 1
ATOM 2861 O O . ILE A 1 362 ? 22.407 28.495 21.214 1.00 28.16 362 ILE A O 1
ATOM 2865 N N . ALA A 1 363 ? 22.679 28.558 23.448 1.00 28.44 363 ALA A N 1
ATOM 2866 C CA . ALA A 1 363 ? 22.807 27.109 23.624 1.00 28.4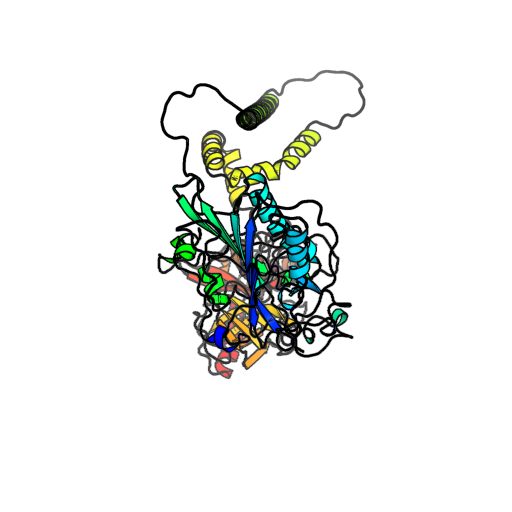4 363 ALA A CA 1
ATOM 2867 C C . ALA A 1 363 ? 21.575 26.338 23.108 1.00 28.44 363 ALA A C 1
ATOM 2869 O O . ALA A 1 363 ? 21.719 25.362 22.369 1.00 28.44 363 ALA A O 1
ATOM 2870 N N . SER A 1 364 ? 20.358 26.816 23.400 1.00 32.66 364 SER A N 1
ATOM 2871 C CA . SER A 1 364 ? 19.122 26.178 22.924 1.00 32.66 364 SER A CA 1
ATOM 2872 C C . SER A 1 364 ? 18.970 26.199 21.395 1.00 32.66 364 SER A C 1
ATOM 2874 O O . SER A 1 364 ? 18.342 25.308 20.830 1.00 32.66 364 SER A O 1
ATOM 2876 N N . ARG A 1 365 ? 19.556 27.190 20.703 1.00 29.73 365 ARG A N 1
ATOM 2877 C CA . ARG A 1 365 ? 19.543 27.286 19.231 1.00 29.73 365 ARG A CA 1
ATOM 2878 C C . ARG A 1 365 ? 20.614 26.440 18.544 1.00 29.73 365 ARG A C 1
ATOM 2880 O O . ARG A 1 365 ? 20.430 26.122 17.374 1.00 29.73 365 ARG A O 1
ATOM 2887 N N . ALA A 1 366 ? 21.695 26.088 19.238 1.00 30.17 366 ALA A N 1
ATOM 2888 C CA . ALA A 1 366 ? 22.677 25.126 18.744 1.00 30.17 366 ALA A CA 1
ATOM 2889 C C . ALA A 1 366 ? 22.138 23.691 18.870 1.00 30.17 366 ALA A C 1
ATOM 2891 O O . ALA A 1 366 ? 22.085 22.965 17.884 1.00 30.17 366 ALA A O 1
ATOM 2892 N N . ILE A 1 367 ? 21.626 23.326 20.052 1.00 31.94 367 ILE A N 1
ATOM 2893 C CA . ILE A 1 367 ? 21.095 21.979 20.332 1.00 31.94 367 ILE A CA 1
ATOM 2894 C C . ILE A 1 367 ? 19.880 21.650 19.446 1.00 31.94 367 ILE A C 1
ATOM 2896 O O . ILE A 1 367 ? 19.766 20.536 18.947 1.00 31.94 367 ILE A O 1
ATOM 2900 N N . ALA A 1 368 ? 19.003 22.624 19.174 1.00 32.94 368 ALA A N 1
ATOM 2901 C CA . ALA A 1 368 ? 17.855 22.428 18.283 1.00 32.94 368 ALA A CA 1
ATOM 2902 C C . ALA A 1 368 ? 18.214 22.321 16.785 1.00 32.94 368 ALA A C 1
ATOM 2904 O O . ALA A 1 368 ? 17.331 22.034 15.979 1.00 32.94 368 ALA A O 1
ATOM 2905 N N . ARG A 1 369 ? 19.470 22.583 16.386 1.00 32.47 369 ARG A N 1
ATOM 2906 C CA . ARG A 1 369 ? 19.890 22.604 14.972 1.00 32.47 369 ARG A CA 1
ATOM 2907 C C . ARG A 1 369 ? 20.534 21.311 14.471 1.00 32.47 369 ARG A C 1
ATOM 2909 O O . ARG A 1 369 ? 20.594 21.136 13.263 1.00 32.47 369 ARG A O 1
ATOM 2916 N N . ASP A 1 370 ? 20.960 20.429 15.375 1.00 37.28 370 ASP A N 1
ATOM 2917 C CA . ASP A 1 370 ? 21.640 19.157 15.067 1.00 37.28 370 ASP A CA 1
ATOM 2918 C C . ASP A 1 370 ? 20.831 17.918 15.517 1.00 37.28 370 ASP A C 1
ATOM 2920 O O . ASP A 1 370 ? 21.361 16.814 15.624 1.00 37.28 370 ASP A O 1
ATOM 2924 N N . TRP A 1 371 ? 19.522 18.067 15.767 1.00 33.72 371 TRP A N 1
ATOM 2925 C CA . TRP A 1 371 ? 18.655 16.934 16.132 1.00 33.72 371 TRP A CA 1
ATOM 2926 C C . TRP A 1 371 ? 18.591 15.869 15.023 1.00 33.72 371 TRP A C 1
ATOM 2928 O O . TRP A 1 371 ? 18.619 14.676 15.317 1.00 33.72 371 TRP A O 1
ATOM 2938 N N . THR A 1 372 ? 18.600 16.288 13.753 1.00 32.69 372 THR A N 1
ATOM 2939 C CA . THR A 1 372 ? 18.699 15.396 12.584 1.00 32.69 372 THR A CA 1
ATOM 2940 C C . THR A 1 372 ? 19.963 14.537 12.641 1.00 32.69 372 THR A C 1
ATOM 2942 O O . THR A 1 372 ? 19.881 13.321 12.520 1.00 32.69 372 THR A O 1
ATOM 2945 N N . SER A 1 373 ? 21.107 15.152 12.947 1.00 37.53 373 SER A N 1
ATOM 2946 C CA . SER A 1 373 ? 22.415 14.498 13.055 1.00 37.53 373 SER A CA 1
ATOM 2947 C C . SER A 1 373 ? 22.452 13.439 14.168 1.00 37.53 373 SER A C 1
ATOM 2949 O O . SER A 1 373 ? 23.106 12.409 14.030 1.00 37.53 373 SER A O 1
ATOM 2951 N N . VAL A 1 374 ? 21.717 13.653 15.268 1.00 38.00 374 VAL A N 1
ATOM 2952 C CA . VAL A 1 374 ? 21.569 12.669 16.361 1.00 38.00 374 VAL A CA 1
ATOM 2953 C C . VAL A 1 374 ? 20.685 11.486 15.948 1.00 38.00 374 VAL A C 1
ATOM 2955 O O . VAL A 1 374 ? 20.980 10.349 16.316 1.00 38.00 374 VAL A O 1
ATOM 2958 N N . VAL A 1 375 ? 19.628 11.733 15.169 1.00 35.06 375 VAL A N 1
ATOM 2959 C CA . VAL A 1 375 ? 18.743 10.683 14.635 1.00 35.06 375 VAL A CA 1
ATOM 2960 C C . VAL A 1 375 ? 19.466 9.840 13.579 1.00 35.06 375 VAL A C 1
ATOM 2962 O O . VAL A 1 375 ? 19.398 8.615 13.638 1.00 35.06 375 VAL A O 1
ATOM 2965 N N . GLU A 1 376 ? 20.236 10.461 12.681 1.00 35.38 376 GLU A N 1
ATOM 2966 C CA . GLU A 1 376 ? 21.093 9.753 11.717 1.00 35.38 376 GLU A CA 1
ATOM 2967 C C . GLU A 1 376 ? 22.104 8.839 12.437 1.00 35.38 376 GLU A C 1
ATOM 2969 O O . GLU A 1 376 ? 22.180 7.644 12.136 1.00 35.38 376 GLU A O 1
ATOM 2974 N N . LEU A 1 377 ? 22.791 9.345 13.472 1.00 35.84 377 LEU A N 1
ATOM 2975 C CA . LEU A 1 377 ? 23.732 8.566 14.296 1.00 35.84 377 LEU A CA 1
ATOM 2976 C C . LEU A 1 377 ? 23.090 7.391 15.057 1.00 35.84 377 LEU A C 1
ATOM 2978 O O . LEU A 1 377 ? 23.789 6.434 15.387 1.00 35.84 377 LEU A O 1
ATOM 2982 N N . ALA A 1 378 ? 21.786 7.428 15.344 1.00 37.53 378 ALA A N 1
ATOM 2983 C CA . ALA A 1 378 ? 21.087 6.328 16.014 1.00 37.53 378 ALA A CA 1
ATOM 2984 C C . ALA A 1 378 ? 20.771 5.147 15.072 1.00 37.53 378 ALA A C 1
ATOM 2986 O O . ALA A 1 378 ? 20.557 4.027 15.547 1.00 37.53 378 ALA A O 1
ATOM 2987 N N . THR A 1 379 ? 20.760 5.385 13.753 1.00 35.06 379 THR A N 1
ATOM 2988 C CA . THR A 1 379 ? 20.485 4.358 12.730 1.00 35.06 379 THR A CA 1
ATOM 2989 C C . THR A 1 379 ? 21.725 3.572 12.287 1.00 35.06 379 THR A C 1
ATOM 2991 O O . THR A 1 379 ? 21.590 2.458 11.779 1.00 35.06 379 THR A O 1
ATOM 2994 N N . ASP A 1 380 ? 22.932 4.093 12.532 1.00 39.12 380 ASP A N 1
ATOM 2995 C CA . ASP A 1 380 ? 24.192 3.397 12.253 1.00 39.12 380 ASP A CA 1
ATOM 2996 C C . ASP A 1 380 ? 24.590 2.451 13.406 1.00 39.12 380 ASP A C 1
ATOM 2998 O O . ASP A 1 380 ? 24.670 2.840 14.574 1.00 39.12 380 ASP A O 1
ATOM 3002 N N . GLN A 1 381 ? 24.871 1.183 13.086 1.00 38.56 381 GLN A N 1
ATOM 3003 C CA . GLN A 1 381 ? 25.161 0.158 14.100 1.00 38.56 381 GLN A CA 1
ATOM 3004 C C . GLN A 1 381 ? 26.513 0.346 14.817 1.00 38.56 381 GLN A C 1
ATOM 3006 O O . GLN A 1 381 ? 26.644 -0.081 15.967 1.00 38.56 381 GLN A O 1
ATOM 3011 N N . HIS A 1 382 ? 27.505 0.992 14.193 1.00 37.22 382 HIS A N 1
ATOM 3012 C CA . HIS A 1 382 ? 28.794 1.292 14.831 1.00 37.22 382 HIS A CA 1
ATOM 3013 C C . HIS A 1 382 ? 28.699 2.528 15.737 1.00 37.22 382 HIS A C 1
ATOM 3015 O O . HIS A 1 382 ? 29.206 2.503 16.864 1.00 37.22 382 HIS A O 1
ATOM 3021 N N . ALA A 1 383 ? 27.998 3.576 15.299 1.00 40.38 383 ALA A N 1
ATOM 3022 C CA . ALA A 1 383 ? 27.700 4.744 16.122 1.00 40.38 383 ALA A CA 1
ATOM 3023 C C . ALA A 1 383 ? 26.839 4.363 17.339 1.00 40.38 383 ALA A C 1
ATOM 3025 O O . ALA A 1 383 ? 27.168 4.760 18.460 1.00 40.38 383 ALA A O 1
ATOM 3026 N N . LYS A 1 384 ? 25.819 3.507 17.162 1.00 43.28 384 LYS A N 1
ATOM 3027 C CA . LYS A 1 384 ? 24.996 2.965 18.261 1.00 43.28 384 LYS A CA 1
ATOM 3028 C C . LYS A 1 384 ? 25.835 2.194 19.287 1.00 43.28 384 LYS A C 1
ATOM 3030 O O . LYS A 1 384 ? 25.674 2.421 20.486 1.00 43.28 384 LYS A O 1
ATOM 3035 N N . ALA A 1 385 ? 26.777 1.353 18.849 1.00 46.56 385 ALA A N 1
ATOM 3036 C CA . ALA A 1 385 ? 27.691 0.649 19.755 1.00 46.56 385 ALA A CA 1
ATOM 3037 C C . ALA A 1 385 ? 28.552 1.620 20.588 1.00 46.56 385 ALA A C 1
ATOM 3039 O O . ALA A 1 385 ? 28.668 1.460 21.805 1.00 46.56 385 ALA A O 1
ATOM 3040 N N . ARG A 1 386 ? 29.090 2.676 19.962 1.00 45.00 386 ARG A N 1
ATOM 3041 C CA . ARG A 1 386 ? 29.961 3.645 20.647 1.00 45.00 386 ARG A CA 1
ATOM 3042 C C . ARG A 1 386 ? 29.192 4.618 21.550 1.00 45.00 386 ARG A C 1
ATOM 3044 O O . ARG A 1 386 ? 29.686 4.985 22.615 1.00 45.00 386 ARG A O 1
ATOM 3051 N N . LEU A 1 387 ? 27.957 4.970 21.185 1.00 43.06 387 LEU A N 1
ATOM 3052 C CA . LEU A 1 387 ? 27.026 5.722 22.037 1.00 43.06 387 LEU A CA 1
ATOM 3053 C C . LEU A 1 387 ? 26.583 4.921 23.269 1.00 43.06 387 LEU A C 1
ATOM 3055 O O . LEU A 1 387 ? 26.394 5.517 24.328 1.00 43.06 387 LEU A O 1
ATOM 3059 N N . LEU A 1 388 ? 26.471 3.592 23.176 1.00 46.47 388 LEU A N 1
ATOM 3060 C CA . LEU A 1 388 ? 26.203 2.724 24.331 1.00 46.47 388 LEU A CA 1
ATOM 3061 C C . LEU A 1 388 ? 27.393 2.670 25.306 1.00 46.47 388 LEU A C 1
ATOM 3063 O O . LEU A 1 388 ? 27.187 2.735 26.518 1.00 46.47 388 LEU A O 1
ATOM 3067 N N . GLU A 1 389 ? 28.633 2.644 24.806 1.00 47.22 389 GLU A N 1
ATOM 3068 C CA . GLU A 1 389 ? 29.837 2.749 25.652 1.00 47.22 389 GLU A CA 1
ATOM 3069 C C . GLU A 1 389 ? 29.954 4.121 26.343 1.00 47.22 389 GLU A C 1
ATOM 3071 O O . GLU A 1 389 ? 30.322 4.194 27.517 1.00 47.22 389 GLU A O 1
ATOM 3076 N N . ILE A 1 390 ? 29.569 5.212 25.670 1.00 43.72 390 ILE A N 1
ATOM 3077 C CA . ILE A 1 390 ? 29.472 6.547 26.292 1.00 43.72 390 ILE A CA 1
ATOM 3078 C C . ILE A 1 390 ? 28.307 6.588 27.302 1.00 43.72 390 ILE A C 1
ATOM 3080 O O . ILE A 1 390 ? 28.462 7.085 28.418 1.00 43.72 390 ILE A O 1
ATOM 3084 N N . GLY A 1 391 ? 27.156 5.998 26.970 1.00 45.00 391 GLY A N 1
ATOM 3085 C CA . GLY A 1 391 ? 25.984 5.901 27.846 1.00 45.00 391 GLY A CA 1
ATOM 3086 C C . GLY A 1 391 ? 26.259 5.171 29.165 1.00 45.00 391 GLY A C 1
ATOM 3087 O O . GLY A 1 391 ? 25.738 5.579 30.204 1.00 45.00 391 GLY A O 1
ATOM 3088 N N . ALA A 1 392 ? 27.154 4.175 29.158 1.00 42.47 392 ALA A N 1
ATOM 3089 C CA . ALA A 1 392 ? 27.613 3.469 30.359 1.00 42.47 392 ALA A CA 1
ATOM 3090 C C . ALA A 1 392 ? 28.350 4.370 31.376 1.00 42.47 392 ALA A C 1
ATOM 3092 O O . ALA A 1 392 ? 28.468 4.002 32.544 1.00 42.47 392 ALA A O 1
ATOM 3093 N N . SER A 1 393 ? 28.810 5.558 30.961 1.00 40.19 393 SER A N 1
ATOM 3094 C CA . SER A 1 393 ? 29.457 6.557 31.828 1.00 40.19 393 SER A CA 1
ATOM 3095 C C . SER A 1 393 ? 28.616 7.823 32.070 1.00 40.19 393 SER A C 1
ATOM 3097 O O . SER A 1 393 ? 28.999 8.659 32.888 1.00 40.19 393 SER A O 1
ATOM 3099 N N . ALA A 1 394 ? 27.436 7.953 31.443 1.00 44.22 394 ALA A N 1
ATOM 3100 C CA . ALA A 1 394 ? 26.550 9.114 31.586 1.00 44.22 394 ALA A CA 1
ATOM 3101 C C . ALA A 1 394 ? 25.046 8.727 31.582 1.00 44.22 394 ALA A C 1
ATOM 3103 O O . ALA A 1 394 ? 24.399 8.747 30.530 1.00 44.22 394 ALA A O 1
ATOM 3104 N N . PRO A 1 395 ? 24.419 8.475 32.756 1.00 39.81 395 PRO A N 1
ATOM 3105 C CA . PRO A 1 395 ? 23.040 7.957 32.856 1.00 39.81 395 PRO A CA 1
ATOM 3106 C C . PRO A 1 395 ? 21.942 8.820 32.211 1.00 39.81 395 PRO A C 1
ATOM 3108 O O . PRO A 1 395 ? 20.844 8.340 31.932 1.00 39.81 395 PRO A O 1
ATOM 3111 N N . ARG A 1 396 ? 22.214 10.112 31.988 1.00 39.62 396 ARG A N 1
ATOM 3112 C CA . ARG A 1 396 ? 21.274 11.050 31.356 1.00 39.62 396 ARG A CA 1
ATOM 3113 C C . ARG A 1 396 ? 21.211 10.873 29.833 1.00 39.62 396 ARG A C 1
ATOM 3115 O O . ARG A 1 396 ? 20.144 11.074 29.266 1.00 39.62 396 ARG A O 1
ATOM 3122 N N . VAL A 1 397 ? 22.312 10.437 29.212 1.00 37.25 397 VAL A N 1
ATOM 3123 C CA . VAL A 1 397 ? 22.392 10.125 27.775 1.00 37.25 397 VAL A CA 1
ATOM 3124 C C . VAL A 1 397 ? 21.657 8.819 27.480 1.00 37.25 397 VAL A C 1
ATOM 3126 O O . VAL A 1 397 ? 20.846 8.784 26.562 1.00 37.25 397 VAL A O 1
ATOM 3129 N N . ALA A 1 398 ? 21.839 7.786 28.314 1.00 40.91 398 ALA A N 1
ATOM 3130 C CA . ALA A 1 398 ? 21.129 6.510 28.177 1.00 40.91 398 ALA A CA 1
ATOM 3131 C C . ALA A 1 398 ? 19.597 6.693 28.128 1.00 40.91 398 ALA A C 1
ATOM 3133 O O . ALA A 1 398 ? 18.954 6.230 27.191 1.00 40.91 398 ALA A O 1
ATOM 3134 N N . ARG A 1 399 ? 19.025 7.483 29.051 1.00 42.16 399 ARG A N 1
ATOM 3135 C CA . ARG A 1 399 ? 17.586 7.818 29.044 1.00 42.16 399 ARG A CA 1
ATOM 3136 C C . ARG A 1 399 ? 17.127 8.622 27.824 1.00 42.16 399 ARG A C 1
ATOM 3138 O O . ARG A 1 399 ? 15.960 8.543 27.458 1.00 42.16 399 ARG A O 1
ATOM 3145 N N . GLN A 1 400 ? 18.005 9.425 27.220 1.00 37.22 400 GLN A N 1
ATOM 3146 C CA . GLN A 1 400 ? 17.672 10.181 26.009 1.00 37.22 400 GLN A CA 1
ATOM 3147 C C . GLN A 1 400 ? 17.723 9.289 24.761 1.00 37.22 400 GLN A C 1
ATOM 3149 O O . GLN A 1 400 ? 16.830 9.394 23.923 1.00 37.22 400 GLN A O 1
ATOM 3154 N N . VAL A 1 401 ? 18.668 8.347 24.688 1.00 35.81 401 VAL A N 1
ATOM 3155 C CA . VAL A 1 401 ? 18.709 7.299 23.651 1.00 35.81 401 VAL A CA 1
ATOM 3156 C C . VAL A 1 401 ? 17.484 6.378 23.753 1.00 35.81 401 VAL A C 1
ATOM 3158 O O . VAL A 1 401 ? 16.820 6.151 22.748 1.00 35.81 401 VAL A O 1
ATOM 3161 N N . GLU A 1 402 ? 17.092 5.953 24.961 1.00 38.19 402 GLU A N 1
ATOM 3162 C CA . GLU A 1 402 ? 15.841 5.200 25.190 1.00 38.19 402 GLU A CA 1
ATOM 3163 C C . GLU A 1 402 ? 14.571 5.989 24.818 1.00 38.19 402 GLU A C 1
ATOM 3165 O O . GLU A 1 402 ? 13.542 5.384 24.518 1.00 38.19 402 GLU A O 1
ATOM 3170 N N . SER A 1 403 ? 14.612 7.328 24.837 1.00 37.75 403 SER A N 1
ATOM 3171 C CA . SER A 1 403 ? 13.506 8.162 24.342 1.00 37.75 403 SER A CA 1
ATOM 3172 C C . SER A 1 403 ? 13.540 8.360 22.823 1.00 37.75 403 SER A C 1
ATOM 3174 O O . SER A 1 403 ? 12.484 8.461 22.211 1.00 37.75 403 SER A O 1
ATOM 3176 N N . ALA A 1 404 ? 14.725 8.347 22.204 1.00 32.88 404 ALA A N 1
ATOM 3177 C CA . ALA A 1 404 ? 14.885 8.426 20.752 1.00 32.88 404 ALA A CA 1
ATOM 3178 C C . ALA A 1 404 ? 14.427 7.127 20.062 1.00 32.88 404 ALA A C 1
ATOM 3180 O O . ALA A 1 404 ? 13.648 7.198 19.114 1.00 32.88 404 ALA A O 1
ATOM 3181 N N . ASP A 1 405 ? 14.777 5.955 20.616 1.00 31.75 405 ASP A N 1
ATOM 3182 C CA . ASP A 1 405 ? 14.248 4.639 20.192 1.00 31.75 405 ASP A CA 1
ATOM 3183 C C . ASP A 1 405 ? 12.705 4.525 20.395 1.00 31.75 405 ASP A C 1
ATOM 3185 O O . ASP A 1 405 ? 12.092 3.562 19.940 1.00 31.75 405 ASP A O 1
ATOM 3189 N N . ARG A 1 406 ? 12.051 5.505 21.049 1.00 40.31 406 ARG A N 1
ATOM 3190 C CA . ARG A 1 406 ? 10.581 5.620 21.203 1.00 40.31 406 ARG A CA 1
ATOM 3191 C C . ARG A 1 406 ? 9.930 6.718 20.344 1.00 40.31 406 ARG A C 1
ATOM 3193 O O . ARG A 1 406 ? 8.719 6.891 20.440 1.00 40.31 406 ARG A O 1
ATOM 3200 N N . MET A 1 407 ? 10.692 7.481 19.556 1.00 29.72 407 MET A N 1
ATOM 3201 C CA . MET A 1 407 ? 10.214 8.704 18.879 1.00 29.72 407 MET A CA 1
ATOM 3202 C C . MET A 1 407 ? 10.177 8.631 17.340 1.00 29.72 407 MET A C 1
ATOM 3204 O O . MET A 1 407 ? 10.014 9.661 16.684 1.00 29.72 407 MET A O 1
ATOM 3208 N N . ALA A 1 408 ? 10.297 7.440 16.748 1.00 29.73 408 ALA A N 1
ATOM 3209 C CA . ALA A 1 408 ? 10.210 7.243 15.301 1.00 29.73 408 ALA A CA 1
ATOM 3210 C C . ALA A 1 408 ? 8.933 6.487 14.872 1.00 29.73 408 ALA A C 1
ATOM 3212 O O . ALA A 1 408 ? 8.505 5.549 15.537 1.00 29.73 408 ALA A O 1
ATOM 3213 N N . GLU A 1 409 ? 8.414 6.867 13.691 1.00 34.53 409 GLU A N 1
ATOM 3214 C CA . GLU A 1 409 ? 7.395 6.177 12.861 1.00 34.53 409 GLU A CA 1
ATOM 3215 C C . GLU A 1 409 ? 5.906 6.399 13.241 1.00 34.53 409 GLU A C 1
ATOM 3217 O O . GLU A 1 409 ? 5.587 6.604 14.396 1.00 34.53 409 GLU A O 1
ATOM 3222 N N . ARG A 1 410 ? 4.982 6.463 12.251 1.00 36.81 410 ARG A N 1
ATOM 3223 C CA . ARG A 1 410 ? 3.762 7.322 12.283 1.00 36.81 410 ARG A CA 1
ATOM 3224 C C . ARG A 1 410 ? 2.308 6.743 12.063 1.00 36.81 410 ARG A C 1
ATOM 3226 O O . ARG A 1 410 ? 1.851 6.741 10.929 1.00 36.81 410 ARG A O 1
ATOM 3233 N N . ILE A 1 411 ? 1.511 6.389 13.091 1.00 47.31 411 ILE A N 1
ATOM 3234 C CA . ILE A 1 411 ? 0.118 6.897 13.300 1.00 47.31 411 ILE A CA 1
ATOM 3235 C C . ILE A 1 411 ? 0.341 8.180 14.088 1.00 47.31 411 ILE A C 1
ATOM 3237 O O . ILE A 1 411 ? 0.550 8.051 15.291 1.00 47.31 411 ILE A O 1
ATOM 3241 N N . LEU A 1 412 ? 0.492 9.335 13.423 1.00 45.34 412 LEU A N 1
ATOM 3242 C CA . LEU A 1 412 ? 1.110 10.550 13.992 1.00 45.34 412 LEU A CA 1
ATOM 3243 C C . LEU A 1 412 ? 2.072 10.208 15.150 1.00 45.34 412 LEU A C 1
ATOM 3245 O O . LEU A 1 412 ? 1.732 10.477 16.280 1.00 45.34 412 LEU A O 1
ATOM 3249 N N . GLY A 1 413 ? 3.173 9.486 14.912 1.00 52.28 413 GLY A N 1
ATOM 3250 C CA . GLY A 1 413 ? 4.027 8.913 15.979 1.00 52.28 413 GLY A CA 1
ATOM 3251 C C . GLY A 1 413 ? 3.812 7.435 16.405 1.00 52.28 413 GLY A C 1
ATOM 3252 O O . GLY A 1 413 ? 4.453 6.988 17.352 1.00 52.28 413 GLY A O 1
ATOM 3253 N N . GLY A 1 414 ? 2.953 6.651 15.732 1.00 58.72 414 GLY A N 1
ATOM 3254 C CA . GLY A 1 414 ? 2.829 5.177 15.887 1.00 58.72 414 GLY A CA 1
ATOM 3255 C C . GLY A 1 414 ? 3.487 4.258 14.815 1.00 58.72 414 GLY A C 1
ATOM 3256 O O . GLY A 1 414 ? 3.388 4.471 13.601 1.00 58.72 414 GLY A O 1
ATOM 3257 N N . ALA A 1 415 ? 4.107 3.153 15.230 1.00 63.81 415 ALA A N 1
ATOM 3258 C CA . ALA A 1 415 ? 4.800 2.198 14.349 1.00 63.81 415 ALA A CA 1
ATOM 3259 C C . ALA A 1 415 ? 3.890 1.503 13.296 1.00 63.81 415 ALA A C 1
ATOM 3261 O O . ALA A 1 415 ? 2.678 1.386 13.496 1.00 63.81 415 ALA A O 1
ATOM 3262 N N . PRO A 1 416 ? 4.435 0.997 12.168 1.00 64.75 416 PRO A N 1
ATOM 3263 C CA . PRO A 1 416 ? 3.695 0.097 11.280 1.00 64.75 416 PRO A CA 1
ATOM 3264 C C . PRO A 1 416 ? 3.311 -1.198 12.018 1.00 64.75 416 PRO A C 1
ATOM 3266 O O . PRO A 1 416 ? 4.048 -1.659 12.894 1.00 64.75 416 PRO A O 1
ATOM 3269 N N . ALA A 1 417 ? 2.186 -1.814 11.652 1.00 72.81 417 ALA A N 1
ATOM 3270 C CA . ALA A 1 417 ? 1.873 -3.166 12.111 1.00 72.81 417 ALA A CA 1
ATOM 3271 C C . ALA A 1 417 ? 2.703 -4.189 11.315 1.00 72.81 417 ALA A C 1
ATOM 3273 O O . ALA A 1 417 ? 2.882 -4.044 10.100 1.00 72.81 417 ALA A O 1
ATOM 3274 N N . ALA A 1 418 ? 3.214 -5.223 11.984 1.00 67.88 418 ALA A N 1
ATOM 3275 C CA . ALA A 1 418 ? 3.904 -6.318 11.308 1.00 67.88 418 ALA A CA 1
ATOM 3276 C C . ALA A 1 418 ? 2.918 -7.173 10.484 1.00 67.88 418 ALA A C 1
ATOM 3278 O O . ALA A 1 418 ? 1.705 -7.143 10.697 1.00 67.88 418 ALA A O 1
ATOM 3279 N N . ALA A 1 419 ? 3.426 -7.951 9.523 1.00 66.00 419 ALA A N 1
ATOM 3280 C CA . ALA A 1 419 ? 2.588 -8.865 8.746 1.00 66.00 419 ALA A CA 1
ATOM 3281 C C . ALA A 1 419 ? 1.911 -9.897 9.670 1.00 66.00 419 ALA A C 1
ATOM 3283 O O . ALA A 1 419 ? 2.572 -10.510 10.507 1.00 66.00 419 ALA A O 1
ATOM 3284 N N . GLY A 1 420 ? 0.591 -10.060 9.541 1.00 74.12 420 GLY A N 1
ATOM 3285 C CA . GLY A 1 420 ? -0.213 -10.904 10.433 1.00 74.12 420 GLY A CA 1
ATOM 3286 C C . GLY A 1 420 ? -0.433 -10.350 11.850 1.00 74.12 420 GLY A C 1
ATOM 3287 O O . GLY A 1 420 ? -1.125 -10.991 12.638 1.00 74.12 420 GLY A O 1
ATOM 3288 N N . GLU A 1 421 ? 0.106 -9.175 12.192 1.00 80.75 421 GLU A N 1
ATOM 3289 C CA . GLU A 1 421 ? -0.179 -8.504 13.463 1.00 80.75 421 GLU A CA 1
ATOM 3290 C C . GLU A 1 421 ? -1.553 -7.819 13.390 1.00 80.75 421 GLU A C 1
ATOM 3292 O O . GLU A 1 421 ? -1.847 -7.102 12.430 1.00 80.75 421 GLU A O 1
ATOM 3297 N N . PHE A 1 422 ? -2.402 -8.048 14.397 1.00 92.94 422 PHE A N 1
ATOM 3298 C CA . PHE A 1 422 ? -3.798 -7.583 14.427 1.00 92.94 422 PHE A CA 1
ATOM 3299 C C . PHE A 1 422 ? -4.583 -7.993 13.157 1.00 92.94 422 PHE A C 1
ATOM 3301 O O . PHE A 1 422 ? -5.006 -7.132 12.374 1.00 92.94 422 PHE A O 1
ATOM 3308 N N . PRO A 1 423 ? -4.745 -9.305 12.884 1.00 92.31 423 PRO A N 1
ATOM 3309 C CA . PRO A 1 423 ? -5.400 -9.794 11.666 1.00 92.31 423 PRO A CA 1
ATOM 3310 C C . PRO A 1 423 ? -6.901 -9.462 11.628 1.00 92.31 423 PRO A C 1
ATOM 3312 O O . PRO A 1 423 ? -7.472 -9.305 10.551 1.00 92.31 423 PRO A O 1
ATOM 3315 N N . ASP A 1 424 ? -7.510 -9.320 12.801 1.00 95.88 424 ASP A N 1
ATOM 3316 C CA . ASP A 1 424 ? -8.879 -8.877 13.058 1.00 95.88 424 ASP A CA 1
ATOM 3317 C C . ASP A 1 424 ? -9.102 -7.379 12.773 1.00 95.88 424 ASP A C 1
ATOM 3319 O O . ASP A 1 424 ? -10.231 -6.991 12.469 1.00 95.88 424 ASP A O 1
ATOM 3323 N N . CYS A 1 425 ? -8.050 -6.547 12.814 1.00 96.81 425 CYS A N 1
ATOM 3324 C CA . CYS A 1 425 ? -8.123 -5.138 12.427 1.00 96.81 425 CYS A CA 1
ATOM 3325 C C . CYS A 1 425 ? -8.371 -5.017 10.918 1.00 96.81 425 CYS A C 1
ATOM 3327 O O . CYS A 1 425 ? -7.608 -5.539 10.092 1.00 96.81 425 CYS A O 1
ATOM 3329 N N . ALA A 1 426 ? -9.439 -4.302 10.582 1.00 95.69 426 ALA A N 1
ATOM 3330 C CA . ALA A 1 426 ? -10.028 -4.216 9.262 1.00 95.69 426 ALA A CA 1
ATOM 3331 C C . ALA A 1 426 ? -9.936 -2.806 8.668 1.00 95.69 426 ALA A C 1
ATOM 3333 O O . ALA A 1 426 ? -9.907 -1.820 9.406 1.00 95.69 426 ALA A O 1
ATOM 3334 N N . CYS A 1 427 ? -9.985 -2.705 7.340 1.00 92.56 427 CYS A N 1
ATOM 3335 C CA . CYS A 1 427 ? -10.304 -1.455 6.647 1.00 92.56 427 CYS A CA 1
ATOM 3336 C C . CYS A 1 427 ? -11.654 -1.580 5.933 1.00 92.56 427 CYS A C 1
ATOM 3338 O O . CYS A 1 427 ? -12.040 -2.671 5.516 1.00 92.56 427 CYS A O 1
ATOM 3340 N N . ILE A 1 428 ? -12.384 -0.473 5.825 1.00 89.62 428 ILE A N 1
ATOM 3341 C CA . ILE A 1 428 ? -13.769 -0.408 5.360 1.00 89.62 428 ILE A CA 1
ATOM 3342 C C . ILE A 1 428 ? -13.861 0.503 4.142 1.00 89.62 428 ILE A C 1
ATOM 3344 O O . ILE A 1 428 ? -13.442 1.665 4.180 1.00 89.62 428 ILE A O 1
ATOM 3348 N N . GLU A 1 429 ? -14.453 -0.033 3.081 1.00 83.00 429 GLU A N 1
ATOM 3349 C CA . GLU A 1 429 ? -14.744 0.671 1.842 1.00 83.00 429 GLU A CA 1
ATOM 3350 C C . GLU A 1 429 ? -16.191 1.151 1.792 1.00 83.00 429 GLU A C 1
ATOM 3352 O O . GLU A 1 429 ? -17.126 0.433 2.164 1.00 83.00 429 GLU A O 1
ATOM 3357 N N . LEU A 1 430 ? -16.363 2.372 1.290 1.00 71.75 430 LEU A N 1
ATOM 3358 C CA . LEU A 1 430 ? -17.660 2.980 1.044 1.00 71.75 430 LEU A CA 1
ATOM 3359 C C . LEU A 1 430 ? -17.917 3.128 -0.459 1.00 71.75 430 LEU A C 1
ATOM 3361 O O . LEU A 1 430 ? -17.043 3.551 -1.222 1.00 71.75 430 LEU A O 1
ATOM 3365 N N . GLU A 1 431 ? -19.155 2.852 -0.864 1.00 71.94 431 GLU A N 1
ATOM 3366 C CA . GLU A 1 431 ? -19.629 2.995 -2.242 1.00 71.94 431 GLU A CA 1
ATOM 3367 C C . GLU A 1 431 ? -19.278 4.376 -2.827 1.00 71.94 431 GLU A C 1
ATOM 3369 O O . GLU A 1 431 ? -19.639 5.421 -2.274 1.00 71.94 431 GLU A O 1
ATOM 3374 N N . GLY A 1 432 ? -18.558 4.381 -3.954 1.00 53.03 432 GLY A N 1
ATOM 3375 C CA . GLY A 1 432 ? -18.151 5.603 -4.658 1.00 53.03 432 GLY A CA 1
ATOM 3376 C C . GLY A 1 432 ? -17.147 6.488 -3.906 1.00 53.03 432 GLY A C 1
ATOM 3377 O O . GLY A 1 432 ? -16.966 7.642 -4.288 1.00 53.03 432 GLY A O 1
ATOM 3378 N N . ARG A 1 433 ? -16.525 5.990 -2.827 1.00 53.69 433 ARG A N 1
ATOM 3379 C CA . ARG A 1 433 ? -15.519 6.723 -2.031 1.00 53.69 433 ARG A CA 1
ATOM 3380 C C . ARG A 1 433 ? -14.249 5.924 -1.732 1.00 53.69 433 ARG A C 1
ATOM 3382 O O . ARG A 1 433 ? -13.286 6.519 -1.266 1.00 53.69 433 ARG A O 1
ATOM 3389 N N . GLY A 1 434 ? -14.236 4.618 -2.000 1.00 68.56 434 GLY A N 1
ATOM 3390 C CA . GLY A 1 434 ? -13.089 3.757 -1.716 1.00 68.56 434 GLY A CA 1
ATOM 3391 C C . GLY A 1 434 ? -12.914 3.481 -0.219 1.00 68.56 434 GLY A C 1
ATOM 3392 O O . GLY A 1 434 ? -13.828 3.693 0.586 1.00 68.56 434 GLY A O 1
ATOM 3393 N N . TRP A 1 435 ? -11.746 2.950 0.141 1.00 79.81 435 TRP A N 1
ATOM 3394 C CA . TRP A 1 435 ? -11.330 2.735 1.528 1.00 79.81 435 TRP A CA 1
ATOM 3395 C C . TRP A 1 435 ? -11.353 4.059 2.293 1.00 79.81 435 TRP A C 1
ATOM 3397 O O . TRP A 1 435 ? -10.820 5.050 1.805 1.00 79.81 435 TRP A O 1
ATOM 3407 N N . GLN A 1 436 ? -11.980 4.083 3.472 1.00 74.31 436 GLN A N 1
ATOM 3408 C CA . GLN A 1 436 ? -12.286 5.336 4.184 1.00 74.31 436 GLN A CA 1
ATOM 3409 C C . GLN A 1 436 ? -12.106 5.268 5.707 1.00 74.31 436 GLN A C 1
ATOM 3411 O O . GLN A 1 436 ? -11.773 6.277 6.325 1.00 74.31 436 GLN A O 1
ATOM 3416 N N . CYS A 1 437 ? -12.357 4.113 6.325 1.00 88.06 437 CYS A N 1
ATOM 3417 C CA . CYS A 1 437 ? -12.330 3.942 7.780 1.00 88.06 437 CYS A CA 1
ATOM 3418 C C . CYS A 1 437 ? -11.731 2.594 8.181 1.00 88.06 437 CYS A C 1
ATOM 3420 O O . CYS A 1 437 ? -11.539 1.709 7.349 1.00 88.06 437 CYS A O 1
ATOM 3422 N N . SER A 1 438 ? -11.493 2.420 9.475 1.00 96.00 438 SER A N 1
ATOM 3423 C CA . SER A 1 438 ? -11.043 1.168 10.076 1.00 96.00 438 SER A CA 1
ATOM 3424 C C . SER A 1 438 ? -12.208 0.410 10.738 1.00 96.00 438 SER A C 1
ATOM 3426 O O . SER A 1 438 ? -13.321 0.925 10.888 1.00 96.00 438 SER A O 1
ATOM 3428 N N . GLY A 1 439 ? -11.974 -0.843 11.116 1.00 97.69 439 GLY A N 1
ATOM 3429 C CA . GLY A 1 439 ? -12.946 -1.718 11.778 1.00 97.69 439 GLY A CA 1
ATOM 3430 C C . GLY A 1 439 ? -12.262 -2.872 12.506 1.00 97.69 439 GLY A C 1
ATOM 3431 O O . GLY A 1 439 ? -11.040 -3.000 12.453 1.00 97.69 439 GLY A O 1
ATOM 3432 N N . VAL A 1 440 ? -13.033 -3.741 13.156 1.00 98.44 440 VAL A N 1
ATOM 3433 C CA . VAL A 1 440 ? -12.517 -4.949 13.819 1.00 98.44 440 VAL A CA 1
ATOM 3434 C C . VAL A 1 440 ? -13.487 -6.123 13.751 1.00 98.44 440 VAL A C 1
ATOM 3436 O O . VAL A 1 440 ? -14.681 -5.970 14.004 1.00 98.44 440 VAL A O 1
ATOM 3439 N N . LEU A 1 441 ? -12.977 -7.309 13.424 1.00 98.25 441 LEU A N 1
ATOM 3440 C CA . LEU A 1 441 ? -13.744 -8.555 13.412 1.00 98.25 441 LEU A CA 1
ATOM 3441 C C . LEU A 1 441 ? -14.027 -9.043 14.843 1.00 98.25 441 LEU A C 1
ATOM 3443 O O . LEU A 1 441 ? -13.104 -9.387 15.577 1.00 98.25 441 LEU A O 1
ATOM 3447 N N . ILE A 1 442 ? -15.305 -9.120 15.221 1.00 98.00 442 ILE A N 1
ATOM 3448 C CA . ILE A 1 442 ? -15.758 -9.532 16.568 1.00 98.00 442 ILE A CA 1
ATOM 3449 C C . ILE A 1 442 ? -16.635 -10.794 16.574 1.00 98.00 442 ILE A C 1
ATOM 3451 O O . ILE A 1 442 ? -16.924 -11.350 17.628 1.00 98.00 442 ILE A O 1
ATOM 3455 N N . ALA A 1 443 ? -17.047 -11.273 15.399 1.00 97.38 443 ALA A N 1
ATOM 3456 C CA . ALA A 1 443 ? -17.607 -12.609 15.185 1.00 97.38 443 ALA A CA 1
ATOM 3457 C C . ALA A 1 443 ? -17.325 -13.038 13.728 1.00 97.38 443 ALA A C 1
ATOM 3459 O O . ALA A 1 443 ? -17.002 -12.168 12.918 1.00 97.38 443 ALA A O 1
ATOM 3460 N N . PRO A 1 444 ? -17.483 -14.320 13.336 1.00 95.81 444 PRO A N 1
ATOM 3461 C CA . PRO A 1 444 ? -17.051 -14.825 12.021 1.00 95.81 444 PRO A CA 1
ATOM 3462 C C . PRO A 1 444 ? -17.561 -14.050 10.795 1.00 95.81 444 PRO A C 1
ATOM 3464 O O . PRO A 1 444 ? -16.900 -14.035 9.760 1.00 95.81 444 PRO A O 1
ATOM 3467 N N . ARG A 1 445 ? -18.722 -13.388 10.904 1.00 97.19 445 ARG A N 1
ATOM 3468 C CA . ARG A 1 445 ? -19.326 -12.546 9.854 1.00 97.19 445 ARG A CA 1
ATOM 3469 C C . ARG A 1 445 ? -19.610 -11.109 10.307 1.00 97.19 445 ARG A C 1
ATOM 3471 O O . ARG A 1 445 ? -20.415 -10.431 9.674 1.00 97.19 445 ARG A O 1
ATOM 3478 N N . LEU A 1 446 ? -19.024 -10.651 11.414 1.00 97.94 446 LEU A N 1
ATOM 3479 C CA . LEU A 1 446 ? -19.439 -9.414 12.078 1.00 97.94 446 LEU A CA 1
ATOM 3480 C C . LEU A 1 446 ? -18.244 -8.512 12.389 1.00 97.94 446 LEU A C 1
ATOM 3482 O O . LEU A 1 446 ? -17.402 -8.843 13.227 1.00 97.94 446 LEU A O 1
ATOM 3486 N N . VAL A 1 447 ? -18.201 -7.359 11.724 1.00 98.25 447 VAL A N 1
ATOM 3487 C CA . VAL A 1 447 ? -17.158 -6.340 11.897 1.00 98.25 447 VAL A CA 1
ATOM 3488 C C . VAL A 1 447 ? -17.755 -5.116 12.585 1.00 98.25 447 VAL A C 1
ATOM 3490 O O . VAL A 1 447 ? -18.741 -4.553 12.116 1.00 98.25 447 VAL A O 1
ATOM 3493 N N . LEU A 1 448 ? -17.166 -4.701 13.703 1.00 98.38 448 LEU A N 1
ATOM 3494 C CA . LEU A 1 448 ? -17.531 -3.489 14.433 1.00 98.38 448 LEU A CA 1
ATOM 3495 C C . LEU A 1 448 ? -16.705 -2.301 13.918 1.00 98.38 448 LEU A C 1
ATOM 3497 O O . LEU A 1 448 ? -15.519 -2.439 13.634 1.00 98.38 448 LEU A O 1
ATOM 3501 N N . SER A 1 449 ? -17.335 -1.137 13.789 1.00 97.81 449 SER A N 1
ATOM 3502 C CA . SER A 1 449 ? -16.707 0.127 13.382 1.00 97.81 449 SER A CA 1
ATOM 3503 C C . SER A 1 449 ? -17.499 1.316 13.945 1.00 97.81 449 SER A C 1
ATOM 3505 O O . SER A 1 449 ? -18.440 1.121 14.716 1.00 97.81 449 SER A O 1
ATOM 3507 N N . ALA A 1 450 ? -17.147 2.549 13.579 1.00 94.81 450 ALA A N 1
ATOM 3508 C CA . ALA A 1 450 ? -17.813 3.765 14.032 1.00 94.81 450 ALA A CA 1
ATOM 3509 C C . ALA A 1 450 ? -19.028 4.114 13.156 1.00 94.81 450 ALA A C 1
ATOM 3511 O O . ALA A 1 450 ? -18.978 4.044 11.926 1.00 94.81 450 ALA A O 1
ATOM 3512 N N . ALA A 1 451 ? -20.133 4.540 13.771 1.00 94.06 451 ALA A N 1
ATOM 3513 C CA . ALA A 1 451 ? -21.374 4.846 13.054 1.00 94.06 451 ALA A CA 1
ATOM 3514 C C . ALA A 1 451 ? -21.229 6.002 12.057 1.00 94.06 451 ALA A C 1
ATOM 3516 O O . ALA A 1 451 ? -21.912 6.011 11.031 1.00 94.06 451 ALA A O 1
ATOM 3517 N N . HIS A 1 452 ? -20.336 6.954 12.335 1.00 86.88 452 HIS A N 1
ATOM 3518 C CA . HIS A 1 452 ? -20.048 8.066 11.431 1.00 86.88 452 HIS A CA 1
ATOM 3519 C C . HIS A 1 452 ? -19.332 7.651 10.130 1.00 86.88 452 HIS A C 1
ATOM 3521 O O . HIS A 1 452 ? -19.350 8.426 9.172 1.00 86.88 452 HIS A O 1
ATOM 3527 N N . CYS A 1 453 ? -18.734 6.455 10.080 1.00 84.94 453 CYS A N 1
ATOM 3528 C CA . CYS A 1 453 ? -18.146 5.886 8.866 1.00 84.94 453 CYS A CA 1
ATOM 3529 C C . CYS A 1 453 ? -19.207 5.294 7.928 1.00 84.94 453 CYS A C 1
ATOM 3531 O O . CYS A 1 453 ? -19.040 5.331 6.713 1.00 84.94 453 CYS A O 1
ATOM 3533 N N . ASP A 1 454 ? -20.327 4.789 8.454 1.00 82.88 454 ASP A N 1
ATOM 3534 C CA . ASP A 1 454 ? -21.398 4.232 7.626 1.00 82.88 454 ASP A CA 1
ATOM 3535 C C . ASP A 1 454 ? -22.257 5.342 6.996 1.00 82.88 454 ASP A C 1
ATOM 3537 O O . ASP A 1 454 ? -23.234 5.832 7.579 1.00 82.88 454 ASP A O 1
ATOM 3541 N N . ALA A 1 455 ? -21.895 5.718 5.767 1.00 68.38 455 ALA A N 1
ATOM 3542 C CA . ALA A 1 455 ? -22.534 6.753 4.954 1.00 68.38 455 ALA A CA 1
ATOM 3543 C C . ALA A 1 455 ? -23.915 6.332 4.396 1.00 68.38 455 ALA A C 1
ATOM 3545 O O . ALA A 1 455 ? -24.135 6.316 3.186 1.00 68.38 455 ALA A O 1
ATOM 3546 N N . ALA A 1 456 ? -24.858 6.038 5.297 1.00 66.31 456 ALA A N 1
ATOM 3547 C CA . ALA A 1 456 ? -26.222 5.573 5.023 1.00 66.31 456 ALA A CA 1
ATOM 3548 C C . ALA A 1 456 ? -26.325 4.151 4.431 1.00 66.31 456 ALA A C 1
ATOM 3550 O O . ALA A 1 456 ? -27.069 3.948 3.476 1.00 66.31 456 ALA A O 1
ATOM 3551 N N . GLY A 1 457 ? -25.630 3.167 5.018 1.00 68.62 457 GLY A N 1
ATOM 3552 C CA . GLY A 1 457 ? -25.722 1.762 4.599 1.00 68.62 457 GLY A CA 1
ATOM 3553 C C . GLY A 1 457 ? -24.832 1.399 3.411 1.00 68.62 457 GLY A C 1
ATOM 3554 O O . GLY A 1 457 ? -25.090 0.409 2.740 1.00 68.62 457 GLY A O 1
ATOM 3555 N N . ARG A 1 458 ? -23.819 2.224 3.115 1.00 76.00 458 ARG A N 1
ATOM 3556 C CA . ARG A 1 458 ? -22.993 2.144 1.895 1.00 76.00 458 ARG A CA 1
ATOM 3557 C C . ARG A 1 458 ? -21.633 1.484 2.095 1.00 76.00 458 ARG A C 1
ATOM 3559 O O . ARG A 1 458 ? -20.732 1.701 1.289 1.00 76.00 458 ARG A O 1
ATOM 3566 N N . VAL A 1 459 ? -21.458 0.721 3.170 1.00 85.38 459 VAL A N 1
ATOM 3567 C CA . VAL A 1 459 ? -20.289 -0.154 3.293 1.00 85.38 459 VAL A CA 1
ATOM 3568 C C . VAL A 1 459 ? -20.409 -1.248 2.237 1.00 85.38 459 VAL A C 1
ATOM 3570 O O . VAL A 1 459 ? -21.398 -1.975 2.234 1.00 85.38 459 VAL A O 1
ATOM 3573 N N . THR A 1 460 ? -19.430 -1.344 1.339 1.00 81.38 460 THR A N 1
ATOM 3574 C CA . THR A 1 460 ? -19.439 -2.316 0.232 1.00 81.38 460 THR A CA 1
ATOM 3575 C C . THR A 1 460 ? -18.491 -3.473 0.491 1.00 81.38 460 THR A C 1
ATOM 3577 O O . THR A 1 460 ? -18.885 -4.626 0.351 1.00 81.38 460 THR A O 1
ATOM 3580 N N . ARG A 1 461 ? -17.253 -3.185 0.903 1.00 87.06 461 ARG A N 1
ATOM 3581 C CA . ARG A 1 461 ? -16.210 -4.192 1.130 1.00 87.06 461 ARG A CA 1
ATOM 3582 C C . ARG A 1 461 ? -15.440 -3.919 2.414 1.00 87.06 461 ARG A C 1
ATOM 3584 O O . ARG A 1 461 ? -15.336 -2.785 2.882 1.00 87.06 461 ARG A O 1
ATOM 3591 N N . VAL A 1 462 ? -14.889 -4.986 2.978 1.00 92.94 462 VAL A N 1
ATOM 3592 C CA . VAL A 1 462 ? -14.033 -4.961 4.163 1.00 92.94 462 VAL A CA 1
ATOM 3593 C C . VAL A 1 462 ? -12.759 -5.747 3.866 1.00 92.94 462 VAL A C 1
ATOM 3595 O O . VAL A 1 462 ? -12.829 -6.879 3.391 1.00 92.94 462 VAL A O 1
ATOM 3598 N N . LEU A 1 463 ? -11.601 -5.154 4.148 1.00 90.25 463 LEU A N 1
ATOM 3599 C CA . LEU A 1 463 ? -10.301 -5.823 4.129 1.00 90.25 463 LEU A CA 1
ATOM 3600 C C . LEU A 1 463 ? -9.990 -6.354 5.530 1.00 90.25 463 LEU A C 1
ATOM 3602 O O . LEU A 1 463 ? -9.973 -5.572 6.476 1.00 90.25 463 LEU A O 1
ATOM 3606 N N . LEU A 1 464 ? -9.674 -7.643 5.654 1.00 91.44 464 LEU A N 1
ATOM 3607 C CA . LEU A 1 464 ? -9.200 -8.297 6.882 1.00 91.44 464 LEU A CA 1
ATOM 3608 C C . LEU A 1 464 ? -7.830 -8.942 6.657 1.00 91.44 464 LEU A C 1
ATOM 3610 O O . LEU A 1 464 ? -7.477 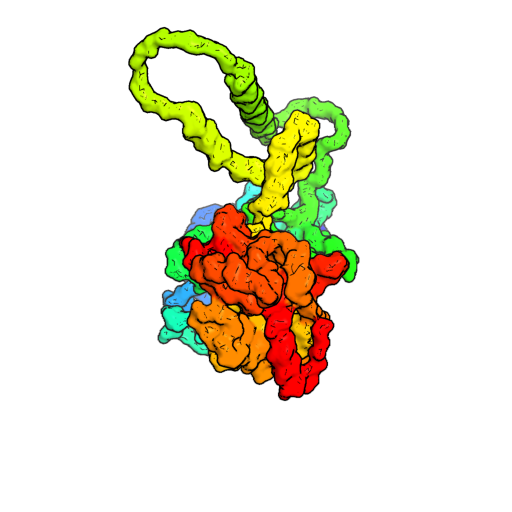-9.265 5.526 1.00 91.44 464 LEU A O 1
ATOM 3614 N N . GLY A 1 465 ? -7.028 -9.116 7.710 1.00 84.62 465 GLY A N 1
ATOM 3615 C CA . GLY A 1 465 ? -5.681 -9.711 7.640 1.00 84.62 465 GLY A CA 1
ATOM 3616 C C . GLY A 1 465 ? -4.603 -8.846 6.967 1.00 84.62 465 GLY A C 1
ATOM 3617 O O . GLY A 1 465 ? -3.452 -8.869 7.395 1.00 84.62 465 GLY A O 1
ATOM 3618 N N . GLY A 1 466 ? -4.974 -8.036 5.973 1.00 78.06 466 GLY A N 1
ATOM 3619 C CA . GLY A 1 466 ? -4.054 -7.236 5.168 1.00 78.06 466 GLY A CA 1
ATOM 3620 C C . GLY A 1 466 ? -3.326 -6.150 5.961 1.00 78.06 466 GLY A C 1
ATOM 3621 O O . GLY A 1 466 ? -3.840 -5.617 6.950 1.00 78.06 466 GLY A O 1
ATOM 3622 N N . ARG A 1 467 ? -2.119 -5.812 5.495 1.00 75.81 467 ARG A N 1
ATOM 3623 C CA . ARG A 1 467 ? -1.292 -4.722 6.039 1.00 75.81 467 ARG A CA 1
ATOM 3624 C C . ARG A 1 467 ? -1.488 -3.397 5.291 1.00 75.81 467 ARG A C 1
ATOM 3626 O O . ARG A 1 467 ? -1.053 -2.368 5.787 1.00 75.81 467 ARG A O 1
ATOM 3633 N N . SER A 1 468 ? -2.124 -3.404 4.120 1.00 72.44 468 SER A N 1
ATOM 3634 C CA . SER A 1 468 ? -2.389 -2.195 3.338 1.00 72.44 468 SER A CA 1
ATOM 3635 C C . SER A 1 468 ? -3.603 -2.356 2.424 1.00 72.44 468 SER A C 1
ATOM 3637 O O . SER A 1 468 ? -3.919 -3.476 2.019 1.00 72.44 468 SER A O 1
ATOM 3639 N N . VAL A 1 469 ? -4.259 -1.241 2.102 1.00 64.69 469 VAL A N 1
ATOM 3640 C CA . VAL A 1 469 ? -5.351 -1.142 1.116 1.00 64.69 469 VAL A CA 1
ATOM 3641 C C . VAL A 1 469 ? -4.879 -0.643 -0.248 1.00 64.69 469 VAL A C 1
ATOM 3643 O O . VAL A 1 469 ? -5.629 -0.717 -1.223 1.00 64.69 469 VAL A O 1
ATOM 3646 N N . HIS A 1 470 ? -3.657 -0.111 -0.325 1.00 59.91 470 HIS A N 1
ATOM 3647 C CA . HIS A 1 470 ? -3.075 0.301 -1.595 1.00 59.91 470 HIS A CA 1
ATOM 3648 C C . HIS A 1 470 ? -2.707 -0.936 -2.409 1.00 59.91 470 HIS A C 1
ATOM 3650 O O . HIS A 1 470 ? -2.298 -1.962 -1.856 1.00 59.91 470 HIS A O 1
ATOM 3656 N N . GLY A 1 471 ? -2.872 -0.823 -3.731 1.00 53.19 471 GLY A N 1
ATOM 3657 C CA . GLY A 1 471 ? -2.607 -1.901 -4.686 1.00 53.19 471 GLY A CA 1
ATOM 3658 C C . GLY A 1 471 ? -1.257 -2.571 -4.444 1.00 53.19 471 GLY A C 1
ATOM 3659 O O . GLY A 1 471 ? -0.333 -1.949 -3.917 1.00 53.19 471 GLY A O 1
ATOM 3660 N N . ILE A 1 472 ? -1.163 -3.851 -4.796 1.00 40.53 472 ILE A N 1
ATOM 3661 C CA . ILE A 1 472 ? -0.024 -4.757 -4.579 1.00 40.53 472 ILE A CA 1
ATOM 3662 C C . ILE A 1 472 ? 0.557 -4.932 -3.157 1.00 40.53 472 ILE A C 1
ATOM 3664 O O . ILE A 1 472 ? 1.280 -5.906 -2.931 1.00 40.53 472 ILE A O 1
ATOM 3668 N N . PHE A 1 473 ? 0.194 -4.108 -2.170 1.00 45.06 473 PHE A N 1
ATOM 3669 C CA . PHE A 1 473 ? 0.495 -4.345 -0.748 1.00 45.06 473 PHE A CA 1
ATOM 3670 C C . PHE A 1 473 ? -0.588 -5.183 -0.031 1.00 45.06 473 PHE A C 1
ATOM 3672 O O . PHE A 1 473 ? -0.481 -5.432 1.172 1.00 45.06 473 PHE A O 1
ATOM 3679 N N . LEU A 1 474 ? -1.569 -5.705 -0.781 1.00 48.59 474 LEU A N 1
ATOM 3680 C CA . LEU A 1 474 ? -2.556 -6.723 -0.374 1.00 48.59 474 LEU A CA 1
ATOM 3681 C C . LEU A 1 474 ? -1.940 -8.110 -0.067 1.00 48.59 474 LEU A C 1
ATOM 3683 O O . LEU A 1 474 ? -2.615 -9.139 -0.146 1.00 48.59 474 LEU A O 1
ATOM 3687 N N . GLU A 1 475 ? -0.667 -8.179 0.325 1.00 41.84 475 GLU A N 1
ATOM 3688 C CA . GLU A 1 475 ? -0.102 -9.409 0.873 1.00 41.84 475 GLU A CA 1
ATOM 3689 C C . GLU A 1 475 ? -0.855 -9.783 2.161 1.00 41.84 475 GLU A C 1
ATOM 3691 O O . GLU A 1 475 ? -0.977 -8.982 3.091 1.00 41.84 475 GLU A O 1
ATOM 3696 N N . SER A 1 476 ? -1.363 -11.020 2.208 1.00 55.03 476 SER A N 1
ATOM 3697 C CA . SER A 1 476 ? -2.157 -11.628 3.298 1.00 55.03 476 SER A CA 1
ATOM 3698 C C . SER A 1 476 ? -3.567 -11.064 3.571 1.00 55.03 476 SER A C 1
ATOM 3700 O O . SER A 1 476 ? -4.210 -11.490 4.530 1.00 55.03 476 SER A O 1
ATOM 3702 N N . GLY A 1 477 ? -4.084 -10.163 2.727 1.00 67.56 477 GLY A N 1
ATOM 3703 C CA . GLY A 1 477 ? -5.410 -9.562 2.902 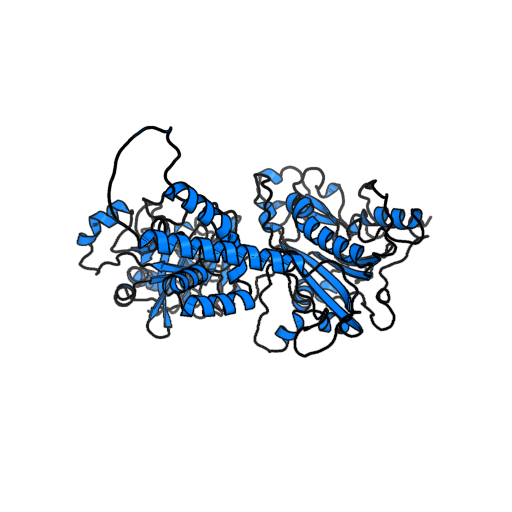1.00 67.56 477 GLY A CA 1
ATOM 3704 C C . GLY A 1 477 ? -6.575 -10.335 2.274 1.00 67.56 477 GLY A C 1
ATOM 3705 O O . GLY A 1 477 ? -6.550 -10.640 1.085 1.00 67.56 477 GLY A O 1
ATOM 3706 N N . ASP A 1 478 ? -7.635 -10.583 3.046 1.00 80.94 478 ASP A N 1
ATOM 3707 C CA . ASP A 1 478 ? -8.932 -11.042 2.545 1.00 80.94 478 ASP A CA 1
ATOM 3708 C C . ASP A 1 478 ? -9.888 -9.861 2.368 1.00 80.94 478 ASP A C 1
ATOM 3710 O O . ASP A 1 478 ? -10.305 -9.242 3.346 1.00 80.94 478 ASP A O 1
ATOM 3714 N N . VAL A 1 479 ? -10.279 -9.579 1.123 1.00 86.19 479 VAL A N 1
ATOM 3715 C CA . VAL A 1 479 ? -11.392 -8.666 0.828 1.00 86.19 479 VAL A CA 1
ATOM 3716 C C . VAL A 1 479 ? -12.707 -9.450 0.848 1.00 86.19 479 VAL A C 1
ATOM 3718 O O . VAL A 1 479 ? -12.849 -10.513 0.224 1.00 86.19 479 VAL A O 1
ATOM 3721 N N . VAL A 1 480 ? -13.674 -8.933 1.602 1.00 88.44 480 VAL A N 1
ATOM 3722 C CA . VAL A 1 480 ? -14.980 -9.547 1.839 1.00 88.44 480 VAL A CA 1
ATOM 3723 C C . VAL A 1 480 ? -16.080 -8.518 1.590 1.00 88.44 480 VAL A C 1
ATOM 3725 O O . VAL A 1 480 ? -16.069 -7.446 2.188 1.00 88.44 480 VAL A O 1
ATOM 3728 N N . GLU A 1 481 ? -17.031 -8.847 0.716 1.00 89.12 481 GLU A N 1
ATOM 3729 C CA . GLU A 1 481 ? -18.226 -8.027 0.481 1.00 89.12 481 GLU A CA 1
ATOM 3730 C C . GLU A 1 481 ? -19.085 -7.931 1.754 1.00 89.12 481 GLU A C 1
ATOM 3732 O O . GLU A 1 481 ? -19.227 -8.908 2.501 1.00 89.12 481 GLU A O 1
ATOM 3737 N N . ALA A 1 482 ? -19.697 -6.774 1.978 1.00 93.00 482 ALA A N 1
ATOM 3738 C CA . ALA A 1 482 ? -20.699 -6.568 3.011 1.00 93.00 482 ALA A CA 1
ATOM 3739 C C . ALA A 1 482 ? -22.101 -6.926 2.485 1.00 93.00 482 ALA A C 1
ATOM 3741 O O . ALA A 1 482 ? -22.491 -6.546 1.385 1.00 93.00 482 ALA A O 1
ATOM 3742 N N . GLU A 1 483 ? -22.874 -7.645 3.296 1.00 93.44 483 GLU A N 1
ATOM 3743 C CA . GLU A 1 483 ? -24.307 -7.886 3.082 1.00 93.44 483 GLU A CA 1
ATOM 3744 C C . GLU A 1 483 ? -25.139 -6.657 3.493 1.00 93.44 483 GLU A C 1
ATOM 3746 O O . GLU A 1 483 ? -26.185 -6.372 2.913 1.00 93.44 483 GLU A O 1
ATOM 3751 N N . GLY A 1 484 ? -24.658 -5.907 4.489 1.00 92.81 484 GLY A N 1
ATOM 3752 C CA . GLY A 1 484 ? -25.272 -4.673 4.964 1.00 92.81 484 GLY A CA 1
ATOM 3753 C C . GLY A 1 484 ? -24.641 -4.172 6.261 1.00 92.81 484 GLY A C 1
ATOM 3754 O O . GLY A 1 484 ? -23.679 -4.749 6.774 1.00 92.81 484 GLY A O 1
ATOM 3755 N N . SER A 1 485 ? -25.196 -3.092 6.813 1.00 95.44 485 SER A N 1
ATOM 3756 C CA . SER A 1 485 ? -24.726 -2.495 8.064 1.00 95.44 485 SER A CA 1
ATOM 3757 C C . SER A 1 485 ? -25.878 -2.076 8.988 1.00 95.44 485 SER A C 1
ATOM 3759 O O . SER A 1 485 ? -26.966 -1.697 8.551 1.00 95.44 485 SER A O 1
ATOM 3761 N N . VAL A 1 486 ? -25.639 -2.150 10.300 1.00 96.06 486 VAL A N 1
ATOM 3762 C CA . VAL A 1 486 ? -26.593 -1.797 11.358 1.00 96.06 486 VAL A CA 1
ATOM 3763 C C . VAL A 1 486 ? -25.934 -0.787 12.295 1.00 96.06 486 VAL A C 1
ATOM 3765 O O . VAL A 1 486 ? -25.095 -1.144 13.122 1.00 96.06 486 VAL A O 1
ATOM 3768 N N . ARG A 1 487 ? -26.302 0.494 12.174 1.00 96.00 487 ARG A N 1
ATOM 3769 C CA . ARG A 1 487 ? -25.868 1.542 13.118 1.00 96.00 487 ARG A CA 1
ATOM 3770 C C . ARG A 1 487 ? -26.574 1.395 14.463 1.00 96.00 487 ARG A C 1
ATOM 3772 O O . ARG A 1 487 ? -27.744 1.010 14.523 1.00 96.00 487 ARG A O 1
ATOM 3779 N N . HIS A 1 488 ? -25.892 1.771 15.541 1.00 96.06 488 HIS A N 1
ATOM 3780 C CA . HIS A 1 488 ? -26.518 1.888 16.850 1.00 96.06 488 HIS A CA 1
ATOM 3781 C C . HIS A 1 488 ? -27.616 2.962 16.817 1.00 96.06 488 HIS A C 1
ATOM 3783 O O . HIS A 1 488 ? -27.404 4.090 16.377 1.00 96.06 488 HIS A O 1
ATOM 3789 N N . HIS A 1 489 ? -28.805 2.607 17.296 1.00 93.88 489 HIS A N 1
ATOM 3790 C CA . HIS A 1 489 ? -30.011 3.437 17.228 1.00 93.88 489 HIS A CA 1
ATOM 3791 C C . HIS A 1 489 ? -29.913 4.777 17.982 1.00 93.88 489 HIS A C 1
ATOM 3793 O O . HIS A 1 489 ? -30.601 5.732 17.629 1.00 93.88 489 HIS A O 1
ATOM 3799 N N . GLU A 1 490 ? -29.047 4.867 18.995 1.00 93.00 490 GLU A N 1
ATOM 3800 C CA . GLU A 1 490 ? -28.796 6.110 19.738 1.00 93.00 490 GLU A CA 1
ATOM 3801 C C . GLU A 1 490 ? -27.745 7.023 19.079 1.00 93.00 490 GLU A C 1
ATOM 3803 O O . GLU A 1 490 ? -27.544 8.139 19.556 1.00 93.00 490 GLU A O 1
ATOM 3808 N N . TYR A 1 491 ? -27.090 6.589 17.991 1.00 93.12 491 TYR A N 1
ATOM 3809 C CA . TYR A 1 491 ? -26.053 7.378 17.325 1.00 93.12 491 TYR A CA 1
ATOM 3810 C C . TYR A 1 491 ? -26.558 8.764 16.907 1.00 93.12 491 TYR A C 1
ATOM 3812 O O . TYR A 1 491 ? -27.525 8.893 16.148 1.00 93.12 491 TYR A O 1
ATOM 3820 N N . ARG A 1 492 ? -25.848 9.815 17.332 1.00 89.94 492 ARG A N 1
ATOM 3821 C CA . ARG A 1 492 ? -26.055 11.187 16.853 1.00 89.94 492 ARG A CA 1
ATOM 3822 C C . ARG A 1 492 ? -24.712 11.882 16.674 1.00 89.94 492 ARG A C 1
ATOM 3824 O O . ARG A 1 492 ? -23.930 11.993 17.613 1.00 89.94 492 ARG A O 1
ATOM 3831 N N . ARG A 1 493 ? -24.451 12.396 15.470 1.00 84.38 493 ARG A N 1
ATOM 3832 C CA . ARG A 1 493 ? -23.174 13.038 15.125 1.00 84.38 493 ARG A CA 1
ATOM 3833 C C . ARG A 1 493 ? -22.842 14.187 16.089 1.00 84.38 493 ARG A C 1
ATOM 3835 O O . ARG A 1 493 ? -23.619 15.127 16.221 1.00 84.38 493 ARG A O 1
ATOM 3842 N N . GLY A 1 494 ? -21.673 14.112 16.729 1.00 78.62 494 GLY A N 1
ATOM 3843 C CA . GLY A 1 494 ? -21.176 15.114 17.683 1.00 78.62 494 GLY A CA 1
ATOM 3844 C C . GLY A 1 494 ? -21.715 14.990 19.116 1.00 78.62 494 GLY A C 1
ATOM 3845 O O . GLY A 1 494 ? -21.242 15.711 19.996 1.00 78.62 494 GLY A O 1
ATOM 3846 N N . ILE A 1 495 ? -22.657 14.076 19.367 1.00 88.38 495 ILE A N 1
ATOM 3847 C CA . ILE A 1 495 ? -23.173 13.766 20.705 1.00 88.38 495 ILE A CA 1
ATOM 3848 C C . ILE A 1 495 ? -22.408 12.553 21.265 1.00 88.38 495 ILE A C 1
ATOM 3850 O O . ILE A 1 495 ? -22.189 11.599 20.521 1.00 88.38 495 ILE A O 1
ATOM 3854 N N . PRO A 1 496 ? -22.005 12.562 22.548 1.00 91.31 496 PRO A N 1
ATOM 3855 C CA . PRO A 1 496 ? -21.395 11.402 23.194 1.00 91.31 496 PRO A CA 1
ATOM 3856 C C . PRO A 1 496 ? -22.279 10.147 23.206 1.00 91.31 496 PRO A C 1
ATOM 3858 O O . PRO A 1 496 ? -23.451 10.215 23.583 1.00 91.31 496 PRO A O 1
ATOM 3861 N N . GLY A 1 497 ? -21.677 8.994 22.910 1.00 91.31 497 GLY A N 1
ATOM 3862 C CA . GLY A 1 497 ? -22.318 7.679 22.932 1.00 91.31 497 GLY A CA 1
ATOM 3863 C C . GLY A 1 497 ? -22.882 7.216 21.582 1.00 91.31 497 GLY A C 1
ATOM 3864 O O . GLY A 1 497 ? -23.213 8.002 20.697 1.00 91.31 497 GLY A O 1
ATOM 3865 N N . GLY A 1 498 ? -22.990 5.896 21.429 1.00 91.69 498 GLY A N 1
ATOM 3866 C CA . GLY A 1 498 ? -23.631 5.251 20.287 1.00 91.69 498 GLY A CA 1
ATOM 3867 C C . GLY A 1 498 ? -22.897 5.357 18.948 1.00 91.69 498 GLY A C 1
ATOM 3868 O O . GLY A 1 498 ? -23.489 4.984 17.945 1.00 91.69 498 GLY A O 1
ATOM 3869 N N . ASP A 1 499 ? -21.651 5.835 18.872 1.00 95.75 499 ASP A N 1
ATOM 3870 C CA . ASP A 1 499 ? -20.888 5.901 17.610 1.00 95.75 499 ASP A CA 1
ATOM 3871 C C . ASP A 1 499 ? -20.344 4.525 17.187 1.00 95.75 499 ASP A C 1
ATOM 3873 O O . ASP A 1 499 ? -19.142 4.322 17.074 1.00 95.75 499 ASP A O 1
ATOM 3877 N N . LEU A 1 500 ? -21.255 3.572 16.961 1.00 96.75 500 LEU A N 1
ATOM 3878 C CA . LEU A 1 500 ? -20.972 2.195 16.558 1.00 96.75 500 LEU A CA 1
ATOM 3879 C C . LEU A 1 500 ? -21.851 1.748 15.382 1.00 96.75 500 LEU A C 1
ATOM 3881 O O . LEU A 1 500 ? -23.063 1.981 15.358 1.00 96.75 500 LEU A O 1
ATOM 3885 N N . VAL A 1 501 ? -21.249 1.030 14.440 1.00 97.38 501 VAL A N 1
ATOM 3886 C CA . VAL A 1 501 ? -21.926 0.284 13.375 1.00 97.38 501 VAL A CA 1
ATOM 3887 C C . VAL A 1 501 ? -21.399 -1.140 13.334 1.00 97.38 501 VAL A C 1
ATOM 3889 O O . VAL A 1 501 ? -20.203 -1.375 13.488 1.00 97.38 501 VAL A O 1
ATOM 3892 N N . LEU A 1 502 ? -22.303 -2.087 13.114 1.00 97.88 502 LEU A N 1
ATOM 3893 C CA . LEU A 1 502 ? -21.967 -3.471 12.811 1.00 97.88 502 LEU A CA 1
ATOM 3894 C C . LEU A 1 502 ? -22.136 -3.696 11.312 1.00 97.88 502 LEU A C 1
ATOM 3896 O O . LEU A 1 502 ? -23.217 -3.467 10.776 1.00 97.88 502 LEU A O 1
ATOM 3900 N N . VAL A 1 503 ? -21.073 -4.128 10.645 1.00 97.88 503 VAL A N 1
ATOM 3901 C CA . VAL A 1 503 ? -21.070 -4.547 9.243 1.00 97.88 503 VAL A CA 1
ATOM 3902 C C . VAL A 1 503 ? -21.200 -6.066 9.211 1.00 97.88 503 VAL A C 1
ATOM 3904 O O . VAL A 1 503 ? -20.407 -6.778 9.834 1.00 97.88 503 VAL A O 1
ATOM 3907 N N . VAL A 1 504 ? -22.210 -6.555 8.496 1.00 97.50 504 VAL A N 1
ATOM 3908 C CA . VAL A 1 504 ? -22.450 -7.985 8.285 1.00 97.50 504 VAL A CA 1
ATOM 3909 C C . VAL A 1 504 ? -21.747 -8.394 6.996 1.00 97.50 504 VAL A C 1
ATOM 3911 O O . VAL A 1 504 ? -22.023 -7.842 5.934 1.00 97.50 504 VAL A O 1
ATOM 3914 N N . LEU A 1 505 ? -20.822 -9.345 7.083 1.00 97.19 505 LEU A N 1
ATOM 3915 C CA . LEU A 1 505 ? -20.054 -9.849 5.945 1.00 97.19 505 LEU A CA 1
ATOM 3916 C C . LEU A 1 505 ? -20.850 -10.905 5.171 1.00 97.19 505 LEU A C 1
ATOM 3918 O O . LEU A 1 505 ? -21.445 -11.801 5.773 1.00 97.19 505 LEU A O 1
ATOM 3922 N N . ALA A 1 506 ? -20.798 -10.875 3.839 1.00 94.38 506 ALA A N 1
ATOM 3923 C CA . ALA A 1 506 ? -21.504 -11.822 2.965 1.00 94.38 506 ALA A CA 1
ATOM 3924 C C . ALA A 1 506 ? -21.006 -13.283 3.079 1.00 94.38 506 ALA A C 1
ATOM 3926 O O . ALA A 1 506 ? -21.683 -14.211 2.642 1.00 94.38 506 ALA A O 1
ATOM 3927 N N . LYS A 1 507 ? -19.826 -13.500 3.670 1.00 93.38 507 LYS A N 1
ATOM 3928 C CA . LYS A 1 507 ? -19.230 -14.813 3.974 1.00 93.38 507 LYS A CA 1
ATOM 3929 C C . LYS A 1 507 ? -18.428 -14.730 5.273 1.00 93.38 507 LYS A C 1
ATOM 3931 O O . LYS A 1 507 ? -18.089 -13.635 5.716 1.00 93.38 507 LYS A O 1
ATOM 3936 N N . GLU A 1 508 ? -18.111 -15.879 5.861 1.00 95.38 508 GLU A N 1
ATOM 3937 C CA . GLU A 1 508 ? -17.197 -15.951 7.005 1.00 95.38 508 GLU A CA 1
ATOM 3938 C C . GLU A 1 508 ? -15.792 -15.451 6.634 1.00 95.38 508 GLU A C 1
ATOM 3940 O O . GLU A 1 508 ? -15.268 -15.738 5.551 1.00 95.38 508 GLU A O 1
ATOM 3945 N N . ALA A 1 509 ? -15.194 -14.683 7.543 1.00 94.25 509 ALA A N 1
ATOM 3946 C CA . ALA A 1 509 ? -13.795 -14.290 7.490 1.00 94.25 509 ALA A CA 1
ATOM 3947 C C . ALA A 1 509 ? -12.882 -15.477 7.840 1.00 94.25 509 ALA A C 1
ATOM 3949 O O . ALA A 1 509 ? -13.268 -16.374 8.589 1.00 94.25 509 ALA A O 1
ATOM 3950 N N . LYS A 1 510 ? -11.645 -15.474 7.327 1.00 91.75 510 LYS A N 1
ATOM 3951 C CA . LYS A 1 510 ? -10.642 -16.502 7.676 1.00 91.75 510 LYS A CA 1
ATOM 3952 C C . LYS A 1 510 ? -9.891 -16.179 8.969 1.00 91.75 510 LYS A C 1
ATOM 3954 O O . LYS A 1 510 ? -9.239 -17.044 9.546 1.00 91.75 510 LYS A O 1
ATOM 3959 N N . GLN A 1 511 ? -9.922 -14.913 9.366 1.00 91.69 511 GLN A N 1
ATOM 3960 C CA . GLN A 1 511 ? -9.243 -14.360 10.525 1.00 91.69 511 GLN A CA 1
ATOM 3961 C C . GLN A 1 511 ? -10.049 -14.683 11.792 1.00 91.69 511 GLN A C 1
ATOM 3963 O O . GLN A 1 511 ? -11.275 -14.773 11.755 1.00 91.69 511 GLN A O 1
ATOM 3968 N N . ALA A 1 512 ? -9.363 -14.868 12.920 1.00 92.94 512 ALA A N 1
ATOM 3969 C CA . ALA A 1 512 ? -10.030 -15.078 14.200 1.00 92.94 512 ALA A CA 1
ATOM 3970 C C . ALA A 1 512 ? -10.736 -13.791 14.656 1.00 92.94 512 ALA A C 1
ATOM 3972 O O . ALA A 1 512 ? -10.201 -12.696 14.495 1.00 92.94 512 ALA A O 1
ATOM 3973 N N . ALA A 1 513 ? -11.925 -13.935 15.239 1.00 95.44 513 ALA A N 1
ATOM 3974 C CA . ALA A 1 513 ? -12.632 -12.833 15.878 1.00 95.44 513 ALA A CA 1
ATOM 3975 C C . ALA A 1 513 ? -11.976 -12.456 17.218 1.00 95.44 513 ALA A C 1
ATOM 3977 O O . ALA A 1 513 ? -11.528 -13.329 17.964 1.00 95.44 513 ALA A O 1
ATOM 3978 N N . LEU A 1 514 ? -11.952 -11.161 17.528 1.00 96.31 514 LEU A N 1
ATOM 3979 C CA . LEU A 1 514 ? -11.385 -10.614 18.756 1.00 96.31 514 LEU A CA 1
ATOM 3980 C C . LEU A 1 514 ? -12.419 -10.620 19.896 1.00 96.31 514 LEU A C 1
ATOM 3982 O O . LEU A 1 514 ? -13.518 -10.083 19.745 1.00 96.31 514 LEU A O 1
ATOM 3986 N N . SER A 1 515 ? -12.055 -11.187 21.050 1.00 96.06 515 SER A N 1
ATOM 3987 C CA . SER A 1 515 ? -12.879 -11.167 22.268 1.00 96.06 515 SER A CA 1
ATOM 3988 C C . SER A 1 515 ? -12.895 -9.783 22.927 1.00 96.06 515 SER A C 1
ATOM 3990 O O . SER A 1 515 ? -11.977 -8.976 22.751 1.00 96.06 515 SER A O 1
ATOM 3992 N N . ILE A 1 516 ? -13.948 -9.481 23.690 1.00 97.44 516 ILE A N 1
ATOM 3993 C CA . ILE A 1 516 ? -14.174 -8.140 24.250 1.00 97.44 516 ILE A CA 1
ATOM 3994 C C . ILE A 1 516 ? -13.640 -8.070 25.685 1.00 97.44 516 ILE A C 1
ATOM 3996 O O . ILE A 1 516 ? -13.875 -8.956 26.505 1.00 97.44 516 ILE A O 1
ATOM 4000 N N . ALA A 1 517 ? -12.922 -6.993 26.006 1.00 96.94 517 ALA A N 1
ATOM 4001 C CA . ALA A 1 517 ? -12.465 -6.719 27.363 1.00 96.94 517 ALA A CA 1
ATOM 4002 C C . ALA A 1 517 ? -13.616 -6.180 28.222 1.00 96.94 517 ALA A C 1
ATOM 4004 O O . ALA A 1 517 ? -14.376 -5.310 27.783 1.00 96.94 517 ALA A O 1
ATOM 4005 N N . SER A 1 518 ? -13.723 -6.624 29.474 1.00 95.44 518 SER A N 1
ATOM 4006 C CA . SER A 1 518 ? -14.650 -5.998 30.424 1.00 95.44 518 SER A CA 1
ATOM 4007 C C . SER A 1 518 ? -14.142 -4.606 30.850 1.00 95.44 518 SER A C 1
ATOM 4009 O O . SER A 1 518 ? -12.945 -4.310 30.773 1.00 95.44 518 SER A O 1
ATOM 4011 N N . ARG A 1 519 ? -15.035 -3.729 31.341 1.00 93.94 519 ARG A N 1
ATOM 4012 C CA . ARG A 1 519 ? -14.627 -2.447 31.966 1.00 93.94 519 ARG A CA 1
ATOM 4013 C C . ARG A 1 519 ? -13.644 -2.703 33.124 1.00 93.94 519 ARG A C 1
ATOM 4015 O O . ARG A 1 519 ? -12.665 -1.985 33.288 1.00 93.94 519 ARG A O 1
ATOM 4022 N N . GLU A 1 520 ? -13.906 -3.785 33.849 1.00 93.81 520 GLU A N 1
ATOM 4023 C CA . GLU A 1 520 ? -13.132 -4.520 34.859 1.00 93.81 520 GLU A CA 1
ATOM 4024 C C . GLU A 1 520 ? -11.644 -4.687 34.559 1.00 93.81 520 GLU A C 1
ATOM 4026 O O . GLU A 1 520 ? -10.761 -4.546 35.407 1.00 93.81 520 GLU A O 1
ATOM 4031 N N . GLU A 1 521 ? -11.412 -5.123 33.325 1.00 95.12 521 GLU A N 1
ATOM 4032 C CA . GLU A 1 521 ? -10.108 -5.424 32.752 1.00 95.12 521 GLU A CA 1
ATOM 4033 C C . GLU A 1 521 ? -9.437 -4.128 32.294 1.00 95.12 521 GLU A C 1
ATOM 4035 O O . GLU A 1 521 ? -8.338 -3.830 32.752 1.00 95.12 521 GLU A O 1
ATOM 4040 N N . LEU A 1 522 ? -10.137 -3.298 31.511 1.00 94.56 522 LEU A N 1
ATOM 4041 C CA . LEU A 1 522 ? -9.616 -2.016 31.020 1.00 94.56 522 LEU A CA 1
ATOM 4042 C C . LEU A 1 522 ? -9.190 -1.058 32.152 1.00 94.56 522 LEU A C 1
ATOM 4044 O O . LEU A 1 522 ? -8.162 -0.401 32.033 1.00 94.56 522 LEU A O 1
ATOM 4048 N N . MET A 1 523 ? -9.933 -0.990 33.264 1.00 91.69 523 MET A N 1
ATOM 4049 C CA . MET A 1 523 ? -9.603 -0.119 34.409 1.00 91.69 523 MET A CA 1
ATOM 4050 C C . MET A 1 523 ? -8.301 -0.486 35.146 1.00 91.69 523 MET A C 1
ATOM 4052 O O . MET A 1 523 ? -7.877 0.270 36.020 1.00 91.69 523 MET A O 1
ATOM 4056 N N . LYS A 1 524 ? -7.685 -1.638 34.850 1.00 92.12 524 LYS A N 1
ATOM 4057 C CA . LYS A 1 524 ? -6.397 -2.052 35.439 1.00 92.12 524 LYS A CA 1
ATOM 4058 C C . LYS A 1 524 ? -5.198 -1.607 34.602 1.00 92.12 524 LYS A C 1
ATOM 4060 O O . LYS A 1 524 ? -4.078 -1.610 35.110 1.00 92.12 524 LYS A O 1
ATOM 4065 N N . GLU A 1 525 ? -5.437 -1.226 33.352 1.00 92.69 525 GLU A N 1
ATOM 4066 C CA . GLU A 1 525 ? -4.399 -0.822 32.414 1.00 92.69 525 GLU A CA 1
ATOM 4067 C C . GLU A 1 525 ? -4.092 0.676 32.525 1.00 92.69 525 GLU A C 1
ATOM 4069 O O . GLU A 1 525 ? -4.935 1.486 32.906 1.00 92.69 525 GLU A O 1
ATOM 4074 N N . ASN A 1 526 ? -2.861 1.052 32.174 1.00 88.75 526 ASN A N 1
ATOM 4075 C CA . ASN A 1 526 ? -2.423 2.455 32.118 1.00 88.75 526 ASN A CA 1
ATOM 4076 C C . ASN A 1 526 ? -2.213 2.943 30.677 1.00 88.75 526 ASN A C 1
ATOM 4078 O O . ASN A 1 526 ? -2.066 4.141 30.433 1.00 88.75 526 ASN A O 1
ATOM 4082 N N . GLU A 1 527 ? -2.185 2.018 29.721 1.00 91.81 527 GLU A N 1
ATOM 4083 C CA . GLU A 1 527 ? -1.926 2.259 28.308 1.00 91.81 527 GLU A CA 1
ATOM 4084 C C . GLU A 1 527 ? -2.836 1.355 27.472 1.00 91.81 527 GLU A C 1
ATOM 4086 O O . GLU A 1 527 ? -3.251 0.279 27.906 1.00 91.81 527 GLU A O 1
ATOM 4091 N N . ILE A 1 528 ? -3.142 1.802 26.263 1.00 94.75 528 ILE A N 1
ATOM 4092 C CA . ILE A 1 528 ? -3.898 1.060 25.256 1.00 94.75 528 ILE A CA 1
ATOM 4093 C C . ILE A 1 528 ? -3.088 0.982 23.962 1.00 94.75 528 ILE A C 1
ATOM 4095 O O . ILE A 1 528 ? -2.251 1.844 23.700 1.00 94.75 528 ILE A O 1
ATOM 4099 N N . THR A 1 529 ? -3.359 -0.014 23.120 1.00 96.00 529 THR A N 1
ATOM 4100 C CA . THR A 1 529 ? -2.841 -0.044 21.742 1.00 96.00 529 THR A CA 1
ATOM 4101 C C . THR A 1 529 ? -3.977 0.275 20.777 1.00 96.00 529 THR A C 1
ATOM 4103 O O . THR A 1 529 ? -4.899 -0.523 20.645 1.00 96.00 529 THR A O 1
ATOM 4106 N N . ALA A 1 530 ? -3.941 1.429 20.114 1.00 96.56 530 ALA A N 1
ATOM 4107 C CA . ALA A 1 530 ? -4.855 1.751 19.017 1.00 96.56 530 ALA A CA 1
ATOM 4108 C C . ALA A 1 530 ? -4.259 1.254 17.691 1.00 96.56 530 ALA A C 1
ATOM 4110 O O . ALA A 1 530 ? -3.056 1.414 17.472 1.00 96.56 530 ALA A O 1
ATOM 4111 N N . VAL A 1 531 ? -5.071 0.654 16.818 1.00 95.81 531 VAL A N 1
ATOM 4112 C CA . VAL A 1 531 ? -4.633 0.138 15.507 1.00 95.81 531 VAL A CA 1
ATOM 4113 C C . VAL A 1 531 ? -5.642 0.543 14.442 1.00 95.81 531 VAL A C 1
ATOM 4115 O O . VAL A 1 531 ? -6.851 0.451 14.655 1.00 95.81 531 VAL A O 1
ATOM 4118 N N . GLY A 1 532 ? -5.151 0.949 13.277 1.00 94.06 532 GLY A N 1
ATOM 4119 C CA . GLY A 1 532 ? -5.998 1.367 12.168 1.00 94.06 532 GLY A CA 1
ATOM 4120 C C . GLY A 1 532 ? -5.217 1.586 10.879 1.00 94.06 532 GLY A C 1
ATOM 4121 O O . GLY A 1 532 ? -4.029 1.265 10.788 1.00 94.06 532 GLY A O 1
ATOM 4122 N N . PHE A 1 533 ? -5.938 2.090 9.883 1.00 88.06 533 PHE A N 1
ATOM 4123 C CA . PHE A 1 533 ? -5.473 2.422 8.536 1.00 88.06 533 PHE A CA 1
ATOM 4124 C C . PHE A 1 533 ? -5.540 3.939 8.269 1.00 88.06 533 PHE A C 1
ATOM 4126 O O . PHE A 1 533 ? -5.682 4.371 7.123 1.00 88.06 533 PHE A O 1
ATOM 4133 N N . GLY A 1 534 ? -5.527 4.759 9.321 1.00 78.31 534 GLY A N 1
ATOM 4134 C CA . GLY A 1 534 ? -5.624 6.209 9.229 1.00 78.31 534 GLY A CA 1
ATOM 4135 C C . GLY A 1 534 ? -4.330 6.919 8.852 1.00 78.31 534 GLY A C 1
ATOM 4136 O O . GLY A 1 534 ? -3.286 6.323 8.589 1.00 78.31 534 GLY A O 1
ATOM 4137 N N . ASN A 1 535 ? -4.428 8.243 8.810 1.00 68.19 535 ASN A N 1
ATOM 4138 C CA . ASN A 1 535 ? -3.339 9.118 8.403 1.00 68.19 535 ASN A CA 1
ATOM 4139 C C . ASN A 1 535 ? -2.152 9.071 9.373 1.00 68.19 535 ASN A C 1
ATOM 4141 O O . ASN A 1 535 ? -2.291 9.107 10.596 1.00 68.19 535 ASN A O 1
ATOM 4145 N N . ALA A 1 536 ? -0.955 9.097 8.794 1.00 62.31 536 ALA A N 1
ATOM 4146 C CA . ALA A 1 536 ? 0.307 9.184 9.512 1.00 62.31 536 ALA A CA 1
ATOM 4147 C C . ALA A 1 536 ? 0.613 10.599 10.038 1.00 62.31 536 ALA A C 1
ATOM 4149 O O . ALA A 1 536 ? 1.564 10.780 10.797 1.00 62.31 536 ALA A O 1
ATOM 4150 N N . ASP A 1 537 ? -0.165 11.607 9.653 1.00 57.88 537 ASP A N 1
ATOM 4151 C CA . ASP A 1 537 ? 0.058 13.001 10.019 1.00 57.88 537 ASP A CA 1
ATOM 4152 C C . ASP A 1 537 ? -1.252 13.784 10.201 1.00 57.88 537 ASP A C 1
ATOM 4154 O O . ASP A 1 537 ? -2.309 13.439 9.671 1.00 57.88 537 ASP A O 1
ATOM 4158 N N . GLN A 1 538 ? -1.148 14.891 10.939 1.00 59.78 538 GLN A N 1
ATOM 4159 C CA . GLN A 1 538 ? -2.269 15.754 11.321 1.00 59.78 538 GLN A CA 1
ATOM 4160 C C . GLN A 1 538 ? -2.881 16.559 10.163 1.00 59.78 538 GLN A C 1
ATOM 4162 O O . GLN A 1 538 ? -3.913 17.197 10.360 1.00 59.78 538 GLN A O 1
ATOM 4167 N N . TRP A 1 539 ? -2.265 16.566 8.980 1.00 55.69 539 TRP A N 1
ATOM 4168 C CA . TRP A 1 539 ? -2.775 17.250 7.788 1.00 55.69 539 TRP A CA 1
ATOM 4169 C C . TRP A 1 539 ? -3.439 16.288 6.801 1.00 55.69 539 TRP A C 1
ATOM 4171 O O . TRP A 1 539 ? -4.151 16.732 5.903 1.00 55.69 539 TRP A O 1
ATOM 4181 N N . GLY A 1 540 ? -3.265 14.984 7.014 1.00 49.06 540 GLY A N 1
ATOM 4182 C CA . GLY A 1 540 ? -3.781 13.931 6.157 1.00 49.06 540 GLY A CA 1
ATOM 4183 C C . GLY A 1 540 ? -3.081 13.838 4.812 1.00 49.06 540 GLY A C 1
ATOM 4184 O O . GLY A 1 540 ? -3.725 13.486 3.828 1.00 49.06 540 GLY A O 1
ATOM 4185 N N . SER A 1 541 ? -1.792 14.175 4.764 1.00 36.28 541 SER A N 1
ATOM 4186 C CA . SER A 1 541 ? -1.006 14.095 3.534 1.00 36.28 541 SER A CA 1
ATOM 4187 C C . SER A 1 541 ? -0.377 12.728 3.286 1.00 36.28 541 SER A C 1
ATOM 4189 O O . SER A 1 541 ? -0.003 12.435 2.154 1.00 36.28 541 SER A O 1
ATOM 4191 N N . THR A 1 542 ? -0.243 11.886 4.313 1.00 43.75 542 THR A N 1
ATOM 4192 C CA . THR A 1 542 ? 0.479 10.613 4.225 1.00 43.75 542 THR A CA 1
ATOM 4193 C C . THR A 1 542 ? -0.173 9.494 5.037 1.00 43.75 542 THR A C 1
ATOM 4195 O O . THR A 1 542 ? -0.859 9.711 6.034 1.00 43.75 542 THR A O 1
ATOM 4198 N N . GLY A 1 543 ? 0.118 8.250 4.651 1.00 54.00 543 GLY A N 1
ATOM 4199 C CA . GLY A 1 543 ? -0.036 7.069 5.508 1.00 54.00 543 GLY A CA 1
ATOM 4200 C C . GLY A 1 543 ? -1.425 6.445 5.586 1.00 54.00 543 GLY A C 1
ATOM 4201 O O . GLY A 1 543 ? -1.496 5.302 6.035 1.00 54.00 543 GLY A O 1
ATOM 4202 N N . PHE A 1 544 ? -2.472 7.122 5.094 1.00 66.00 544 PHE A N 1
ATOM 4203 C CA . PHE A 1 544 ? -3.778 6.497 4.887 1.00 66.00 544 PHE A CA 1
ATOM 4204 C C . PHE A 1 544 ? -3.615 5.146 4.194 1.00 66.00 544 PHE A C 1
ATOM 4206 O O . PHE A 1 544 ? -2.847 5.026 3.238 1.00 66.00 544 PHE A O 1
ATOM 4213 N N . GLY A 1 545 ? -4.362 4.144 4.639 1.00 67.94 545 GLY A N 1
ATOM 4214 C CA . GLY A 1 545 ? -4.413 2.855 3.975 1.00 67.94 545 GLY A CA 1
ATOM 4215 C C . GLY A 1 545 ? -3.274 1.896 4.315 1.00 67.94 545 GLY A C 1
ATOM 4216 O O . GLY A 1 545 ? -3.366 0.746 3.908 1.00 67.94 545 GLY A O 1
ATOM 4217 N N . GLU A 1 546 ? -2.255 2.285 5.085 1.00 77.12 546 GLU A N 1
ATOM 4218 C CA . GLU A 1 546 ? -1.303 1.345 5.702 1.00 77.12 546 GLU A CA 1
ATOM 4219 C C . GLU A 1 546 ? -1.778 0.977 7.116 1.00 77.12 546 GLU A C 1
ATOM 4221 O O . GLU A 1 546 ? -2.150 1.862 7.879 1.00 77.12 546 GLU A O 1
ATOM 4226 N N . LYS A 1 547 ? -1.723 -0.302 7.512 1.00 84.62 547 LYS A N 1
ATOM 4227 C CA . LYS A 1 547 ? -2.054 -0.736 8.880 1.00 84.62 547 LYS A CA 1
ATOM 4228 C C . LYS A 1 547 ? -0.930 -0.375 9.843 1.00 84.62 547 LYS A C 1
ATOM 4230 O O . LYS A 1 547 ? 0.238 -0.732 9.638 1.00 84.62 547 LYS A O 1
ATOM 4235 N N . ARG A 1 548 ? -1.286 0.287 10.937 1.00 85.25 548 ARG A N 1
ATOM 4236 C CA . ARG A 1 548 ? -0.341 0.817 11.922 1.00 85.25 548 ARG A CA 1
ATOM 4237 C C . ARG A 1 548 ? -0.869 0.687 13.346 1.00 85.25 548 ARG A C 1
ATOM 4239 O O . ARG A 1 548 ? -2.047 0.399 13.535 1.00 85.25 548 ARG A O 1
ATOM 4246 N N . LYS A 1 549 ? -0.004 0.906 14.339 1.00 90.44 549 LYS A N 1
ATOM 4247 C CA . LYS A 1 549 ? -0.328 0.830 15.771 1.00 90.44 549 LYS A CA 1
ATOM 4248 C C . LYS A 1 549 ? 0.291 1.983 16.565 1.00 90.44 549 LYS A C 1
ATOM 4250 O O . LYS A 1 549 ? 1.425 2.379 16.304 1.00 90.44 549 LYS A O 1
ATOM 4255 N N . ALA A 1 550 ? -0.418 2.477 17.572 1.00 88.62 550 ALA A N 1
ATOM 4256 C CA . ALA A 1 550 ? 0.059 3.480 18.520 1.00 88.62 550 ALA A CA 1
ATOM 4257 C C . ALA A 1 550 ? -0.220 3.027 19.957 1.00 88.62 550 ALA A C 1
ATOM 4259 O O . ALA A 1 550 ? -1.324 2.575 20.259 1.00 88.62 550 ALA A O 1
ATOM 4260 N N . ILE A 1 551 ? 0.766 3.171 20.846 1.00 90.38 551 ILE A N 1
ATOM 4261 C CA . ILE A 1 551 ? 0.565 2.981 22.288 1.00 90.38 551 ILE A CA 1
ATOM 4262 C C . ILE A 1 551 ? 0.195 4.340 22.875 1.00 90.38 551 ILE A C 1
ATOM 4264 O O . ILE A 1 551 ? 0.978 5.287 22.787 1.00 90.38 551 ILE A O 1
ATOM 4268 N N . LEU A 1 552 ? -1.002 4.444 23.448 1.00 89.50 552 LEU A N 1
ATOM 4269 C CA . LEU A 1 552 ? -1.533 5.690 23.995 1.00 89.50 552 LEU A CA 1
ATOM 4270 C C . LEU A 1 552 ? -1.753 5.552 25.507 1.00 89.50 552 LEU A C 1
ATOM 4272 O O . LEU A 1 552 ? -2.307 4.542 25.945 1.00 89.50 552 LEU A O 1
ATOM 4276 N N . PRO A 1 553 ? -1.386 6.561 26.319 1.00 89.69 553 PRO A N 1
ATOM 4277 C CA . PRO A 1 553 ? -1.714 6.576 27.736 1.00 89.69 553 PRO A CA 1
ATOM 4278 C C . PRO A 1 553 ? -3.233 6.619 27.903 1.00 89.69 553 PRO A C 1
ATOM 4280 O O . PRO A 1 553 ? -3.910 7.459 27.299 1.00 89.69 553 PRO A O 1
ATOM 4283 N N . LEU A 1 554 ? -3.760 5.719 28.725 1.00 90.88 554 LEU A N 1
ATOM 4284 C CA . LEU A 1 554 ? -5.182 5.631 29.011 1.00 90.88 554 LEU A CA 1
ATOM 4285 C C . LEU A 1 554 ? -5.588 6.792 29.929 1.00 90.88 554 LEU A C 1
ATOM 4287 O O . LEU A 1 554 ? -5.013 7.002 30.998 1.00 90.88 554 LEU A O 1
ATOM 4291 N N . GLY A 1 555 ? -6.570 7.579 29.493 1.00 85.00 555 GLY A N 1
ATOM 4292 C CA . GLY A 1 555 ? -7.237 8.562 30.338 1.00 85.00 555 GLY A CA 1
ATOM 4293 C C . GLY A 1 555 ? -8.226 7.892 31.300 1.00 85.00 555 GLY A C 1
ATOM 4294 O O . GLY A 1 555 ? -8.384 6.672 31.290 1.00 85.00 555 GLY A O 1
ATOM 4295 N N . PRO A 1 556 ? -8.923 8.657 32.155 1.00 77.38 556 PRO A N 1
ATOM 4296 C CA . PRO A 1 556 ? -9.705 8.053 33.225 1.00 77.38 556 PRO A CA 1
ATOM 4297 C C . PRO A 1 556 ? -10.897 7.238 32.706 1.00 77.38 556 PRO A C 1
ATOM 4299 O O . PRO A 1 556 ? -11.847 7.792 32.146 1.00 77.38 556 PRO A O 1
ATOM 4302 N N . VAL A 1 557 ? -10.866 5.928 32.962 1.00 83.06 557 VAL A N 1
ATOM 4303 C CA . VAL A 1 557 ? -12.001 5.012 32.797 1.00 83.06 557 VAL A CA 1
ATOM 4304 C C . VAL A 1 557 ? -12.708 4.903 34.153 1.00 83.06 557 VAL A C 1
ATOM 4306 O O . VAL A 1 557 ? -12.128 4.356 35.090 1.00 83.06 557 VAL A O 1
ATOM 4309 N N . PRO A 1 558 ? -13.932 5.436 34.316 1.00 80.69 558 PRO A N 1
ATOM 4310 C CA . PRO A 1 558 ? -14.620 5.390 35.602 1.00 80.69 558 PRO A CA 1
ATOM 4311 C C . PRO A 1 558 ? -15.069 3.975 35.965 1.00 80.69 558 PRO A C 1
ATOM 4313 O O . PRO A 1 558 ? -15.503 3.235 35.076 1.00 80.69 558 PRO A O 1
ATOM 4316 N N . PRO A 1 559 ? -15.176 3.652 37.263 1.00 84.00 559 PRO A N 1
ATOM 4317 C CA . PRO A 1 559 ? -16.118 2.643 37.727 1.00 84.00 559 PRO A CA 1
ATOM 4318 C C . PRO A 1 559 ? -17.541 3.012 37.289 1.00 84.00 559 PRO A C 1
ATOM 4320 O O . PRO A 1 559 ? -17.921 4.187 37.313 1.00 84.00 559 PRO A O 1
ATOM 4323 N N . ARG A 1 560 ? -18.347 2.010 36.920 1.00 82.31 560 ARG A N 1
ATOM 4324 C CA . ARG A 1 560 ? -19.703 2.207 36.370 1.00 82.31 560 ARG A CA 1
ATOM 4325 C C . ARG A 1 560 ? -20.611 3.050 37.276 1.00 82.31 560 ARG A C 1
ATOM 4327 O O . ARG A 1 560 ? -21.397 3.852 36.777 1.00 82.31 560 ARG A O 1
ATOM 4334 N N . ASP A 1 561 ? -20.433 2.913 38.587 1.00 83.50 561 ASP A N 1
ATOM 4335 C CA . ASP A 1 561 ? -21.234 3.577 39.621 1.00 83.50 561 ASP A CA 1
ATOM 4336 C C . ASP A 1 561 ? -20.625 4.909 40.112 1.00 83.50 561 ASP A C 1
ATOM 4338 O O . ASP A 1 561 ? -21.218 5.599 40.937 1.00 83.50 561 ASP A O 1
ATOM 4342 N N . SER A 1 562 ? -19.445 5.302 39.611 1.00 81.19 562 SER A N 1
ATOM 4343 C CA . SER A 1 562 ? -18.694 6.495 40.057 1.00 81.19 562 SER A CA 1
ATOM 4344 C C . SER A 1 562 ? -18.560 7.579 38.979 1.00 81.19 562 SER A C 1
ATOM 4346 O O . SER A 1 562 ? -17.700 8.454 39.066 1.00 81.19 562 SER A O 1
ATOM 4348 N N . VAL A 1 563 ? -19.425 7.547 37.960 1.00 75.38 563 VAL A N 1
ATOM 4349 C CA . VAL A 1 563 ? -19.410 8.464 36.802 1.00 75.38 563 VAL A CA 1
ATOM 4350 C C . VAL A 1 563 ? -19.511 9.947 37.196 1.00 75.38 563 VAL A C 1
ATOM 4352 O O . VAL A 1 563 ? -18.911 10.785 36.524 1.00 75.38 563 VAL A O 1
ATOM 4355 N N . SER A 1 564 ? -20.197 10.281 38.295 1.00 82.62 564 SER A N 1
ATOM 4356 C CA . SER A 1 564 ? -20.389 11.669 38.753 1.00 82.62 564 SER A CA 1
ATOM 4357 C C . SER A 1 564 ? -19.077 12.405 39.057 1.00 82.62 564 SER A C 1
ATOM 4359 O O . SER A 1 564 ? -18.949 13.593 38.764 1.00 82.62 564 SER A O 1
ATOM 4361 N N . ALA A 1 565 ? -18.056 11.695 39.553 1.00 81.31 565 ALA A N 1
ATOM 4362 C CA . ALA A 1 565 ? -16.728 12.259 39.814 1.00 81.31 565 ALA A CA 1
ATOM 4363 C C . ALA A 1 565 ? -16.022 12.768 38.539 1.00 81.31 565 ALA A C 1
ATOM 4365 O O . ALA A 1 565 ? -15.112 13.593 38.618 1.00 81.31 565 ALA A O 1
ATOM 4366 N N . TYR A 1 566 ? -16.460 12.309 37.363 1.00 83.94 566 TYR A N 1
ATOM 4367 C CA . TYR A 1 566 ? -15.872 12.641 36.067 1.00 83.94 566 TYR A CA 1
ATOM 4368 C C . TYR A 1 566 ? -16.697 13.656 35.268 1.00 83.94 566 TYR A C 1
ATOM 4370 O O . TYR A 1 566 ? -16.263 14.054 34.191 1.00 83.94 566 TYR A O 1
ATOM 4378 N N . GLU A 1 567 ? -17.841 14.138 35.772 1.00 84.56 567 GLU A N 1
ATOM 4379 C CA . GLU A 1 567 ? -18.728 15.073 35.052 1.00 84.56 567 GLU A CA 1
ATOM 4380 C C . GLU A 1 567 ? -18.035 16.362 34.585 1.00 84.56 567 GLU A C 1
ATOM 4382 O O . GLU A 1 567 ? -18.351 16.887 33.514 1.00 84.56 567 GLU A O 1
ATOM 4387 N N . GLY A 1 568 ? -17.080 16.873 35.369 1.00 86.50 568 GLY A N 1
ATOM 4388 C CA . GLY A 1 568 ? -16.267 18.025 34.977 1.00 86.50 568 GLY A CA 1
ATOM 4389 C C . GLY A 1 568 ? -15.441 17.730 33.724 1.00 86.50 568 GLY A C 1
ATOM 4390 O O . GLY A 1 568 ? -15.548 18.447 32.731 1.00 86.50 568 GLY A O 1
ATOM 4391 N N . LEU A 1 569 ? -14.685 16.627 33.740 1.00 85.81 569 LEU A N 1
ATOM 4392 C CA . LEU A 1 569 ? -13.847 16.193 32.619 1.00 85.81 569 LEU A CA 1
ATOM 4393 C C . LEU A 1 569 ? -14.687 15.779 31.398 1.00 85.81 569 LEU A C 1
ATOM 4395 O O . LEU A 1 569 ? -14.343 16.131 30.272 1.00 85.81 569 LEU A O 1
ATOM 4399 N N . ALA A 1 570 ? -15.817 15.105 31.629 1.00 89.12 570 ALA A N 1
ATOM 4400 C CA . ALA A 1 570 ? -16.814 14.731 30.625 1.00 89.12 570 ALA A CA 1
ATOM 4401 C C . ALA A 1 570 ? -17.293 15.941 29.824 1.00 89.12 570 ALA A C 1
ATOM 4403 O O . ALA A 1 570 ? -17.254 15.949 28.591 1.00 89.12 570 ALA A O 1
ATOM 4404 N N . ARG A 1 571 ? -17.687 17.002 30.541 1.00 89.50 571 ARG A N 1
ATOM 4405 C CA . ARG A 1 571 ? -18.124 18.272 29.960 1.00 89.50 571 ARG A CA 1
ATOM 4406 C C . ARG A 1 571 ? -16.980 18.976 29.238 1.00 89.50 571 ARG A C 1
ATOM 4408 O O . ARG A 1 571 ? -17.194 19.509 28.151 1.00 89.50 571 ARG A O 1
ATOM 4415 N N . THR A 1 572 ? -15.777 18.981 29.808 1.00 89.12 572 THR A N 1
ATOM 4416 C CA . THR A 1 572 ? -14.587 19.579 29.187 1.00 89.12 572 THR A CA 1
ATOM 4417 C C . THR A 1 572 ? -14.259 18.907 27.852 1.00 89.12 572 THR A C 1
ATOM 4419 O O . THR A 1 572 ? -14.365 19.555 26.812 1.00 89.12 572 THR A O 1
ATOM 4422 N N . LEU A 1 573 ? -13.995 17.599 27.844 1.00 89.25 573 LEU A N 1
ATOM 4423 C CA . LEU A 1 573 ? -13.537 16.871 26.655 1.00 89.25 573 LEU A CA 1
ATOM 4424 C C . LEU A 1 573 ? -14.666 16.451 25.689 1.00 89.25 573 LEU A C 1
ATOM 4426 O O . LEU A 1 573 ? -14.370 16.072 24.560 1.00 89.25 573 LEU A O 1
ATOM 4430 N N . ASN A 1 574 ? -15.940 16.577 26.087 1.00 91.50 574 ASN A N 1
ATOM 4431 C CA . ASN A 1 574 ? -17.140 16.128 25.359 1.00 91.50 574 ASN A CA 1
ATOM 4432 C C . ASN A 1 574 ? -17.190 14.607 25.116 1.00 91.50 574 ASN A C 1
ATOM 4434 O O . ASN A 1 574 ? -17.333 14.142 23.980 1.00 91.50 574 ASN A O 1
ATOM 4438 N N . TYR A 1 575 ? -17.100 13.836 26.202 1.00 92.94 575 TYR A N 1
ATOM 4439 C CA . TYR A 1 575 ? -17.302 12.383 26.203 1.00 92.94 575 TYR A CA 1
ATOM 4440 C C . TYR A 1 575 ? -18.285 11.953 27.300 1.00 92.94 575 TYR A C 1
ATOM 4442 O O . TYR A 1 575 ? -18.536 12.695 28.251 1.00 92.94 575 TYR A O 1
ATOM 4450 N N . SER A 1 576 ? -18.844 10.751 27.168 1.00 93.00 576 SER A N 1
ATOM 4451 C CA . SER A 1 576 ? -19.718 10.129 28.167 1.00 93.00 576 SER A CA 1
ATOM 4452 C C . SER A 1 576 ? -18.927 9.108 28.988 1.00 93.00 576 SER A C 1
ATOM 4454 O O . SER A 1 576 ? -18.668 8.022 28.478 1.00 93.00 576 SER A O 1
ATOM 4456 N N . PRO A 1 577 ? -18.596 9.349 30.270 1.00 90.81 577 PRO A N 1
ATOM 4457 C CA . PRO A 1 577 ? -17.766 8.419 31.050 1.00 90.81 577 PRO A CA 1
ATOM 4458 C C . PRO A 1 577 ? -18.454 7.064 31.336 1.00 90.81 577 PRO A C 1
ATOM 4460 O O . PRO A 1 577 ? -17.828 6.085 31.757 1.00 90.81 577 PRO A O 1
ATOM 4463 N N . ARG A 1 578 ? -19.769 6.991 31.084 1.00 90.88 578 ARG A N 1
ATOM 4464 C CA . ARG A 1 578 ? -20.560 5.757 31.113 1.00 90.88 578 ARG A CA 1
ATOM 4465 C C . ARG A 1 578 ? -20.448 4.934 29.825 1.00 90.88 578 ARG A C 1
ATOM 4467 O O . ARG A 1 578 ? -20.665 3.736 29.894 1.00 90.88 578 ARG A O 1
ATOM 4474 N N . LEU A 1 579 ? -20.135 5.536 28.680 1.00 93.88 579 LEU A N 1
ATOM 4475 C CA . LEU A 1 579 ? -20.229 4.895 27.357 1.00 93.88 579 LEU A CA 1
ATOM 4476 C C . LEU A 1 579 ? -18.939 4.983 26.528 1.00 93.88 579 LEU A C 1
ATOM 4478 O O . LEU A 1 579 ? -18.831 4.361 25.473 1.00 93.88 579 LEU A O 1
ATOM 4482 N N . GLU A 1 580 ? -17.987 5.791 26.975 1.00 95.06 580 GLU A N 1
ATOM 4483 C CA . GLU A 1 580 ? -16.785 6.194 26.262 1.00 95.06 580 GLU A CA 1
ATOM 4484 C C . GLU A 1 580 ? -15.641 6.409 27.259 1.00 95.06 580 GLU A C 1
ATOM 4486 O O . GLU A 1 580 ? -15.857 6.646 28.452 1.00 95.06 580 GLU A O 1
ATOM 4491 N N . PHE A 1 581 ? -14.420 6.385 26.744 1.00 94.62 581 PHE A N 1
ATOM 4492 C CA . PHE A 1 581 ? -13.209 6.782 27.445 1.00 94.62 581 PHE A CA 1
ATOM 4493 C C . PHE A 1 581 ? -12.353 7.681 26.554 1.00 94.62 581 PHE A C 1
ATOM 4495 O O . PHE A 1 581 ? -12.626 7.854 25.366 1.00 94.62 581 PHE A O 1
ATOM 4502 N N . VAL A 1 582 ? -11.321 8.270 27.146 1.00 93.44 582 VAL A N 1
ATOM 4503 C CA . VAL A 1 582 ? -10.326 9.096 26.458 1.00 93.44 582 VAL A CA 1
ATOM 4504 C C . VAL A 1 582 ? -8.953 8.456 26.590 1.00 93.44 582 VAL A C 1
ATOM 4506 O O . VAL A 1 582 ? -8.659 7.850 27.618 1.00 93.44 582 VAL A O 1
ATOM 4509 N N . ALA A 1 583 ? -8.118 8.588 25.565 1.00 92.50 583 ALA A N 1
ATOM 4510 C CA . ALA A 1 583 ? -6.721 8.161 25.595 1.00 92.50 583 ALA A CA 1
ATOM 4511 C C . ALA A 1 583 ? -5.860 9.060 24.699 1.00 92.50 583 ALA A C 1
ATOM 4513 O O . ALA A 1 583 ? -6.369 9.740 23.804 1.00 92.50 583 ALA A O 1
ATOM 4514 N N . GLY A 1 584 ? -4.555 9.088 24.968 1.00 87.56 584 GLY A N 1
ATOM 4515 C CA . GLY A 1 584 ? -3.682 10.150 24.472 1.00 87.56 584 GLY A CA 1
ATOM 4516 C C . GLY A 1 584 ? -3.860 11.449 25.268 1.00 87.56 584 GLY A C 1
ATOM 4517 O O . GLY A 1 584 ? -4.636 11.522 26.224 1.00 87.56 584 GLY A O 1
ATOM 4518 N N . ARG A 1 585 ? -3.086 12.479 24.915 1.00 80.19 585 ARG A N 1
ATOM 4519 C CA . ARG A 1 585 ? -3.167 13.819 25.521 1.00 80.19 585 ARG A CA 1
ATOM 4520 C C . ARG A 1 585 ? -2.482 14.861 24.643 1.00 80.19 585 ARG A C 1
ATOM 4522 O O . ARG A 1 585 ? -1.556 14.542 23.903 1.00 80.19 585 ARG A O 1
ATOM 4529 N N . LYS A 1 586 ? -2.866 16.124 24.822 1.00 79.19 586 LYS A N 1
ATOM 4530 C CA . LYS A 1 586 ? -2.217 17.288 24.209 1.00 79.19 586 LYS A CA 1
ATOM 4531 C C . LYS A 1 586 ? -0.702 17.291 24.411 1.00 79.19 586 LYS A C 1
ATOM 4533 O O . LYS A 1 586 ? -0.224 17.142 25.535 1.00 79.19 586 LYS A O 1
ATOM 4538 N N . GLY A 1 587 ? 0.032 17.484 23.314 1.00 71.00 587 GLY A N 1
ATOM 4539 C CA . GLY A 1 587 ? 1.499 17.509 23.307 1.00 71.00 587 GLY A CA 1
ATOM 4540 C C . GLY A 1 587 ? 2.165 16.147 23.528 1.00 71.00 587 GLY A C 1
ATOM 4541 O O . GLY A 1 587 ? 3.341 16.109 23.875 1.00 71.00 587 GLY A O 1
ATOM 4542 N N . LEU A 1 588 ? 1.430 15.037 23.374 1.00 74.25 588 LEU A N 1
ATOM 4543 C CA . LEU A 1 588 ? 2.043 13.715 23.233 1.00 74.25 588 LEU A CA 1
ATOM 4544 C C . LEU A 1 588 ? 2.606 13.506 21.822 1.00 74.25 588 LEU A C 1
ATOM 4546 O O . LEU A 1 588 ? 3.573 12.771 21.676 1.00 74.25 588 LEU A O 1
ATOM 4550 N N . ASP A 1 589 ? 1.983 14.132 20.815 1.00 71.62 589 ASP A N 1
ATOM 4551 C CA . ASP A 1 589 ? 2.280 13.937 19.389 1.00 71.62 589 ASP A CA 1
ATOM 4552 C C . ASP A 1 589 ? 2.271 12.449 18.978 1.00 71.62 589 ASP A C 1
ATOM 4554 O O . ASP A 1 589 ? 3.022 12.048 18.097 1.00 71.62 589 ASP A O 1
ATOM 4558 N N . ILE A 1 590 ? 1.403 11.667 19.648 1.00 74.69 590 ILE A N 1
ATOM 4559 C CA . ILE A 1 590 ? 0.988 10.283 19.363 1.00 74.69 590 ILE A CA 1
ATOM 4560 C C . ILE A 1 590 ? -0.519 10.181 19.618 1.00 74.69 590 ILE A C 1
ATOM 4562 O O . ILE A 1 590 ? -0.961 10.427 20.742 1.00 74.69 590 ILE A O 1
ATOM 4566 N N . ASP A 1 591 ? -1.314 9.888 18.582 1.00 83.31 591 ASP A N 1
ATOM 4567 C CA . ASP A 1 591 ? -2.788 9.836 18.638 1.00 83.31 591 ASP A CA 1
ATOM 4568 C C . ASP A 1 591 ? -3.385 9.254 17.344 1.00 83.31 591 ASP A C 1
ATOM 4570 O O . ASP A 1 591 ? -2.795 9.425 16.280 1.00 83.31 591 ASP A O 1
ATOM 4574 N N . THR A 1 592 ? -4.577 8.653 17.402 1.00 85.94 592 THR A N 1
ATOM 4575 C CA . THR A 1 592 ? -5.326 8.229 16.198 1.00 85.94 592 THR A CA 1
ATOM 4576 C C . THR A 1 592 ? -5.708 9.415 15.314 1.00 85.94 592 THR A C 1
ATOM 4578 O O . THR A 1 592 ? -6.053 10.479 15.835 1.00 85.94 592 THR A O 1
ATOM 4581 N N . CYS A 1 593 ? -5.735 9.224 13.994 1.00 83.06 593 CYS A N 1
ATOM 4582 C CA . CYS A 1 593 ? -6.056 10.275 13.030 1.00 83.06 593 CYS A CA 1
ATOM 4583 C C . CYS A 1 593 ? -7.192 9.888 12.059 1.00 83.06 593 CYS A C 1
ATOM 4585 O O . CYS A 1 593 ? -7.830 8.841 12.181 1.00 83.06 593 CYS A O 1
ATOM 4587 N N . ASN A 1 594 ? -7.496 10.760 11.090 1.00 74.81 594 ASN A N 1
ATOM 4588 C CA . ASN A 1 594 ? -8.548 10.510 10.096 1.00 74.81 594 ASN A CA 1
ATOM 4589 C C . ASN A 1 594 ? -8.301 9.172 9.371 1.00 74.81 594 ASN A C 1
ATOM 4591 O O . ASN A 1 594 ? -7.200 8.935 8.883 1.00 74.81 594 ASN A O 1
ATOM 4595 N N . GLY A 1 595 ? -9.320 8.308 9.313 1.00 76.88 595 GLY A N 1
ATOM 4596 C CA . GLY A 1 595 ? -9.234 6.942 8.774 1.00 76.88 595 GLY A CA 1
ATOM 4597 C C . GLY A 1 595 ? -8.997 5.844 9.825 1.00 76.88 595 GLY A C 1
ATOM 4598 O O . GLY A 1 595 ? -9.401 4.702 9.603 1.00 76.88 595 GLY A O 1
ATOM 4599 N N . ASP A 1 596 ? -8.468 6.176 11.011 1.00 90.19 596 ASP A N 1
ATOM 4600 C CA . ASP A 1 596 ? -8.442 5.253 12.163 1.00 90.19 596 ASP A CA 1
ATOM 4601 C C . ASP A 1 596 ? -9.816 5.132 12.833 1.00 90.19 596 ASP A C 1
ATOM 4603 O O . ASP A 1 596 ? -10.036 4.226 13.634 1.00 90.19 596 ASP A O 1
ATOM 4607 N N . SER A 1 597 ? -10.753 6.028 12.509 1.00 91.50 597 SER A N 1
ATOM 4608 C CA . SER A 1 597 ? -12.161 5.948 12.902 1.00 91.50 597 SER A CA 1
ATOM 4609 C C . SER A 1 597 ? -12.735 4.553 12.674 1.00 91.50 597 SER A C 1
ATOM 4611 O O . SER A 1 597 ? -12.605 3.989 11.589 1.00 91.50 597 SER A O 1
ATOM 4613 N N . GLY A 1 598 ? -13.384 4.005 13.698 1.00 96.06 598 GLY A N 1
ATOM 4614 C CA . GLY A 1 598 ? -13.885 2.634 13.708 1.00 96.06 598 GLY A CA 1
ATOM 4615 C C . GLY A 1 598 ? -12.841 1.563 14.029 1.00 96.06 598 GLY A C 1
ATOM 4616 O O . GLY A 1 598 ? -13.213 0.422 14.288 1.00 96.06 598 GLY A O 1
ATOM 4617 N N . GLY A 1 599 ? -11.557 1.917 14.054 1.00 97.00 599 GLY A N 1
ATOM 4618 C CA . GLY A 1 599 ? -10.458 1.011 14.358 1.00 97.00 599 GLY A CA 1
ATOM 4619 C C . GLY A 1 599 ? -10.459 0.526 15.813 1.00 97.00 599 GLY A C 1
ATOM 4620 O O . GLY A 1 599 ? -10.957 1.227 16.705 1.00 97.00 599 GLY A O 1
ATOM 4621 N N . PRO A 1 600 ? -9.922 -0.678 16.062 1.00 97.88 600 PRO A N 1
ATOM 4622 C CA . PRO A 1 600 ? -9.858 -1.277 17.384 1.00 97.88 600 PRO A CA 1
ATOM 4623 C C . PRO A 1 600 ? -8.845 -0.610 18.312 1.00 97.88 600 PRO A C 1
ATOM 4625 O O . PRO A 1 600 ? -7.724 -0.255 17.938 1.00 97.88 600 PRO A O 1
ATOM 4628 N N . VAL A 1 601 ? -9.234 -0.565 19.582 1.00 97.44 601 VAL A N 1
ATOM 4629 C CA . VAL A 1 601 ? -8.347 -0.338 20.716 1.00 97.44 601 VAL A CA 1
ATOM 4630 C C . VAL A 1 601 ? -8.216 -1.620 21.524 1.00 97.44 601 VAL A C 1
ATOM 4632 O O . VAL A 1 601 ? -9.202 -2.125 22.067 1.00 97.44 601 VAL A O 1
ATOM 4635 N N . TYR A 1 602 ? -6.984 -2.100 21.651 1.00 97.44 602 TYR A N 1
ATOM 4636 C CA . TYR A 1 602 ? -6.631 -3.314 22.370 1.00 97.44 602 TYR A CA 1
ATOM 4637 C C . TYR A 1 602 ? -6.082 -3.022 23.765 1.00 97.44 602 TYR A C 1
ATOM 4639 O O . TYR A 1 602 ? -5.325 -2.068 23.977 1.00 97.44 602 TYR A O 1
ATOM 4647 N N . VAL A 1 603 ? -6.383 -3.938 24.681 1.00 95.88 603 VAL A N 1
ATOM 4648 C CA . VAL A 1 603 ? -5.659 -4.152 25.941 1.00 95.88 603 VAL A CA 1
ATOM 4649 C C . VAL A 1 603 ? -5.113 -5.574 25.983 1.00 95.88 603 VAL A C 1
ATOM 4651 O O . VAL A 1 603 ? -5.663 -6.472 25.339 1.00 95.88 603 VAL A O 1
ATOM 4654 N N . LYS A 1 604 ? -4.023 -5.786 26.727 1.00 91.38 604 LYS A N 1
ATOM 4655 C CA . LYS A 1 604 ? -3.361 -7.088 26.824 1.00 91.38 604 LYS A CA 1
ATOM 4656 C C . LYS A 1 604 ? -3.624 -7.737 28.178 1.00 91.38 604 LYS A C 1
ATOM 4658 O O . LYS A 1 604 ? -2.959 -7.429 29.161 1.00 91.38 604 LYS A O 1
ATOM 4663 N N . ILE A 1 605 ? -4.579 -8.660 28.220 1.00 89.31 605 ILE A N 1
ATOM 4664 C CA . ILE A 1 605 ? -4.974 -9.345 29.450 1.00 89.31 605 ILE A CA 1
ATOM 4665 C C . ILE A 1 605 ? -4.194 -10.657 29.553 1.00 89.31 605 ILE A C 1
ATOM 4667 O O . ILE A 1 605 ? -4.504 -11.663 28.913 1.00 89.31 605 ILE A O 1
ATOM 4671 N N . GLY A 1 606 ? -3.117 -10.629 30.340 1.00 87.19 606 GLY A N 1
ATOM 4672 C CA . GLY A 1 606 ? -2.170 -11.739 30.433 1.00 87.19 606 GLY A CA 1
ATOM 4673 C C . GLY A 1 606 ? -1.398 -11.926 29.123 1.00 87.19 606 GLY A C 1
ATOM 4674 O O . GLY A 1 606 ? -0.554 -11.104 28.768 1.00 87.19 606 GLY A O 1
ATOM 4675 N N . ALA A 1 607 ? -1.662 -13.024 28.413 1.00 85.56 607 ALA A N 1
ATOM 4676 C CA . ALA A 1 607 ? -1.048 -13.304 27.113 1.00 85.56 607 ALA A CA 1
ATOM 4677 C C . ALA A 1 607 ? -1.894 -12.819 25.920 1.00 85.56 607 ALA A C 1
ATOM 4679 O O . ALA A 1 607 ? -1.352 -12.670 24.824 1.00 85.56 607 ALA A O 1
ATOM 4680 N N . GLU A 1 608 ? -3.189 -12.566 26.126 1.00 90.38 608 GLU A N 1
ATOM 4681 C CA . GLU A 1 608 ? -4.172 -12.365 25.059 1.00 90.38 608 GLU A CA 1
ATOM 4682 C C . GLU A 1 608 ? -4.473 -10.884 24.817 1.00 90.38 608 GLU A C 1
ATOM 4684 O O . GLU A 1 608 ? -4.491 -10.068 25.740 1.00 90.38 608 GLU A O 1
ATOM 4689 N N . TRP A 1 609 ? -4.735 -10.538 23.558 1.00 95.00 609 TRP A N 1
ATOM 4690 C CA . TRP A 1 609 ? -5.275 -9.237 23.181 1.00 95.00 609 TRP A CA 1
ATOM 4691 C C . TRP A 1 609 ? -6.804 -9.275 23.239 1.00 95.00 609 TRP A C 1
ATOM 4693 O O . TRP A 1 609 ? -7.409 -10.225 22.747 1.00 95.00 609 TRP A O 1
ATOM 4703 N N . LYS A 1 610 ? -7.422 -8.228 23.793 1.00 97.19 610 LYS A N 1
ATOM 4704 C CA . LYS A 1 610 ? -8.881 -8.056 23.843 1.00 97.19 610 LYS A CA 1
ATOM 4705 C C . LYS A 1 610 ? -9.308 -6.667 23.379 1.00 97.19 610 LYS A C 1
ATOM 4707 O O . LYS A 1 610 ? -8.595 -5.689 23.612 1.00 97.19 610 LYS A O 1
ATOM 4712 N N . LEU A 1 611 ? -10.501 -6.573 22.793 1.00 98.25 611 LEU A N 1
ATOM 4713 C CA . LEU A 1 611 ? -11.119 -5.323 22.354 1.00 98.25 611 LEU A CA 1
ATOM 4714 C C . LEU A 1 611 ? -11.641 -4.512 23.545 1.00 98.25 611 LEU A C 1
ATOM 4716 O O . LEU A 1 611 ? -12.656 -4.863 24.144 1.00 98.25 611 LEU A O 1
ATOM 4720 N N . ALA A 1 612 ? -10.988 -3.399 23.861 1.00 97.56 612 ALA A N 1
ATOM 4721 C CA . ALA A 1 612 ? -11.471 -2.440 24.854 1.00 97.56 612 ALA A CA 1
ATOM 4722 C C . ALA A 1 612 ? -12.383 -1.369 24.242 1.00 97.56 612 ALA A C 1
ATOM 4724 O O . ALA A 1 612 ? -13.380 -0.966 24.853 1.00 97.56 612 ALA A O 1
ATOM 4725 N N . GLY A 1 613 ? -12.037 -0.887 23.045 1.00 97.50 613 GLY A N 1
ATOM 4726 C CA . GLY A 1 613 ? -12.654 0.306 22.477 1.00 97.50 613 GLY A CA 1
ATOM 4727 C C . GLY A 1 613 ? -12.685 0.368 20.958 1.00 97.50 613 GLY A C 1
ATOM 4728 O O . GLY A 1 613 ? -11.991 -0.381 20.279 1.00 97.50 613 GLY A O 1
ATOM 4729 N N . ILE A 1 614 ? -13.479 1.308 20.450 1.00 98.06 614 ILE A N 1
ATOM 4730 C CA . ILE A 1 614 ? -13.537 1.697 19.036 1.00 98.06 614 ILE A CA 1
ATOM 4731 C C . ILE A 1 614 ? -13.223 3.188 18.919 1.00 98.06 614 ILE A C 1
ATOM 4733 O O . ILE A 1 614 ? -13.826 3.998 19.628 1.00 98.06 614 ILE A O 1
ATOM 4737 N N . THR A 1 615 ? -12.301 3.554 18.029 1.00 96.81 615 THR A N 1
ATOM 4738 C CA . THR A 1 615 ? -11.933 4.948 17.730 1.00 96.81 615 THR A CA 1
ATOM 4739 C C . THR A 1 615 ? -13.138 5.731 17.200 1.00 96.81 615 THR A C 1
ATOM 4741 O O . THR A 1 615 ? -13.682 5.384 16.152 1.00 96.81 615 THR A O 1
ATOM 4744 N N . SER A 1 616 ? -13.559 6.793 17.899 1.00 93.50 616 SER A N 1
ATOM 4745 C CA . SER A 1 616 ? -14.720 7.615 17.509 1.00 93.50 616 SER A CA 1
ATOM 4746 C C . SER A 1 616 ? -14.317 8.995 16.985 1.00 93.50 616 SER A C 1
ATOM 4748 O O . SER A 1 616 ? -14.626 9.332 15.845 1.00 93.50 616 SER A O 1
ATOM 4750 N N . ARG A 1 617 ? -13.673 9.837 17.801 1.00 90.75 617 ARG A N 1
ATOM 4751 C CA . ARG A 1 617 ? -13.453 11.259 17.460 1.00 90.75 617 ARG A CA 1
ATOM 4752 C C . ARG A 1 617 ? -12.375 11.903 18.326 1.00 90.75 617 ARG A C 1
ATOM 4754 O O . ARG A 1 617 ? -12.110 11.423 19.421 1.00 90.75 617 ARG A O 1
ATOM 4761 N N . ALA A 1 618 ? -11.833 13.039 17.898 1.00 87.88 618 ALA A N 1
ATOM 4762 C CA . ALA A 1 618 ? -10.988 13.876 18.749 1.00 87.88 618 ALA A CA 1
ATOM 4763 C C . ALA A 1 618 ? -11.763 14.452 19.956 1.00 87.88 618 ALA A C 1
ATOM 4765 O O . ALA A 1 618 ? -12.980 14.667 19.896 1.00 87.88 618 ALA A O 1
ATOM 4766 N N . THR A 1 619 ? -11.052 14.740 21.049 1.00 87.06 619 THR A N 1
ATOM 4767 C CA . THR A 1 619 ? -11.608 15.488 22.190 1.00 87.06 619 THR A CA 1
ATOM 4768 C C . THR A 1 619 ? -11.942 16.940 21.823 1.00 87.06 619 THR A C 1
ATOM 4770 O O . THR A 1 619 ? -11.344 17.534 20.928 1.00 87.06 619 THR A O 1
ATOM 4773 N N . ARG A 1 620 ? -12.883 17.565 22.546 1.00 85.62 620 ARG A N 1
ATOM 4774 C CA . ARG A 1 620 ? -13.315 18.959 22.294 1.00 85.62 620 ARG A CA 1
ATOM 4775 C C . ARG A 1 620 ? -12.209 20.012 22.469 1.00 85.62 620 ARG A C 1
ATOM 4777 O O . ARG A 1 620 ? -12.349 21.114 21.950 1.00 85.62 620 ARG A O 1
ATOM 4784 N N . GLU A 1 621 ? -11.141 19.697 23.201 1.00 82.94 621 GLU A N 1
ATOM 4785 C CA . GLU A 1 621 ? -10.000 20.599 23.434 1.00 82.94 621 GLU A CA 1
ATOM 4786 C C . GLU A 1 621 ? -8.832 20.390 22.452 1.00 82.94 621 GLU A C 1
ATOM 4788 O O . GLU A 1 621 ? -7.807 21.084 22.548 1.00 82.94 621 GLU A O 1
ATOM 4793 N N . ALA A 1 622 ? -8.985 19.465 21.497 1.00 81.56 622 ALA A N 1
ATOM 4794 C CA . ALA A 1 622 ? -8.034 19.273 20.415 1.00 81.56 622 ALA A CA 1
ATOM 4795 C C . ALA A 1 622 ? -7.916 20.559 19.583 1.00 81.56 622 ALA A C 1
ATOM 4797 O O . ALA A 1 622 ? -8.882 21.037 18.987 1.00 81.56 622 ALA A O 1
ATOM 4798 N N . GLY A 1 623 ? -6.713 21.137 19.559 1.00 71.06 623 GLY A N 1
ATOM 4799 C CA . GLY A 1 623 ? -6.391 22.312 18.743 1.00 71.06 623 GLY A CA 1
ATOM 4800 C C . GLY A 1 623 ? -5.892 21.948 17.344 1.00 71.06 623 GLY A C 1
ATOM 4801 O O . GLY A 1 623 ? -5.523 22.836 16.579 1.00 71.06 623 GLY A O 1
ATOM 4802 N N . ARG A 1 624 ? -5.826 20.648 17.039 1.00 73.00 624 ARG A N 1
ATOM 4803 C CA . ARG A 1 624 ? -5.259 20.045 15.829 1.00 73.00 624 ARG A CA 1
ATOM 4804 C C . ARG A 1 624 ? -6.159 18.891 15.365 1.00 73.00 624 ARG A C 1
ATOM 4806 O O . ARG A 1 624 ? -6.877 18.347 16.203 1.00 73.00 624 ARG A O 1
ATOM 4813 N N . PRO A 1 625 ? -6.132 18.492 14.078 1.00 65.06 625 PRO A N 1
ATOM 4814 C CA . PRO A 1 625 ? -6.996 17.416 13.576 1.00 65.06 625 PRO A CA 1
ATOM 4815 C C . PRO A 1 625 ? -6.765 16.051 14.247 1.00 65.06 625 PRO A C 1
ATOM 4817 O O . PRO A 1 625 ? -7.711 15.284 14.391 1.00 65.06 625 PRO A O 1
ATOM 4820 N N . CYS A 1 626 ? -5.536 15.778 14.691 1.00 78.69 626 CYS A N 1
ATOM 4821 C CA . CYS A 1 626 ? -5.174 14.692 15.606 1.00 78.69 626 CYS A CA 1
ATOM 4822 C C . CYS A 1 626 ? -3.904 15.079 16.394 1.00 78.69 626 CYS A C 1
ATOM 4824 O O . CYS A 1 626 ? -3.274 16.097 16.084 1.00 78.69 626 CYS A O 1
ATOM 4826 N N . GLY A 1 627 ? -3.544 14.313 17.429 1.00 72.12 627 GLY A N 1
ATOM 4827 C CA . GLY A 1 627 ? -2.336 14.532 18.249 1.00 72.12 627 GLY A CA 1
ATOM 4828 C C . GLY A 1 627 ? -2.586 15.153 19.624 1.00 72.12 627 GLY A C 1
ATOM 4829 O O . GLY A 1 627 ? -1.637 15.411 20.367 1.00 72.12 627 GLY A O 1
ATOM 4830 N N . ASP A 1 628 ? -3.853 15.405 19.962 1.00 82.31 628 ASP A N 1
ATOM 4831 C CA . ASP A 1 628 ? -4.261 16.060 21.209 1.00 82.31 628 ASP A CA 1
ATOM 4832 C C . ASP A 1 628 ? -5.122 15.165 22.129 1.00 82.31 628 ASP A C 1
ATOM 4834 O O . ASP A 1 628 ? -5.439 15.570 23.251 1.00 82.31 628 ASP A O 1
ATOM 4838 N N . GLY A 1 629 ? -5.433 13.937 21.705 1.00 85.00 629 GLY A N 1
ATOM 4839 C CA . GLY A 1 629 ? -6.174 12.927 22.459 1.00 85.00 629 GLY A CA 1
ATOM 4840 C C . GLY A 1 629 ? -7.530 12.601 21.828 1.00 85.00 629 GLY A C 1
ATOM 4841 O O . GLY A 1 629 ? -8.335 13.497 21.531 1.00 85.00 629 GLY A O 1
ATOM 4842 N N . GLY A 1 630 ? -7.791 11.302 21.686 1.00 91.00 630 GLY A N 1
ATOM 4843 C CA . GLY A 1 630 ? -9.008 10.728 21.121 1.00 91.00 630 GLY A CA 1
ATOM 4844 C C . GLY A 1 630 ? -10.039 10.283 22.164 1.00 91.00 630 GLY A C 1
ATOM 4845 O O . GLY A 1 630 ? -9.727 10.028 23.331 1.00 91.00 630 GLY A O 1
ATOM 4846 N N . ILE A 1 631 ? -11.286 10.173 21.710 1.00 94.38 631 ILE A N 1
ATOM 4847 C CA . ILE A 1 631 ? -12.428 9.570 22.398 1.00 94.38 631 ILE A CA 1
ATOM 4848 C C . ILE A 1 631 ? -12.733 8.227 21.738 1.00 94.38 631 ILE A C 1
ATOM 4850 O O . ILE A 1 631 ? -12.860 8.126 20.512 1.00 94.38 631 ILE A O 1
ATOM 4854 N N . TYR A 1 632 ? -12.923 7.219 22.581 1.00 96.50 632 TYR A N 1
ATOM 4855 C CA . TYR A 1 632 ? -13.107 5.828 22.204 1.00 96.50 632 TYR A CA 1
ATOM 4856 C C . TYR A 1 632 ? -14.382 5.285 22.848 1.00 96.50 632 TYR A C 1
ATOM 4858 O O . TYR A 1 632 ? -14.634 5.508 24.034 1.00 96.50 632 TYR A O 1
ATOM 4866 N N . THR A 1 633 ? -15.215 4.581 22.088 1.00 96.75 633 THR A N 1
ATOM 4867 C CA . THR A 1 633 ? -16.448 3.980 22.616 1.00 96.75 633 THR A CA 1
ATOM 4868 C C . THR A 1 633 ? -16.126 2.724 23.430 1.00 96.75 633 THR A C 1
ATOM 4870 O O . THR A 1 633 ? -15.406 1.861 22.939 1.00 96.75 633 THR A O 1
ATOM 4873 N N . LEU A 1 634 ? -16.659 2.599 24.654 1.00 96.38 634 LEU A N 1
ATOM 4874 C CA . LEU A 1 634 ? -16.464 1.429 25.528 1.00 96.38 634 LEU A CA 1
ATOM 4875 C C . LEU A 1 634 ? -17.292 0.242 25.024 1.00 96.38 634 LEU A C 1
ATOM 4877 O O . LEU A 1 634 ? -18.490 0.175 25.295 1.00 96.38 634 LEU A O 1
ATOM 4881 N N . VAL A 1 635 ? -16.670 -0.712 24.325 1.00 97.25 635 VAL A N 1
ATOM 4882 C CA . VAL A 1 635 ? -17.395 -1.818 23.662 1.00 97.25 635 VAL A CA 1
ATOM 4883 C C . VAL A 1 635 ? -18.171 -2.687 24.660 1.00 97.25 635 VAL A C 1
ATOM 4885 O O . VAL A 1 635 ? -19.292 -3.108 24.368 1.00 97.25 635 VAL A O 1
ATOM 4888 N N . SER A 1 636 ? -17.638 -2.872 25.872 1.00 96.12 636 SER A N 1
ATOM 4889 C CA . SER A 1 636 ? -18.266 -3.634 26.962 1.00 96.12 636 SER A CA 1
ATOM 4890 C C . SER A 1 636 ? -19.675 -3.161 27.349 1.00 96.12 636 SER A C 1
ATOM 4892 O O . SER A 1 636 ? -20.496 -3.971 27.778 1.00 96.12 636 SER A O 1
ATOM 4894 N N . GLU A 1 637 ? -20.008 -1.883 27.149 1.00 95.38 637 GLU A N 1
ATOM 4895 C CA . GLU A 1 637 ? -21.340 -1.339 27.463 1.00 95.38 637 GLU A CA 1
ATOM 4896 C C . GLU A 1 637 ? -22.381 -1.620 26.358 1.00 95.38 637 GLU A C 1
ATOM 4898 O O . GLU A 1 637 ? -23.581 -1.510 26.608 1.00 95.38 637 GLU A O 1
ATOM 4903 N N . TYR A 1 638 ? -21.946 -2.041 25.161 1.00 97.00 638 TYR A N 1
ATOM 4904 C CA . TYR A 1 638 ? -22.809 -2.312 23.997 1.00 97.00 638 TYR A CA 1
ATOM 4905 C C . TYR A 1 638 ? -22.947 -3.800 23.660 1.00 97.00 638 TYR A C 1
ATOM 4907 O O . TYR A 1 638 ? -23.689 -4.146 22.742 1.00 97.00 638 TYR A O 1
ATOM 4915 N N . VAL A 1 639 ? -22.300 -4.691 24.418 1.00 96.69 639 VAL A N 1
ATOM 4916 C CA . VAL A 1 639 ? -22.309 -6.153 24.204 1.00 96.69 639 VAL A CA 1
ATOM 4917 C C . VAL A 1 639 ? -23.720 -6.722 24.022 1.00 96.69 639 VAL A C 1
ATOM 4919 O O . VAL A 1 639 ? -23.927 -7.575 23.163 1.00 96.69 639 VAL A O 1
ATOM 4922 N N . LYS A 1 640 ? -24.718 -6.207 24.757 1.00 96.12 640 LYS A N 1
ATOM 4923 C CA . LYS A 1 640 ? -26.121 -6.605 24.566 1.00 96.12 640 LYS A CA 1
ATOM 4924 C C . LYS A 1 640 ? -26.627 -6.272 23.155 1.00 96.12 640 LYS A C 1
ATOM 4926 O O . LYS A 1 640 ? -27.196 -7.136 22.504 1.00 96.12 640 LYS A O 1
ATOM 4931 N N . TRP A 1 641 ? -26.413 -5.046 22.677 1.00 97.31 641 TRP A N 1
ATOM 4932 C CA . TRP A 1 641 ? -26.828 -4.644 21.329 1.00 97.31 641 TRP A CA 1
ATOM 4933 C C . TRP A 1 641 ? -26.092 -5.442 20.247 1.00 97.31 641 TRP A C 1
ATOM 4935 O O . TRP A 1 641 ? -26.709 -5.824 19.254 1.00 97.31 641 TRP A O 1
ATOM 4945 N N . ILE A 1 642 ? -24.806 -5.743 20.461 1.00 98.06 642 ILE A N 1
ATOM 4946 C CA . ILE A 1 642 ? -24.022 -6.600 19.564 1.00 98.06 642 ILE A CA 1
ATOM 4947 C C . ILE A 1 642 ? -24.646 -7.999 19.484 1.00 98.06 642 ILE A C 1
ATOM 4949 O O . ILE A 1 642 ? -24.911 -8.474 18.382 1.00 98.06 642 ILE A O 1
ATOM 4953 N N . ALA A 1 643 ? -24.965 -8.619 20.624 1.00 97.62 643 ALA A N 1
ATOM 4954 C CA . ALA A 1 643 ? -25.644 -9.915 20.670 1.00 97.62 643 ALA A CA 1
ATOM 4955 C C . ALA A 1 643 ? -27.042 -9.870 20.019 1.00 97.62 643 ALA A C 1
ATOM 4957 O O . ALA A 1 643 ? -27.375 -10.746 19.222 1.00 97.62 643 ALA A O 1
ATOM 4958 N N . ASP A 1 644 ? -27.829 -8.820 20.284 1.00 97.19 644 ASP A N 1
ATOM 4959 C CA . ASP A 1 644 ? -29.154 -8.609 19.684 1.00 97.19 644 ASP A CA 1
ATOM 4960 C C . ASP A 1 644 ? -29.078 -8.425 18.151 1.00 97.19 644 ASP A C 1
ATOM 4962 O O . ASP A 1 644 ? -30.052 -8.699 17.450 1.00 97.19 644 ASP A O 1
ATOM 4966 N N . VAL A 1 645 ? -27.968 -7.918 17.598 1.00 96.31 645 VAL A N 1
ATOM 4967 C CA . VAL A 1 645 ? -27.726 -7.855 16.141 1.00 96.31 645 VAL A CA 1
ATOM 4968 C C . VAL A 1 645 ? -27.228 -9.200 15.613 1.00 96.31 645 VAL A C 1
ATOM 4970 O O . VAL A 1 645 ? -27.804 -9.700 14.651 1.00 96.31 645 VAL A O 1
ATOM 4973 N N . ALA A 1 646 ? -26.233 -9.819 16.252 1.00 96.88 646 ALA A N 1
ATOM 4974 C CA . ALA A 1 646 ? -25.685 -11.113 15.842 1.00 96.88 646 ALA A CA 1
ATOM 4975 C C . ALA A 1 646 ? -26.781 -12.192 15.740 1.00 96.88 646 ALA A C 1
ATOM 4977 O O . ALA A 1 646 ? -26.904 -12.852 14.709 1.00 96.88 646 ALA A O 1
ATOM 4978 N N . ALA A 1 647 ? -27.661 -12.273 16.744 1.00 96.88 647 ALA A N 1
ATOM 4979 C CA . ALA A 1 647 ? -28.793 -13.200 16.766 1.00 96.88 647 ALA A CA 1
ATOM 4980 C C . ALA A 1 647 ? -29.836 -12.944 15.659 1.00 96.88 647 ALA A C 1
ATOM 4982 O O . ALA A 1 647 ? -30.516 -13.875 15.242 1.00 96.88 647 ALA A O 1
ATOM 4983 N N . ARG A 1 648 ? -29.972 -11.706 15.159 1.00 96.38 648 ARG A N 1
ATOM 4984 C CA . ARG A 1 648 ? -30.878 -11.373 14.038 1.00 96.38 648 ARG A CA 1
ATOM 4985 C C . ARG A 1 648 ? -30.317 -11.730 12.659 1.00 96.38 648 ARG A C 1
ATOM 4987 O O . ARG A 1 648 ? -31.074 -11.694 11.695 1.00 96.38 648 ARG A O 1
ATOM 4994 N N . HIS A 1 649 ? -29.028 -12.049 12.574 1.00 96.06 649 HIS A N 1
ATOM 4995 C CA . HIS A 1 649 ? -28.338 -12.464 11.349 1.00 96.06 649 HIS A CA 1
ATOM 4996 C C . HIS A 1 649 ? -27.801 -13.908 11.440 1.00 96.06 649 HIS A C 1
ATOM 4998 O O . HIS A 1 649 ? -26.944 -14.292 10.646 1.00 96.06 649 HIS A O 1
ATOM 5004 N N . ASP A 1 650 ? -28.274 -14.693 12.419 1.00 95.88 650 ASP A N 1
ATOM 5005 C CA . ASP A 1 650 ? -27.844 -16.073 12.696 1.00 95.88 650 ASP A CA 1
ATOM 5006 C C . ASP A 1 650 ? -26.319 -16.231 12.914 1.00 95.88 650 ASP A C 1
ATOM 5008 O O . ASP A 1 650 ? -25.717 -17.260 12.601 1.00 95.88 650 ASP A O 1
ATOM 5012 N N . ILE A 1 651 ? -25.671 -15.203 13.479 1.00 95.56 651 ILE A N 1
ATOM 5013 C CA . ILE A 1 651 ? -24.231 -15.185 13.767 1.00 95.56 651 ILE A CA 1
ATOM 5014 C C . ILE A 1 651 ? -23.990 -15.609 15.219 1.00 95.56 651 ILE A C 1
ATOM 5016 O O . ILE A 1 651 ? -24.487 -14.981 16.155 1.00 95.56 651 ILE A O 1
ATOM 5020 N N . SER A 1 652 ? -23.165 -16.641 15.417 1.00 90.31 652 SER A N 1
ATOM 5021 C CA . SER A 1 652 ? -22.681 -17.023 16.748 1.00 90.31 652 SER A CA 1
ATOM 5022 C C . SER A 1 652 ? -21.759 -15.940 17.316 1.00 90.31 652 SER A C 1
ATOM 5024 O O . SER A 1 652 ? -20.768 -15.572 16.683 1.00 90.31 652 SER A O 1
ATOM 5026 N N . PHE A 1 653 ? -22.077 -15.444 18.512 1.00 91.69 653 PHE A N 1
ATOM 5027 C CA . PHE A 1 653 ? -21.315 -14.416 19.215 1.00 91.69 653 PHE A CA 1
ATOM 5028 C C . PHE A 1 653 ? -21.223 -14.756 20.707 1.00 91.69 653 PHE A C 1
ATOM 5030 O O . PHE A 1 653 ? -22.225 -15.080 21.347 1.00 91.69 653 PHE A O 1
ATOM 5037 N N . SER A 1 654 ? -20.012 -14.671 21.252 1.00 82.56 654 SER A N 1
ATOM 5038 C CA . SER A 1 654 ? -19.680 -14.914 22.658 1.00 82.56 654 SER A CA 1
ATOM 5039 C C . SER A 1 654 ? -18.829 -13.766 23.195 1.00 82.56 654 SER A C 1
ATOM 5041 O O . SER A 1 654 ? -18.087 -13.149 22.434 1.00 82.56 654 SER A O 1
ATOM 5043 N N . ILE A 1 655 ? -18.948 -13.503 24.497 1.00 71.31 655 ILE A N 1
ATOM 5044 C CA . ILE A 1 655 ? -18.242 -12.433 25.218 1.00 71.31 655 ILE A CA 1
ATOM 5045 C C . ILE A 1 655 ? -16.846 -12.914 25.619 1.00 71.31 655 ILE A C 1
ATOM 5047 O O . ILE A 1 655 ? -16.796 -13.995 26.250 1.00 71.31 655 ILE A O 1
#

Secondary structure (DSSP, 8-state):
-----TTGGG-----TTTT-TT---PPPEEPHHHHTTBGGGG--EE-SSEEEEEETTTTEEEEEEEEEESTTBPP--------B--TT-TTSS--GGGTGGGSSEEEEESS-TTTT-BSSSHHHHHHHHHHTTBGGGEEEEEHHHHHTHHHHHHHHHHHHHHHTT-EEEEEEEE---TTPPBGGGS-GGG-TT--TT-B--SEEEEEEEEEETTTTSEEEEEEEEEE-TGGGG-SS----TT--PEEE-HHHHHHHHTEE--HHHHHHBGGGGGGSSTT---PPEE--STTS---S-S-----SS---------SSHHHHHHHHHHHHHHHHHHHHHHHHHH-------------PPPTHHHHHHHHTTSHHHHHHHHHSHHHHHHHHHHHTT-HHHHHHHHHHTTS-S-SSSPPBPPTTSSTTEEEEEETTTEEEEEEEEEETTEEEE-TTT-SSS-EEEEEES-SBSSTT--TT-EEEEEEEEEE-TT--TTSSS---EEEEESS--SSPPPPBPPHHHHTT-SEEEEEES--SSTTS-S-TTB-EEEEEEB-----TT-GGGGHHHHHHHT--TTTEEEE--TT------TT-TT-EEEEEETTEEEEEEEEEEE-TT-SSSSSS-EEEEEGGGTHHHHHHHHGGGT-----